Protein AF-A0AAZ3SKM7-F1 (afdb_monomer_lite)

Structure (mmCIF, N/CA/C/O backbone):
data_AF-A0AAZ3SKM7-F1
#
_entry.id   AF-A0AAZ3SKM7-F1
#
loop_
_atom_site.group_PDB
_atom_site.id
_atom_site.type_symbol
_atom_site.label_atom_id
_atom_site.label_alt_id
_atom_site.label_comp_id
_atom_site.label_asym_id
_atom_site.label_entity_id
_atom_site.label_seq_id
_atom_site.pdbx_PDB_ins_code
_atom_site.Cartn_x
_atom_site.Cartn_y
_atom_site.Cartn_z
_atom_site.occupancy
_atom_site.B_iso_or_equiv
_atom_site.auth_seq_id
_atom_site.auth_comp_id
_atom_site.auth_asym_id
_atom_site.auth_atom_id
_atom_site.pdbx_PDB_model_num
ATOM 1 N N . MET A 1 1 ? -47.265 -29.059 11.511 1.00 49.75 1 MET A N 1
ATOM 2 C CA . MET A 1 1 ? -48.166 -28.887 12.675 1.00 49.75 1 MET A CA 1
ATOM 3 C C . MET A 1 1 ? -47.665 -29.639 13.904 1.00 49.75 1 MET A C 1
ATOM 5 O O . MET A 1 1 ? -47.362 -28.972 14.876 1.00 49.75 1 MET A O 1
ATOM 9 N N . MET A 1 2 ? -47.403 -30.950 13.823 1.00 48.78 2 MET A N 1
ATOM 10 C CA . MET A 1 2 ? -46.987 -31.839 14.940 1.00 48.78 2 MET A CA 1
ATOM 11 C C . MET A 1 2 ? -45.669 -31.518 15.695 1.00 48.78 2 MET A C 1
ATOM 13 O O . MET A 1 2 ? -45.281 -32.274 16.586 1.00 48.78 2 MET A O 1
ATOM 17 N N . ARG A 1 3 ? -44.923 -30.474 15.304 1.00 56.81 3 ARG A N 1
ATOM 18 C CA . ARG A 1 3 ? -43.759 -29.954 16.058 1.00 56.81 3 ARG A CA 1
ATOM 19 C C . ARG A 1 3 ? -44.200 -28.835 17.002 1.00 56.81 3 ARG A C 1
ATOM 21 O O . ARG A 1 3 ? -43.965 -28.929 18.192 1.00 56.81 3 ARG A O 1
ATOM 28 N N . LYS A 1 4 ? -44.968 -27.873 16.479 1.00 65.38 4 LYS A N 1
ATOM 29 C CA . LYS A 1 4 ? -45.446 -26.707 17.233 1.00 65.38 4 LYS A CA 1
ATOM 30 C C . LYS A 1 4 ? -46.357 -27.071 18.411 1.00 65.38 4 LYS A C 1
ATOM 32 O O . LYS A 1 4 ? -46.210 -26.459 19.454 1.00 65.38 4 LYS A O 1
ATOM 37 N N . GLU A 1 5 ? -47.245 -28.061 18.272 1.00 62.91 5 GLU A N 1
ATOM 38 C CA . GLU A 1 5 ? -48.059 -28.553 19.406 1.00 62.91 5 GLU A CA 1
ATOM 39 C C . GLU A 1 5 ? -47.201 -29.253 20.467 1.00 62.91 5 GLU A C 1
ATOM 41 O O . GLU A 1 5 ? -47.343 -28.988 21.653 1.00 62.91 5 GLU A O 1
ATOM 46 N N . ARG A 1 6 ? -46.222 -30.058 20.040 1.00 63.97 6 ARG A N 1
ATOM 47 C CA . ARG A 1 6 ? -45.298 -30.759 20.944 1.00 63.97 6 ARG A CA 1
ATOM 48 C C . ARG A 1 6 ? -44.417 -29.799 21.744 1.00 63.97 6 ARG A C 1
ATOM 50 O O . ARG A 1 6 ? -44.066 -30.093 22.881 1.00 63.97 6 ARG A O 1
ATOM 57 N N . ASP A 1 7 ? -44.042 -28.679 21.137 1.00 61.62 7 ASP A N 1
ATOM 58 C CA . ASP A 1 7 ? -43.220 -27.648 21.770 1.00 61.62 7 ASP A CA 1
ATOM 59 C C . ASP A 1 7 ? -44.050 -26.782 22.738 1.00 61.62 7 ASP A C 1
ATOM 61 O O . ASP A 1 7 ? -43.530 -26.328 23.756 1.00 61.62 7 ASP A O 1
ATOM 65 N N . LEU A 1 8 ? -45.354 -26.624 22.474 1.00 68.50 8 LEU A N 1
ATOM 66 C CA . LEU A 1 8 ? -46.319 -25.971 23.366 1.00 68.50 8 LEU A CA 1
ATOM 67 C C . LEU A 1 8 ? -46.606 -26.812 24.616 1.00 68.50 8 LEU A C 1
ATOM 69 O O . LEU A 1 8 ? -46.532 -26.284 25.724 1.00 68.50 8 LEU A O 1
ATOM 73 N N . ASP A 1 9 ? -46.824 -28.119 24.454 1.00 58.22 9 ASP A N 1
ATOM 74 C CA . ASP A 1 9 ? -47.029 -29.038 25.581 1.00 58.22 9 ASP A CA 1
ATOM 75 C C . ASP A 1 9 ? -45.769 -29.141 26.454 1.00 58.22 9 ASP A C 1
ATOM 77 O O . ASP A 1 9 ? -45.844 -29.134 27.684 1.00 58.22 9 ASP A O 1
ATOM 81 N N . LYS A 1 10 ? -44.580 -29.143 25.835 1.00 59.81 10 LYS A N 1
ATOM 82 C CA . LYS A 1 10 ? -43.305 -29.064 26.563 1.00 59.81 10 LYS A CA 1
ATOM 83 C C . LYS A 1 10 ? -43.170 -27.752 27.333 1.00 59.81 10 LYS A C 1
ATOM 85 O O . LYS A 1 10 ? -42.779 -27.785 28.493 1.00 59.81 10 LYS A O 1
ATOM 90 N N . ALA A 1 11 ? -43.524 -26.615 26.734 1.00 56.69 11 ALA A N 1
ATOM 91 C CA . ALA A 1 11 ? -43.482 -25.320 27.413 1.00 56.69 11 ALA A CA 1
ATOM 92 C C . ALA A 1 11 ? -44.474 -25.233 28.591 1.00 56.69 11 ALA A C 1
ATOM 94 O O . ALA A 1 11 ? -44.191 -24.567 29.586 1.00 56.69 11 ALA A O 1
ATOM 95 N N . GLN A 1 12 ? -45.606 -25.939 28.516 1.00 56.47 12 GLN A N 1
ATOM 96 C CA . GLN A 1 12 ? -46.607 -25.984 29.585 1.00 56.47 12 GLN A CA 1
ATOM 97 C C . GLN A 1 12 ? -46.178 -26.885 30.763 1.00 56.47 12 GLN A C 1
ATOM 99 O O . GLN A 1 12 ? -46.456 -26.567 31.921 1.00 56.47 12 GLN A O 1
ATOM 104 N N . VAL A 1 13 ? -45.423 -27.956 30.491 1.00 56.50 13 VAL A N 1
ATOM 105 C CA . VAL A 1 13 ? -44.773 -28.792 31.521 1.00 56.50 13 VAL A CA 1
ATOM 106 C C . VAL A 1 13 ? -43.603 -28.054 32.196 1.00 56.50 13 VAL A C 1
ATOM 108 O O . VAL A 1 13 ? -43.442 -28.158 33.410 1.00 56.50 13 VAL A O 1
ATOM 111 N N . VAL A 1 14 ? -42.846 -27.234 31.451 1.00 53.91 14 VAL A N 1
ATOM 112 C CA . VAL A 1 14 ? -41.771 -26.370 31.997 1.00 53.91 14 VAL A CA 1
ATOM 113 C C . VAL A 1 14 ? -42.314 -25.374 33.028 1.00 53.91 14 VAL A C 1
ATOM 115 O O . VAL A 1 14 ? -41.677 -25.138 34.043 1.00 53.91 14 VAL A O 1
ATOM 118 N N . TYR A 1 15 ? -43.502 -24.806 32.802 1.00 54.56 15 TYR A N 1
ATOM 119 C CA . TYR A 1 15 ? -44.053 -23.759 33.674 1.00 54.56 15 TYR A CA 1
ATOM 120 C C . TYR A 1 15 ? -44.691 -24.274 34.976 1.00 54.56 15 TYR A C 1
ATOM 122 O O . TYR A 1 15 ? -45.006 -23.477 35.858 1.00 54.56 15 TYR A O 1
ATOM 130 N N . THR A 1 16 ? -44.927 -25.583 35.095 1.00 53.50 16 THR A N 1
ATOM 131 C CA . THR A 1 16 ? -45.652 -26.187 36.232 1.00 53.50 16 THR A CA 1
ATOM 132 C C . THR A 1 16 ? -44.768 -27.039 37.139 1.00 53.50 16 THR A C 1
ATOM 134 O O . THR A 1 16 ? -45.088 -27.218 38.314 1.00 53.50 16 THR A O 1
ATOM 137 N N . SER A 1 17 ? -43.632 -27.512 36.633 1.00 52.72 17 SER A N 1
ATOM 138 C CA . SER A 1 17 ? -42.624 -28.214 37.418 1.00 52.72 17 SER A CA 1
ATOM 139 C C . SER A 1 17 ? -41.553 -27.218 37.854 1.00 52.72 17 SER A C 1
ATOM 141 O O . SER A 1 17 ? -40.677 -26.878 37.069 1.00 52.72 17 SER A O 1
ATOM 143 N N . GLY A 1 18 ? -41.597 -26.743 39.104 1.00 57.47 18 GLY A N 1
ATOM 144 C CA . GLY A 1 18 ? -40.546 -25.908 39.717 1.00 57.47 18 GLY A CA 1
ATOM 145 C C . GLY A 1 18 ? -39.219 -26.652 39.948 1.00 57.47 18 GLY A C 1
ATOM 146 O O . GLY A 1 18 ? -38.543 -26.435 40.954 1.00 57.47 18 GLY A O 1
ATOM 147 N N . ASP A 1 19 ? -38.883 -27.579 39.055 1.00 66.62 19 ASP A N 1
ATOM 148 C CA . ASP A 1 19 ? -37.712 -28.430 39.106 1.00 66.62 19 ASP A CA 1
ATOM 149 C C . ASP A 1 19 ? -36.562 -27.732 38.375 1.00 66.62 19 ASP A C 1
ATOM 151 O O . ASP A 1 19 ? -36.401 -27.821 37.156 1.00 66.62 19 ASP A O 1
ATOM 155 N N . LYS A 1 20 ? -35.761 -26.996 39.154 1.00 74.81 20 LYS A N 1
ATOM 156 C CA . LYS A 1 20 ? -34.588 -26.238 38.689 1.00 74.81 20 LYS A CA 1
ATOM 157 C C . LYS A 1 20 ? -33.620 -27.085 37.851 1.00 74.81 20 LYS A C 1
ATOM 159 O O . LYS A 1 20 ? -32.886 -26.533 37.037 1.00 74.81 20 LYS A O 1
ATOM 164 N N . SER A 1 21 ? -33.617 -28.409 38.034 1.00 71.44 21 SER A N 1
ATOM 165 C CA . SER A 1 21 ? -32.792 -29.333 37.249 1.00 71.44 21 SER A CA 1
ATOM 166 C C . SER A 1 21 ? -33.209 -29.382 35.774 1.00 71.44 21 SER A C 1
ATOM 168 O O . SER A 1 21 ? -32.354 -29.394 34.890 1.00 71.44 21 SER A O 1
ATOM 170 N N . PHE A 1 22 ? -34.512 -29.312 35.492 1.00 75.88 22 PHE A N 1
ATOM 171 C CA . PHE A 1 22 ? -35.045 -29.325 34.134 1.00 75.88 22 PHE A CA 1
ATOM 172 C C . PHE A 1 22 ? -34.854 -27.976 33.431 1.00 75.88 22 PHE A C 1
ATOM 174 O O . PHE A 1 22 ? -34.509 -27.939 32.253 1.00 75.88 22 PHE A O 1
ATOM 181 N N . GLU A 1 23 ? -34.999 -26.859 34.151 1.00 79.56 23 GLU A N 1
ATOM 182 C CA . GLU A 1 23 ? -34.693 -25.526 33.611 1.00 79.56 23 GLU A CA 1
ATOM 183 C C . GLU A 1 23 ? -33.207 -25.376 33.254 1.00 79.56 23 GLU A C 1
ATOM 185 O O . GLU A 1 23 ? -32.883 -24.844 32.189 1.00 79.56 23 GLU A O 1
ATOM 190 N N . LEU A 1 24 ? -32.308 -25.890 34.104 1.00 83.00 24 LEU A N 1
ATOM 191 C CA . LEU A 1 24 ? -30.869 -25.911 33.835 1.00 83.00 24 LEU A CA 1
ATOM 192 C C . LEU A 1 24 ? -30.553 -26.754 32.590 1.00 83.00 24 LEU A C 1
ATOM 194 O O . LEU A 1 24 ? -29.798 -26.312 31.728 1.00 83.00 24 LEU A O 1
ATOM 198 N N . GLN A 1 25 ? -31.185 -27.924 32.459 1.00 88.00 25 GLN A N 1
ATOM 199 C CA . GLN A 1 25 ? -31.027 -28.802 31.300 1.00 88.00 25 GLN A CA 1
ATOM 200 C C . GLN A 1 25 ? -31.507 -28.132 30.003 1.00 88.00 25 GLN A C 1
ATOM 202 O O . GLN A 1 25 ? -30.807 -28.159 28.995 1.00 88.00 25 GLN A O 1
ATOM 207 N N . VAL A 1 26 ? -32.661 -27.458 30.027 1.00 85.38 26 VAL A N 1
ATOM 208 C CA . VAL A 1 26 ? -33.174 -26.713 28.865 1.00 85.38 26 VAL A CA 1
ATOM 209 C C . VAL A 1 26 ? -32.252 -25.545 28.496 1.00 85.38 26 VAL A C 1
ATOM 211 O O . VAL A 1 26 ? -32.075 -25.254 27.313 1.00 85.38 26 VAL A O 1
ATOM 214 N N . ALA A 1 27 ? -31.650 -24.867 29.476 1.00 85.31 27 ALA A N 1
ATOM 215 C CA . ALA A 1 27 ? -30.677 -23.808 29.216 1.00 85.31 27 ALA A CA 1
ATOM 216 C C . ALA A 1 27 ? -29.367 -24.357 28.621 1.00 85.31 27 ALA A C 1
ATOM 218 O O . ALA A 1 27 ? -28.824 -23.762 27.690 1.00 85.31 27 ALA A O 1
ATOM 219 N N . GLU A 1 28 ? -28.888 -25.501 29.113 1.00 89.56 28 GLU A N 1
ATOM 220 C CA . GLU A 1 28 ? -27.702 -26.179 28.587 1.00 89.56 28 GLU A CA 1
ATOM 221 C C . GLU A 1 28 ? -27.927 -26.674 27.153 1.00 89.56 28 GLU A C 1
ATOM 223 O O . GLU A 1 28 ? -27.072 -26.475 26.289 1.00 89.56 28 GLU A O 1
ATOM 228 N N . ASP A 1 29 ? -29.096 -27.247 26.870 1.00 91.38 29 ASP A N 1
ATOM 229 C CA . ASP A 1 29 ? -29.467 -27.692 25.529 1.00 91.38 29 ASP A CA 1
ATOM 230 C C . ASP A 1 29 ? -29.578 -26.506 24.559 1.00 91.38 29 ASP A C 1
ATOM 232 O O . ASP A 1 29 ? -29.041 -26.576 23.457 1.00 91.38 29 ASP A O 1
ATOM 236 N N . ARG A 1 30 ? -30.136 -25.364 24.987 1.00 91.38 30 ARG A N 1
ATOM 237 C CA . ARG A 1 30 ? -30.133 -24.122 24.185 1.00 91.38 30 ARG A CA 1
ATOM 238 C C . ARG A 1 30 ? -28.726 -23.593 23.920 1.00 91.38 30 ARG A C 1
ATOM 240 O O . ARG A 1 30 ? -28.456 -23.078 22.840 1.00 91.38 30 ARG A O 1
ATOM 247 N N . HIS A 1 31 ? -27.828 -23.700 24.895 1.00 91.12 31 HIS A N 1
ATOM 248 C CA . HIS A 1 31 ? -26.438 -23.283 24.729 1.00 91.12 31 HIS A CA 1
ATOM 249 C C . HIS A 1 31 ? -25.693 -24.197 23.744 1.00 91.12 31 HIS A C 1
ATOM 251 O O . HIS A 1 31 ? -24.962 -23.716 22.879 1.00 91.12 31 HIS A O 1
ATOM 257 N N . LYS A 1 32 ? -25.934 -25.512 23.815 1.00 93.69 32 LYS A N 1
ATOM 258 C CA . LYS A 1 32 ? -25.420 -26.493 22.846 1.00 93.69 32 LYS A CA 1
ATOM 259 C C . LYS A 1 32 ? -25.977 -26.254 21.445 1.00 93.69 32 LYS A C 1
ATOM 261 O O . LYS A 1 32 ? -25.214 -26.293 20.484 1.00 93.69 32 LYS A O 1
ATOM 266 N N . GLU A 1 33 ? -27.273 -25.976 21.327 1.00 92.19 33 GLU A N 1
ATOM 267 C CA . GLU A 1 33 ? -27.919 -25.619 20.060 1.00 92.19 33 GLU A CA 1
ATOM 268 C C . GLU A 1 33 ? -27.315 -24.343 19.466 1.00 92.19 33 GLU A C 1
ATOM 270 O O . GLU A 1 33 ? -26.977 -24.327 18.286 1.00 92.19 33 GLU A O 1
ATOM 275 N N . TRP A 1 34 ? -27.083 -23.312 20.284 1.00 95.75 34 TRP A N 1
ATOM 276 C CA . TRP A 1 34 ? -26.443 -22.075 19.835 1.00 95.75 34 TRP A CA 1
ATOM 277 C C . TRP A 1 34 ? -25.016 -22.304 19.324 1.00 95.75 34 TRP A C 1
ATOM 279 O O . TRP A 1 34 ? -24.632 -21.756 18.292 1.00 95.75 34 TRP A O 1
ATOM 289 N N . TYR A 1 35 ? -24.226 -23.147 20.000 1.00 96.56 35 TYR A N 1
ATOM 290 C CA . TYR A 1 35 ? -22.903 -23.521 19.497 1.00 96.56 35 TYR A CA 1
ATOM 291 C C . TYR A 1 35 ? -22.970 -24.316 18.198 1.00 96.56 35 TYR A C 1
ATOM 293 O O . TYR A 1 35 ? -22.157 -24.075 17.310 1.00 96.56 35 TYR A O 1
ATOM 301 N N . ALA A 1 36 ? -23.921 -25.242 18.073 1.00 94.38 36 ALA A N 1
ATOM 302 C CA . ALA A 1 36 ? -24.105 -26.011 16.848 1.00 94.38 36 ALA A CA 1
ATOM 303 C C . ALA A 1 36 ? -24.502 -25.103 15.673 1.00 94.38 36 ALA A C 1
ATOM 305 O O . ALA A 1 36 ? -23.934 -25.226 14.591 1.00 94.38 36 ALA A O 1
ATOM 306 N N . GLU A 1 37 ? -25.412 -24.153 15.897 1.00 94.75 37 GLU A N 1
ATOM 307 C CA . GLU A 1 37 ? -25.836 -23.178 14.889 1.00 94.75 37 GLU A CA 1
ATOM 308 C C . GLU A 1 37 ? -24.685 -22.245 14.486 1.00 94.75 37 GLU A C 1
ATOM 310 O O . GLU A 1 37 ? -24.444 -22.032 13.298 1.00 94.75 37 GLU A O 1
ATOM 315 N N . ASN A 1 38 ? -23.904 -21.752 15.451 1.00 96.19 38 ASN A N 1
ATOM 316 C CA . ASN A 1 38 ? -22.717 -20.951 15.151 1.00 96.19 38 ASN A CA 1
ATOM 317 C C . ASN A 1 38 ? -21.637 -21.739 14.410 1.00 96.19 38 ASN A C 1
ATOM 319 O O . ASN A 1 38 ? -21.006 -21.198 13.502 1.00 96.19 38 ASN A O 1
ATOM 323 N N . GLN A 1 39 ? -21.426 -23.007 14.762 1.00 95.25 39 GLN A N 1
ATOM 324 C CA . GLN A 1 39 ? -20.486 -23.861 14.045 1.00 95.25 39 GLN A CA 1
ATOM 325 C C . GLN A 1 39 ? -20.957 -24.093 12.606 1.00 95.25 39 GLN A C 1
ATOM 327 O O . GLN A 1 39 ? -20.159 -23.975 11.680 1.00 95.25 39 GLN A O 1
ATOM 332 N N . GLU A 1 40 ? -22.255 -24.328 12.394 1.00 95.25 40 GLU A N 1
ATOM 333 C CA . GLU A 1 40 ? -22.817 -24.466 11.051 1.00 95.25 40 GLU A CA 1
ATOM 334 C C . GLU A 1 40 ? -22.657 -23.171 10.237 1.00 95.25 40 GLU A C 1
ATOM 336 O O . GLU A 1 40 ? -22.325 -23.222 9.052 1.00 95.25 40 GLU A O 1
ATOM 341 N N . LEU A 1 41 ? -22.842 -21.998 10.851 1.00 96.94 41 LEU A N 1
ATOM 342 C CA . LEU A 1 41 ? -22.613 -20.711 10.188 1.00 96.94 41 LEU A CA 1
ATOM 343 C C . LEU A 1 41 ? -21.152 -20.544 9.752 1.00 96.94 41 LEU A C 1
ATOM 345 O O . LEU A 1 41 ? -20.903 -20.200 8.593 1.00 96.94 41 LEU A O 1
ATOM 349 N N . LEU A 1 42 ? -20.198 -20.852 10.634 1.00 96.12 42 LEU A N 1
ATOM 350 C CA . LEU A 1 42 ? -18.769 -20.829 10.311 1.00 96.12 42 LEU A CA 1
ATOM 351 C C . LEU A 1 42 ? -18.423 -21.827 9.202 1.00 96.12 42 LEU A C 1
ATOM 353 O O . LEU A 1 42 ? -17.687 -21.496 8.270 1.00 96.12 42 LEU A O 1
ATOM 357 N N . ASP A 1 43 ? -18.995 -23.028 9.248 1.00 96.81 43 ASP A N 1
ATOM 358 C CA . ASP A 1 43 ? -18.778 -24.052 8.233 1.00 96.81 43 ASP A CA 1
ATOM 359 C C . ASP A 1 43 ? -19.345 -23.610 6.875 1.00 96.81 43 ASP A C 1
ATOM 361 O O . ASP A 1 43 ? -18.684 -23.776 5.843 1.00 96.81 43 ASP A O 1
ATOM 365 N N . ARG A 1 44 ? -20.520 -22.965 6.854 1.00 97.56 44 ARG A N 1
ATOM 366 C CA . ARG A 1 44 ? -21.116 -22.375 5.643 1.00 97.56 44 ARG A CA 1
ATOM 367 C C . ARG A 1 44 ? -20.261 -21.243 5.084 1.00 97.56 44 ARG A C 1
ATOM 369 O O . ARG A 1 44 ? -20.062 -21.192 3.870 1.00 97.56 44 ARG A O 1
ATOM 376 N N . ASP A 1 45 ? -19.730 -20.370 5.933 1.00 96.94 45 ASP A N 1
ATOM 377 C CA . ASP A 1 45 ? -18.817 -19.305 5.511 1.00 96.94 45 ASP A CA 1
ATOM 378 C C . ASP A 1 45 ? -17.505 -19.858 4.966 1.00 96.94 45 ASP A C 1
ATOM 380 O O . ASP A 1 45 ? -17.071 -19.456 3.884 1.00 96.94 45 ASP A O 1
ATOM 384 N N . SER A 1 46 ? -16.928 -20.862 5.626 1.00 96.31 46 SER A N 1
ATOM 385 C CA . SER A 1 46 ? -15.729 -21.546 5.141 1.00 96.31 46 SER A CA 1
ATOM 386 C C . SER A 1 46 ? -15.965 -22.215 3.780 1.00 96.31 46 SER A C 1
ATOM 388 O O . SER A 1 46 ? -15.098 -22.182 2.905 1.00 96.31 46 SER A O 1
ATOM 390 N N . ALA A 1 47 ? -17.147 -22.804 3.562 1.00 97.25 47 ALA A N 1
ATOM 391 C CA . ALA A 1 47 ? -17.518 -23.432 2.300 1.00 97.25 47 ALA A CA 1
ATOM 392 C C . ALA A 1 47 ? -17.720 -22.394 1.188 1.00 97.25 47 ALA A C 1
ATOM 394 O O . ALA A 1 47 ? -17.229 -22.595 0.076 1.00 97.25 47 ALA A O 1
ATOM 395 N N . ARG A 1 48 ? -18.379 -21.264 1.488 1.00 97.75 48 ARG A N 1
ATOM 396 C CA . ARG A 1 48 ? -18.528 -20.134 0.556 1.00 97.75 48 ARG A CA 1
ATOM 397 C C . ARG A 1 48 ? -17.179 -19.551 0.159 1.00 97.75 48 ARG A C 1
ATOM 399 O O . ARG A 1 48 ? -16.942 -19.337 -1.028 1.00 97.75 48 ARG A O 1
ATOM 406 N N . LEU A 1 49 ? -16.288 -19.350 1.129 1.00 97.50 49 LEU A N 1
ATOM 407 C CA . LEU A 1 49 ? -14.942 -18.846 0.882 1.00 97.50 49 LEU A CA 1
ATOM 408 C C . LEU A 1 49 ? -14.165 -19.803 -0.030 1.00 97.50 49 LEU A C 1
ATOM 410 O O . LEU A 1 49 ? -13.610 -19.366 -1.031 1.00 97.50 49 LEU A O 1
ATOM 414 N N . ARG A 1 50 ? -14.190 -21.114 0.255 1.00 96.81 50 ARG A N 1
ATOM 415 C CA . ARG A 1 50 ? -13.533 -22.134 -0.583 1.00 96.81 50 ARG A CA 1
ATOM 416 C C . ARG A 1 50 ? -14.098 -22.208 -2.003 1.00 96.81 50 ARG A C 1
ATOM 418 O O . ARG A 1 50 ? -13.344 -22.422 -2.947 1.00 96.81 50 ARG A O 1
ATOM 425 N N . ALA A 1 51 ? -15.407 -22.037 -2.170 1.00 97.38 51 ALA A N 1
ATOM 426 C CA . ALA A 1 51 ? -16.017 -21.977 -3.496 1.00 97.38 51 ALA A CA 1
ATOM 427 C C . ALA A 1 51 ? -15.549 -20.730 -4.268 1.00 97.38 51 ALA A C 1
ATOM 429 O O . ALA A 1 51 ? -15.112 -20.841 -5.411 1.00 97.38 51 ALA A O 1
ATOM 430 N N . ALA A 1 52 ? -15.548 -19.561 -3.620 1.00 96.94 52 ALA A N 1
ATOM 431 C CA . ALA A 1 52 ? -15.088 -18.314 -4.225 1.00 96.94 52 ALA A CA 1
ATOM 432 C C . ALA A 1 52 ? -13.587 -18.336 -4.570 1.00 96.94 52 ALA A C 1
ATOM 434 O O . ALA A 1 52 ? -13.187 -17.818 -5.615 1.00 96.94 52 ALA A O 1
ATOM 435 N N . THR A 1 53 ? -12.744 -18.959 -3.738 1.00 95.81 53 THR A N 1
ATOM 436 C CA . THR A 1 53 ? -11.316 -19.122 -4.052 1.00 95.81 53 THR A CA 1
ATOM 437 C C . THR A 1 53 ? -11.109 -20.070 -5.231 1.00 95.81 53 THR A C 1
ATOM 439 O O . THR A 1 53 ? -10.310 -19.760 -6.114 1.00 95.81 53 THR A O 1
ATOM 442 N N . ALA A 1 54 ? -11.865 -21.169 -5.319 1.00 97.50 54 ALA A N 1
ATOM 443 C CA . ALA A 1 54 ? -11.825 -22.069 -6.473 1.00 97.50 54 ALA A CA 1
ATOM 444 C C . ALA A 1 54 ? -12.259 -21.370 -7.776 1.00 97.50 54 ALA A C 1
ATOM 446 O O . ALA A 1 54 ? -11.602 -21.526 -8.808 1.00 97.50 54 ALA A O 1
ATOM 447 N N . ASP A 1 55 ? -13.312 -20.551 -7.731 1.00 97.62 55 ASP A N 1
ATOM 448 C CA . ASP A 1 55 ? -13.756 -19.758 -8.882 1.00 97.62 55 ASP A CA 1
ATOM 449 C C . ASP A 1 55 ? -12.720 -18.704 -9.284 1.00 97.62 55 ASP A C 1
ATOM 451 O O . ASP A 1 55 ? -12.444 -18.531 -10.473 1.00 97.62 55 ASP A O 1
ATOM 455 N N . THR A 1 56 ? -12.087 -18.051 -8.306 1.00 95.56 56 THR A N 1
ATOM 456 C CA . THR A 1 56 ? -10.985 -17.111 -8.553 1.00 95.56 56 THR A CA 1
ATOM 457 C C . THR A 1 56 ? -9.833 -17.816 -9.264 1.00 95.56 56 THR A C 1
ATOM 459 O O . THR A 1 56 ? -9.383 -17.342 -10.305 1.00 95.56 56 THR A O 1
ATOM 462 N N . HIS A 1 57 ? -9.413 -18.992 -8.788 1.00 97.19 57 HIS A N 1
ATOM 463 C CA . HIS A 1 57 ? -8.384 -19.789 -9.458 1.00 97.19 57 HIS A CA 1
ATOM 464 C C . HIS A 1 57 ? -8.785 -20.161 -10.891 1.00 97.19 57 HIS A C 1
ATOM 466 O O . HIS A 1 57 ? -8.032 -19.910 -11.833 1.00 97.19 57 HIS A O 1
ATOM 472 N N . LYS A 1 58 ? -10.010 -20.646 -11.102 1.00 98.00 58 LYS A N 1
ATOM 473 C CA . LYS A 1 58 ? -10.513 -20.982 -12.441 1.00 98.00 58 LYS A CA 1
ATOM 474 C C . LYS A 1 58 ? -10.531 -19.775 -13.383 1.00 98.00 58 LYS A C 1
ATOM 476 O O . LYS A 1 58 ? -10.191 -19.906 -14.560 1.00 98.00 58 LYS A O 1
ATOM 481 N N . LEU A 1 59 ? -10.920 -18.599 -12.894 1.00 97.38 59 LEU A N 1
ATOM 482 C CA . LEU A 1 59 ? -10.888 -17.362 -13.676 1.00 97.38 59 LEU A CA 1
ATOM 483 C C . LEU A 1 59 ? -9.451 -16.941 -13.994 1.00 97.38 59 LEU A C 1
ATOM 485 O O . LEU A 1 59 ? -9.178 -16.571 -15.135 1.00 97.38 59 LEU A O 1
ATOM 489 N N . THR A 1 60 ? -8.519 -17.062 -13.046 1.00 96.19 60 THR A N 1
ATOM 490 C CA . THR A 1 60 ? -7.100 -16.766 -13.306 1.00 96.19 60 THR A CA 1
ATOM 491 C C . THR A 1 60 ? -6.511 -17.680 -14.382 1.00 96.19 60 THR A C 1
ATOM 493 O O . THR A 1 60 ? -5.859 -17.195 -15.306 1.00 96.19 60 THR A O 1
ATOM 496 N N . GLU A 1 61 ? -6.829 -18.978 -14.356 1.00 97.12 61 GLU A N 1
ATOM 497 C CA . GLU A 1 61 ? -6.419 -19.924 -15.398 1.00 97.12 61 GLU A CA 1
ATOM 498 C C . GLU A 1 61 ? -7.012 -19.568 -16.769 1.00 97.12 61 GLU A C 1
ATOM 500 O O . GLU A 1 61 ? -6.328 -19.651 -17.793 1.00 97.12 61 GLU A O 1
ATOM 505 N N . GLN A 1 62 ? -8.278 -19.140 -16.816 1.00 97.12 62 GLN A N 1
ATOM 506 C CA . GLN A 1 62 ? -8.911 -18.695 -18.061 1.00 97.12 62 GLN A CA 1
ATOM 507 C C . GLN A 1 62 ? -8.261 -17.427 -18.616 1.00 97.12 62 GLN A C 1
ATOM 509 O O . GLN A 1 62 ? -8.028 -17.348 -19.825 1.00 97.12 62 GLN A O 1
ATOM 514 N N . VAL A 1 63 ? -7.939 -16.459 -17.756 1.00 96.31 63 VAL A N 1
ATOM 515 C CA . VAL A 1 63 ? -7.248 -15.224 -18.147 1.00 96.31 63 VAL A CA 1
ATOM 516 C C . VAL A 1 63 ? -5.868 -15.540 -18.716 1.00 96.31 63 VAL A C 1
ATOM 518 O O . VAL A 1 63 ? -5.545 -15.071 -19.808 1.00 96.31 63 VAL A O 1
ATOM 521 N N . GLU A 1 64 ? -5.083 -16.391 -18.054 1.00 96.25 64 GLU A N 1
ATOM 522 C CA . GLU A 1 64 ? -3.771 -16.810 -18.560 1.00 96.25 64 GLU A CA 1
ATOM 523 C C . GLU A 1 64 ? -3.892 -17.585 -19.882 1.00 96.25 64 GLU A C 1
ATOM 525 O O . GLU A 1 64 ? -3.182 -17.298 -20.851 1.00 96.25 64 GLU A O 1
ATOM 530 N N . LYS A 1 65 ? -4.873 -18.485 -20.015 1.00 96.38 65 LYS A N 1
ATOM 531 C CA . LYS A 1 65 ? -5.132 -19.192 -21.280 1.00 96.38 65 LYS A CA 1
ATOM 532 C C . LYS A 1 65 ? -5.497 -18.235 -22.418 1.00 96.38 65 LYS A C 1
ATOM 534 O O . LYS A 1 65 ? -5.019 -18.410 -23.544 1.00 96.38 65 LYS A O 1
ATOM 539 N N . LEU A 1 66 ? -6.325 -17.224 -22.150 1.00 95.50 66 LEU A N 1
ATOM 540 C CA . LEU A 1 66 ? -6.690 -16.202 -23.132 1.00 95.50 66 LEU A CA 1
ATOM 541 C C . LEU A 1 66 ? -5.493 -15.329 -23.505 1.00 95.50 66 LEU A C 1
ATOM 543 O O . LEU A 1 66 ? -5.256 -15.120 -24.692 1.00 95.50 66 LEU A O 1
ATOM 547 N N . LYS A 1 67 ? -4.696 -14.891 -22.530 1.00 94.81 67 LYS A N 1
ATOM 548 C CA . LYS A 1 67 ? -3.468 -14.113 -22.739 1.00 94.81 67 LYS A CA 1
ATOM 549 C C . LYS A 1 67 ? -2.471 -14.864 -23.621 1.00 94.81 67 LYS A C 1
ATOM 551 O O . LYS A 1 67 ? -2.005 -14.325 -24.627 1.00 94.81 67 LYS A O 1
ATOM 556 N N . MET A 1 68 ? -2.245 -16.147 -23.340 1.00 90.88 68 MET A N 1
ATOM 557 C CA . MET A 1 68 ? -1.422 -17.023 -24.179 1.00 90.88 68 MET A CA 1
ATOM 558 C C . MET A 1 68 ? -2.023 -17.215 -25.582 1.00 90.88 68 MET A C 1
ATOM 560 O O . MET A 1 68 ? -1.294 -17.255 -26.576 1.00 90.88 68 MET A O 1
ATOM 564 N N . GLY A 1 69 ? -3.352 -17.300 -25.698 1.00 91.69 69 GLY A N 1
ATOM 565 C CA . GLY A 1 69 ? -4.061 -17.381 -26.979 1.00 91.69 69 GLY A CA 1
ATOM 566 C C . GLY A 1 69 ? -3.958 -16.107 -27.828 1.00 91.69 69 GLY A C 1
ATOM 567 O O . GLY A 1 69 ? -3.773 -16.197 -29.045 1.00 91.69 69 GLY A O 1
ATOM 568 N N . VAL A 1 70 ? -4.038 -14.930 -27.202 1.00 89.62 70 VAL A N 1
ATOM 569 C CA . VAL A 1 70 ? -3.864 -13.619 -27.848 1.00 89.62 70 VAL A CA 1
ATOM 570 C C . VAL A 1 70 ? -2.420 -13.444 -28.309 1.00 89.62 70 VAL A C 1
ATOM 572 O O . VAL A 1 70 ? -2.200 -13.087 -29.466 1.00 89.62 70 VAL A O 1
ATOM 575 N N . GLY A 1 71 ? -1.439 -13.792 -27.470 1.00 87.31 71 GLY A N 1
ATOM 576 C CA . GLY A 1 71 ? -0.023 -13.771 -27.846 1.00 87.31 71 GLY A CA 1
ATOM 577 C C . GLY A 1 71 ? 0.275 -14.659 -29.061 1.00 87.31 71 GLY A C 1
ATOM 578 O O . GLY A 1 71 ? 0.922 -14.221 -30.014 1.00 87.31 71 GLY A O 1
ATOM 579 N N . LYS A 1 72 ? -0.274 -15.882 -29.093 1.00 88.19 72 LYS A N 1
ATOM 580 C CA . LYS A 1 72 ? -0.139 -16.794 -30.244 1.00 88.19 72 LYS A CA 1
ATOM 581 C C . LYS A 1 72 ? -0.780 -16.234 -31.517 1.00 88.19 72 LYS A C 1
ATOM 583 O O . LYS A 1 72 ? -0.137 -16.255 -32.565 1.00 88.19 72 LYS A O 1
ATOM 588 N N . ARG A 1 73 ? -2.008 -15.701 -31.443 1.00 86.69 73 ARG A N 1
ATOM 589 C CA . ARG A 1 73 ? -2.688 -15.097 -32.608 1.00 86.69 73 ARG A CA 1
ATOM 590 C C . ARG A 1 73 ? -1.953 -13.869 -33.140 1.00 86.69 73 ARG A C 1
ATOM 592 O O . ARG A 1 73 ? -1.795 -13.752 -34.352 1.00 86.69 73 ARG A O 1
ATOM 599 N N . ALA A 1 74 ? -1.462 -13.000 -32.259 1.00 86.44 74 ALA A N 1
ATOM 600 C CA . ALA A 1 74 ? -0.690 -11.823 -32.649 1.00 86.44 74 ALA A CA 1
ATOM 601 C C . ALA A 1 74 ? 0.630 -12.206 -33.342 1.00 86.44 74 ALA A C 1
ATOM 603 O O . ALA A 1 74 ? 1.001 -11.614 -34.354 1.00 86.44 74 ALA A O 1
ATOM 604 N N . ASN A 1 75 ? 1.325 -13.235 -32.852 1.00 83.12 75 ASN A N 1
ATOM 605 C CA . ASN A 1 75 ? 2.549 -13.725 -33.490 1.00 83.12 75 ASN A CA 1
ATOM 606 C C . ASN A 1 75 ? 2.270 -14.416 -34.835 1.00 83.12 75 ASN A C 1
ATOM 608 O O . ASN A 1 75 ? 3.026 -14.248 -35.795 1.00 83.12 75 ASN A O 1
ATOM 612 N N . GLN A 1 76 ? 1.160 -15.149 -34.943 1.00 84.00 76 GLN A N 1
ATOM 613 C CA . GLN A 1 76 ? 0.741 -15.777 -36.195 1.00 84.00 76 GLN A CA 1
ATOM 614 C C . GLN A 1 76 ? 0.330 -14.744 -37.260 1.00 84.00 76 GLN A C 1
ATOM 616 O O . GLN A 1 76 ? 0.668 -14.913 -38.431 1.00 84.00 76 GLN A O 1
ATOM 621 N N . SER A 1 77 ? -0.357 -13.656 -36.884 1.00 82.56 77 SER A N 1
ATOM 622 C CA . SER A 1 77 ? -0.708 -12.596 -37.839 1.00 82.56 77 SER A CA 1
ATOM 623 C C . SER A 1 77 ? 0.539 -11.863 -38.333 1.00 82.56 77 SER A C 1
ATOM 625 O O . SER A 1 77 ? 0.714 -11.732 -39.541 1.00 82.56 77 SER A O 1
ATOM 627 N N . LYS A 1 78 ? 1.458 -11.497 -37.426 1.00 84.62 78 LYS A N 1
ATOM 628 C CA . LYS A 1 78 ? 2.723 -10.823 -37.763 1.00 84.62 78 LYS A CA 1
ATOM 629 C C . LYS A 1 78 ? 3.608 -11.663 -38.684 1.00 84.62 78 LYS A C 1
ATOM 631 O O . LYS A 1 78 ? 4.212 -11.136 -39.611 1.00 84.62 78 LYS A O 1
ATOM 636 N N . THR A 1 79 ? 3.700 -12.972 -38.457 1.00 82.06 79 THR A N 1
ATOM 637 C CA . THR A 1 79 ? 4.494 -13.867 -39.322 1.00 82.06 79 THR A CA 1
ATOM 638 C C . THR A 1 79 ? 3.860 -14.047 -40.700 1.00 82.06 79 THR A C 1
ATOM 640 O O . THR A 1 79 ? 4.573 -14.018 -41.703 1.00 82.06 79 THR A O 1
ATOM 643 N N . LYS A 1 80 ? 2.528 -14.162 -40.778 1.00 86.56 80 LYS A N 1
ATOM 644 C CA . LYS A 1 80 ? 1.799 -14.230 -42.054 1.00 86.56 80 LYS A CA 1
ATOM 645 C C . LYS A 1 80 ? 1.898 -12.923 -42.846 1.00 86.56 80 LYS A C 1
ATOM 647 O O . LYS A 1 80 ? 2.068 -12.973 -44.061 1.00 86.56 80 LYS A O 1
ATOM 652 N N . GLU A 1 81 ? 1.832 -11.782 -42.166 1.00 87.06 81 GLU A N 1
ATOM 653 C CA . GLU A 1 81 ? 2.010 -10.453 -42.756 1.00 87.06 81 GLU A CA 1
ATOM 654 C C . GLU A 1 81 ? 3.431 -10.278 -43.296 1.00 87.06 81 GLU A C 1
ATOM 656 O O . GLU A 1 81 ? 3.589 -10.031 -44.487 1.00 87.06 81 GLU A O 1
ATOM 661 N N . ARG A 1 82 ? 4.463 -10.586 -42.495 1.00 89.44 82 ARG A N 1
ATOM 662 C CA . ARG A 1 82 ? 5.868 -10.582 -42.945 1.00 89.44 82 ARG A CA 1
ATOM 663 C C . ARG A 1 82 ? 6.111 -11.501 -44.142 1.00 89.44 82 ARG A C 1
ATOM 665 O O . ARG A 1 82 ? 6.850 -11.141 -45.052 1.00 89.44 82 ARG A O 1
ATOM 672 N N . ALA A 1 83 ? 5.493 -12.682 -44.173 1.00 89.62 83 ALA A N 1
ATOM 673 C CA . ALA A 1 83 ? 5.598 -13.592 -45.313 1.00 89.62 83 ALA A CA 1
ATOM 674 C C . ALA A 1 83 ? 4.883 -13.052 -46.566 1.00 89.62 83 ALA A C 1
ATOM 676 O O . ALA A 1 83 ? 5.367 -13.246 -47.682 1.00 89.62 83 ALA A O 1
ATOM 677 N N . GLY A 1 84 ? 3.741 -12.377 -46.398 1.00 90.56 84 GLY A N 1
ATOM 678 C CA . GLY A 1 84 ? 3.033 -11.684 -47.475 1.00 90.56 84 GLY A CA 1
ATOM 679 C C . GLY A 1 84 ? 3.832 -10.500 -48.020 1.00 90.56 84 GLY A C 1
ATOM 680 O O . GLY A 1 84 ? 3.972 -10.365 -49.233 1.00 90.56 84 GLY A O 1
ATOM 681 N N . ASP A 1 85 ? 4.428 -9.704 -47.138 1.00 91.12 85 ASP A N 1
ATOM 682 C CA . ASP A 1 85 ? 5.291 -8.579 -47.495 1.00 91.12 85 ASP A CA 1
ATOM 683 C C . ASP A 1 85 ? 6.559 -9.036 -48.196 1.00 91.12 85 ASP A C 1
ATOM 685 O O . ASP A 1 85 ? 6.896 -8.496 -49.242 1.00 91.12 85 ASP A O 1
ATOM 689 N N . ALA A 1 86 ? 7.205 -10.101 -47.718 1.00 93.50 86 ALA A N 1
ATOM 690 C CA . ALA A 1 86 ? 8.359 -10.679 -48.398 1.00 93.50 86 ALA A CA 1
ATOM 691 C C . ALA A 1 86 ? 8.023 -11.127 -49.832 1.00 93.50 86 ALA A C 1
ATOM 693 O O . ALA A 1 86 ? 8.841 -10.970 -50.737 1.00 93.50 86 ALA A O 1
ATOM 694 N N . LYS A 1 87 ? 6.815 -11.661 -50.068 1.00 94.88 87 LYS A N 1
ATOM 695 C CA . LYS A 1 87 ? 6.349 -11.998 -51.423 1.00 94.88 87 LYS A CA 1
ATOM 696 C C . LYS A 1 87 ? 6.081 -10.748 -52.258 1.00 94.88 87 LYS A C 1
ATOM 698 O O . LYS A 1 87 ? 6.555 -10.682 -53.386 1.00 94.88 87 LYS A O 1
ATOM 703 N N . ARG A 1 88 ? 5.392 -9.748 -51.694 1.00 96.19 88 ARG A N 1
ATOM 704 C CA . ARG A 1 88 ? 5.141 -8.458 -52.359 1.00 96.19 88 ARG A CA 1
ATOM 705 C C . ARG A 1 88 ? 6.442 -7.767 -52.762 1.00 96.19 88 ARG A C 1
ATOM 707 O O . ARG A 1 88 ? 6.556 -7.329 -53.898 1.00 96.19 88 ARG A O 1
ATOM 714 N N . ILE A 1 89 ? 7.429 -7.732 -51.870 1.00 94.81 89 ILE A N 1
ATOM 715 C CA . ILE A 1 89 ? 8.755 -7.160 -52.128 1.00 94.81 89 ILE A CA 1
ATOM 716 C C . ILE A 1 89 ? 9.443 -7.913 -53.270 1.00 94.81 89 ILE A C 1
ATOM 718 O O . ILE A 1 89 ? 9.858 -7.282 -54.234 1.00 94.81 89 ILE A O 1
ATOM 722 N N . LYS A 1 90 ? 9.479 -9.252 -53.236 1.00 95.81 90 LYS A N 1
ATOM 723 C CA . LYS A 1 90 ? 10.067 -10.055 -54.325 1.00 95.81 90 LYS A CA 1
ATOM 724 C C . LYS A 1 90 ? 9.379 -9.829 -55.673 1.00 95.81 90 LYS A C 1
ATOM 726 O O . LYS A 1 90 ? 10.049 -9.768 -56.704 1.00 95.81 90 LYS A O 1
ATOM 731 N N . ASP A 1 91 ? 8.054 -9.704 -55.688 1.00 96.12 91 ASP A N 1
ATOM 732 C CA . ASP A 1 91 ? 7.311 -9.413 -56.915 1.00 96.12 91 ASP A CA 1
ATOM 733 C C . ASP A 1 91 ? 7.585 -8.001 -57.438 1.00 96.12 91 ASP A C 1
ATOM 735 O O . ASP A 1 91 ? 7.761 -7.832 -58.645 1.00 96.12 91 ASP A O 1
ATOM 739 N N . LEU A 1 92 ? 7.681 -7.005 -56.554 1.00 96.31 92 LEU A N 1
ATOM 740 C CA . LEU A 1 92 ? 8.070 -5.642 -56.918 1.00 96.31 92 LEU A CA 1
ATOM 741 C C . LEU A 1 92 ? 9.505 -5.596 -57.458 1.00 96.31 92 LEU A C 1
ATOM 743 O O . LEU A 1 92 ? 9.744 -4.998 -58.502 1.00 96.31 92 LEU A O 1
ATOM 747 N N . GLU A 1 93 ? 10.449 -6.289 -56.824 1.00 94.12 93 GLU A N 1
ATOM 748 C CA . GLU A 1 93 ? 11.828 -6.410 -57.308 1.00 94.12 93 GLU A CA 1
ATOM 749 C C . GLU A 1 93 ? 11.891 -7.066 -58.693 1.00 94.12 93 GLU A C 1
ATOM 751 O O . GLU A 1 93 ? 12.623 -6.603 -59.571 1.00 94.12 93 GLU A O 1
ATOM 756 N N . ARG A 1 94 ? 11.104 -8.125 -58.922 1.00 95.81 94 ARG A N 1
ATOM 757 C CA . ARG A 1 94 ? 10.986 -8.773 -60.236 1.00 95.81 94 ARG A CA 1
ATOM 758 C C . ARG A 1 94 ? 10.402 -7.818 -61.279 1.00 95.81 94 ARG A C 1
ATOM 760 O O . ARG A 1 94 ? 10.940 -7.743 -62.381 1.00 95.81 94 ARG A O 1
ATOM 767 N N . GLN A 1 95 ? 9.349 -7.072 -60.942 1.00 96.25 95 GLN A N 1
ATOM 768 C CA . GLN A 1 95 ? 8.756 -6.071 -61.837 1.00 96.25 95 GLN A CA 1
ATOM 769 C C . GLN A 1 95 ? 9.748 -4.962 -62.189 1.00 96.25 95 GLN A C 1
ATOM 771 O O . GLN A 1 95 ? 9.878 -4.617 -63.360 1.00 96.25 95 GLN A O 1
ATOM 776 N N . VAL A 1 96 ? 10.497 -4.447 -61.210 1.00 92.19 96 VAL A N 1
ATOM 777 C CA . VAL A 1 96 ? 11.540 -3.439 -61.445 1.00 92.19 96 VAL A CA 1
ATOM 778 C C . VAL A 1 96 ? 12.642 -4.003 -62.338 1.00 92.19 96 VAL A C 1
ATOM 780 O O . VAL A 1 96 ? 13.063 -3.324 -63.271 1.00 92.19 96 VAL A O 1
ATOM 783 N N . LYS A 1 97 ? 13.075 -5.252 -62.130 1.00 92.56 97 LYS A N 1
ATOM 784 C CA . LYS A 1 97 ? 14.076 -5.904 -62.991 1.00 92.56 97 LYS A CA 1
ATOM 785 C C . LYS A 1 97 ? 13.597 -6.054 -64.434 1.00 92.56 97 LYS A C 1
ATOM 787 O O . LYS A 1 97 ? 14.349 -5.725 -65.350 1.00 92.56 97 LYS A O 1
ATOM 792 N N . GLU A 1 98 ? 12.360 -6.495 -64.651 1.00 92.19 98 GLU A N 1
ATOM 793 C CA . GLU A 1 98 ? 11.785 -6.590 -65.999 1.00 92.19 98 GLU A CA 1
ATOM 794 C C . GLU A 1 98 ? 11.593 -5.207 -66.629 1.00 92.19 98 GLU A C 1
ATOM 796 O O . GLU A 1 98 ? 11.948 -4.997 -67.787 1.00 92.19 98 GLU A O 1
ATOM 801 N N . MET A 1 99 ? 11.133 -4.217 -65.864 1.00 88.06 99 MET A N 1
ATOM 802 C CA . MET A 1 99 ? 11.024 -2.838 -66.335 1.00 88.06 99 MET A CA 1
ATOM 803 C C . MET A 1 99 ? 12.394 -2.295 -66.760 1.00 88.06 99 MET A C 1
ATOM 805 O O . MET A 1 99 ? 12.540 -1.808 -67.878 1.00 88.06 99 MET A O 1
ATOM 809 N N . VAL A 1 100 ? 13.428 -2.472 -65.936 1.00 85.75 100 VAL A N 1
ATOM 810 C CA . VAL A 1 100 ? 14.813 -2.106 -66.268 1.00 85.75 100 VAL A CA 1
ATOM 811 C C . VAL A 1 100 ? 15.295 -2.847 -67.518 1.00 85.75 100 VAL A C 1
ATOM 813 O O . VAL A 1 100 ? 15.907 -2.234 -68.390 1.00 85.75 100 VAL A O 1
ATOM 816 N N . LYS A 1 101 ? 14.987 -4.139 -67.665 1.00 85.00 101 LYS A N 1
ATOM 817 C CA . LYS A 1 101 ? 15.335 -4.932 -68.852 1.00 85.00 101 LYS A CA 1
ATOM 818 C C . LYS A 1 101 ? 14.644 -4.417 -70.116 1.00 85.00 101 LYS A C 1
ATOM 820 O O . LYS A 1 101 ? 15.306 -4.276 -71.141 1.00 85.00 101 LYS A O 1
ATOM 825 N N . THR A 1 102 ? 13.357 -4.072 -70.052 1.00 85.69 102 THR A N 1
ATOM 826 C CA . THR A 1 102 ? 12.641 -3.482 -71.196 1.00 85.69 102 THR A CA 1
ATOM 827 C C . THR A 1 102 ? 13.168 -2.092 -71.551 1.00 85.69 102 THR A C 1
ATOM 829 O O . THR A 1 102 ? 13.285 -1.780 -72.733 1.00 85.69 102 THR A O 1
ATOM 832 N N . ILE A 1 103 ? 13.555 -1.276 -70.563 1.00 80.44 103 ILE A N 1
ATOM 833 C CA . ILE A 1 103 ? 14.199 0.028 -70.789 1.00 80.44 103 ILE A CA 1
ATOM 834 C C . ILE A 1 103 ? 15.562 -0.160 -71.470 1.00 80.44 103 ILE A C 1
ATOM 836 O O . ILE A 1 103 ? 15.854 0.540 -72.439 1.00 80.44 103 ILE A O 1
ATOM 840 N N . ARG A 1 104 ? 16.358 -1.146 -71.032 1.00 74.12 104 ARG A N 1
ATOM 841 C CA . ARG A 1 104 ? 17.644 -1.511 -71.654 1.00 74.12 104 ARG A CA 1
ATOM 842 C C . ARG A 1 104 ? 17.483 -1.998 -73.098 1.00 74.12 104 ARG A C 1
ATOM 844 O O . ARG A 1 104 ? 18.260 -1.602 -73.954 1.00 74.12 104 ARG A O 1
ATOM 851 N N . GLN A 1 105 ? 16.478 -2.833 -73.376 1.00 78.31 105 GLN A N 1
ATOM 852 C CA . GLN A 1 105 ? 16.219 -3.365 -74.722 1.00 78.31 105 GLN A CA 1
ATOM 853 C C . GLN A 1 105 ? 15.667 -2.308 -75.686 1.00 78.31 105 GLN A C 1
ATOM 855 O O . GLN A 1 105 ? 16.001 -2.325 -76.866 1.00 78.31 105 GLN A O 1
ATOM 860 N N . ARG A 1 106 ? 14.826 -1.387 -75.198 1.00 78.25 106 ARG A N 1
ATOM 861 C CA . ARG A 1 106 ? 14.254 -0.306 -76.016 1.00 78.25 106 ARG A CA 1
ATOM 862 C C . ARG A 1 106 ? 15.244 0.821 -76.290 1.00 78.25 106 ARG A C 1
ATOM 864 O O . ARG A 1 106 ? 15.154 1.450 -77.335 1.00 78.25 106 ARG A O 1
ATOM 871 N N . ASN A 1 107 ? 16.182 1.063 -75.375 1.00 69.88 107 ASN A N 1
ATOM 872 C CA . ASN A 1 107 ? 17.201 2.098 -75.507 1.00 69.88 107 ASN A CA 1
ATOM 873 C C . ASN A 1 107 ? 18.595 1.501 -75.243 1.00 69.88 107 ASN A C 1
ATOM 875 O O . ASN A 1 107 ? 19.121 1.663 -74.133 1.00 69.88 107 ASN A O 1
ATOM 879 N N . PRO A 1 108 ? 19.214 0.843 -76.244 1.00 65.62 108 PRO A N 1
ATOM 880 C CA . PRO A 1 108 ? 20.534 0.220 -76.095 1.00 65.62 108 PRO A CA 1
ATOM 881 C C . PRO A 1 108 ? 21.634 1.229 -75.727 1.00 65.62 108 PRO A C 1
ATOM 883 O O . PRO A 1 108 ? 22.618 0.863 -75.096 1.00 65.62 108 PRO A O 1
ATOM 886 N N . ASN A 1 109 ? 21.416 2.512 -76.032 1.00 68.50 109 ASN A N 1
ATOM 887 C CA . ASN A 1 109 ? 22.328 3.612 -75.716 1.00 68.50 109 ASN A CA 1
ATOM 888 C C . ASN A 1 109 ? 21.860 4.453 -74.509 1.00 68.50 109 ASN A C 1
ATOM 890 O O . ASN A 1 109 ? 22.324 5.575 -74.322 1.00 68.50 109 ASN A O 1
ATOM 894 N N . SER A 1 110 ? 20.909 3.963 -73.700 1.00 71.06 110 SER A N 1
ATOM 895 C CA . SER A 1 110 ? 20.498 4.672 -72.481 1.00 71.06 110 SER A CA 1
ATOM 896 C C . SER A 1 110 ? 21.577 4.582 -71.401 1.00 71.06 110 SER A C 1
ATOM 898 O O . SER A 1 110 ? 22.228 3.548 -71.237 1.00 71.06 110 SER A O 1
ATOM 900 N N . LEU A 1 111 ? 21.736 5.656 -70.622 1.00 62.78 111 LEU A N 1
ATOM 901 C CA . LEU A 1 111 ? 22.699 5.733 -69.517 1.00 62.78 111 LEU A CA 1
ATOM 902 C C . LEU A 1 111 ? 22.686 4.493 -68.591 1.00 62.78 111 LEU A C 1
ATOM 904 O O . LEU A 1 111 ? 23.775 4.038 -68.251 1.00 62.78 111 LEU A O 1
ATOM 908 N N . PRO A 1 112 ? 21.537 3.868 -68.236 1.00 66.00 112 PRO A N 1
ATOM 909 C CA . PRO A 1 112 ? 21.501 2.628 -67.442 1.00 66.00 112 PRO A CA 1
ATOM 910 C C . PRO A 1 112 ? 22.056 1.370 -68.135 1.00 66.00 112 PRO A C 1
ATOM 912 O O . PRO A 1 112 ? 22.469 0.433 -67.455 1.00 66.00 112 PRO A O 1
ATOM 915 N N . ALA A 1 113 ? 22.030 1.301 -69.469 1.00 64.12 113 ALA A N 1
ATOM 916 C CA . ALA A 1 113 ? 22.611 0.194 -70.233 1.00 64.12 113 ALA A CA 1
ATOM 917 C C . ALA A 1 113 ? 24.131 0.366 -70.371 1.00 64.12 113 ALA A C 1
ATOM 919 O O . ALA A 1 113 ? 24.879 -0.579 -70.134 1.00 64.12 113 ALA A O 1
ATOM 920 N N . LEU A 1 114 ? 24.582 1.595 -70.646 1.00 64.81 114 LEU A N 1
ATOM 921 C CA . LEU A 1 114 ? 26.003 1.944 -70.732 1.00 64.81 114 LEU A CA 1
ATOM 922 C C . LEU A 1 114 ? 26.710 1.854 -69.370 1.00 64.81 114 LEU A C 1
ATOM 924 O O . LEU A 1 114 ? 27.823 1.351 -69.288 1.00 64.81 114 LEU A O 1
ATOM 928 N N . SER A 1 115 ? 26.052 2.262 -68.281 1.00 65.81 115 SER A N 1
ATOM 929 C CA . SER A 1 115 ? 26.600 2.130 -66.920 1.00 65.81 115 SER A CA 1
ATOM 930 C C . SER A 1 115 ? 26.638 0.688 -66.414 1.00 65.81 115 SER A C 1
ATOM 932 O O . SER A 1 115 ? 27.516 0.369 -65.625 1.00 65.81 115 SER A O 1
ATOM 934 N N . ALA A 1 116 ? 25.751 -0.197 -66.881 1.00 63.97 116 ALA A N 1
ATOM 935 C CA . ALA A 1 116 ? 25.812 -1.626 -66.565 1.00 63.97 116 ALA A CA 1
ATOM 936 C C . ALA A 1 116 ? 26.829 -2.388 -67.433 1.00 63.97 116 ALA A C 1
ATOM 938 O O . ALA A 1 116 ? 27.431 -3.336 -66.947 1.00 63.97 116 ALA A O 1
ATOM 939 N N . ALA A 1 117 ? 27.044 -1.977 -68.688 1.00 63.44 117 ALA A N 1
ATOM 940 C CA . ALA A 1 117 ? 28.113 -2.510 -69.538 1.00 63.44 117 ALA A CA 1
ATOM 941 C C . ALA A 1 117 ? 29.510 -2.048 -69.079 1.00 63.44 117 ALA A C 1
ATOM 943 O O . ALA A 1 117 ? 30.480 -2.783 -69.231 1.00 63.44 117 ALA A O 1
ATOM 944 N N . ASN A 1 118 ? 29.593 -0.859 -68.472 1.00 56.19 118 ASN A N 1
ATOM 945 C CA . ASN A 1 118 ? 30.806 -0.332 -67.839 1.00 56.19 118 ASN A CA 1
ATOM 946 C C . ASN A 1 118 ? 30.910 -0.674 -66.344 1.00 56.19 118 ASN A C 1
ATOM 948 O O . ASN A 1 118 ? 31.906 -0.320 -65.710 1.00 56.19 118 ASN A O 1
ATOM 952 N N . ALA A 1 119 ? 29.901 -1.326 -65.759 1.00 53.56 119 ALA A N 1
ATOM 953 C CA . ALA A 1 119 ? 30.025 -1.856 -64.413 1.00 53.56 119 ALA A CA 1
ATOM 954 C C . ALA A 1 119 ? 30.986 -3.049 -64.489 1.00 53.56 119 ALA A C 1
ATOM 956 O O . ALA A 1 119 ? 30.756 -3.941 -65.310 1.00 53.56 119 ALA A O 1
ATOM 957 N N . PRO A 1 120 ? 32.060 -3.086 -63.679 1.00 46.09 120 PRO A N 1
ATOM 958 C CA . PRO A 1 120 ? 32.921 -4.253 -63.641 1.00 46.09 120 PRO A CA 1
ATOM 959 C C . PRO A 1 120 ? 32.043 -5.448 -63.280 1.00 46.09 120 PRO A C 1
ATOM 961 O O . PRO A 1 120 ? 31.292 -5.389 -62.301 1.00 46.09 120 PRO A O 1
ATOM 964 N N . ALA A 1 121 ? 32.092 -6.495 -64.107 1.00 45.88 121 ALA A N 1
ATOM 965 C CA . ALA A 1 121 ? 31.510 -7.775 -63.758 1.00 45.88 121 ALA A CA 1
ATOM 966 C C . ALA A 1 121 ? 32.018 -8.113 -62.355 1.00 45.88 121 ALA A C 1
ATOM 968 O O . ALA A 1 121 ? 33.225 -8.221 -62.138 1.00 45.88 121 ALA A O 1
ATOM 969 N N . VAL A 1 122 ? 31.100 -8.182 -61.393 1.00 46.50 122 VAL A N 1
ATOM 970 C CA . VAL A 1 122 ? 31.387 -8.743 -60.077 1.00 46.50 122 VAL A CA 1
ATOM 971 C C . VAL A 1 122 ? 31.496 -10.244 -60.307 1.00 46.50 122 VAL A C 1
ATOM 973 O O . VAL A 1 122 ? 30.558 -10.998 -60.074 1.00 46.50 122 VAL A O 1
ATOM 976 N N . GLU A 1 123 ? 32.622 -10.636 -60.892 1.00 41.09 123 GLU A N 1
ATOM 977 C CA . GLU A 1 123 ? 33.196 -11.950 -60.702 1.00 41.09 123 GLU A CA 1
ATOM 978 C C . GLU A 1 123 ? 33.641 -11.998 -59.242 1.00 41.09 123 GLU A C 1
ATOM 980 O O . GLU A 1 123 ? 34.371 -11.127 -58.756 1.00 41.09 123 GLU A O 1
ATOM 985 N N . GLU A 1 124 ? 33.122 -12.990 -58.528 1.00 50.34 124 GLU A N 1
ATOM 986 C CA . GLU A 1 124 ? 33.694 -13.430 -57.269 1.00 50.34 124 GLU A CA 1
ATOM 987 C C . GLU A 1 124 ? 35.108 -13.949 -57.541 1.00 50.34 124 GLU A C 1
ATOM 989 O O . GLU A 1 124 ? 35.280 -15.126 -57.824 1.00 50.34 124 GLU A O 1
ATOM 994 N N . ASP A 1 125 ? 36.129 -13.101 -57.453 1.00 38.72 125 ASP A N 1
ATOM 995 C CA . ASP A 1 125 ? 37.441 -13.568 -57.011 1.00 38.72 125 ASP A CA 1
ATOM 996 C C . ASP A 1 125 ? 38.310 -12.421 -56.486 1.00 38.72 125 ASP A C 1
ATOM 998 O O . ASP A 1 125 ? 38.195 -11.261 -56.888 1.00 38.72 125 ASP A O 1
ATOM 1002 N N . GLY A 1 126 ? 39.138 -12.751 -55.502 1.00 46.38 126 GLY A N 1
ATOM 1003 C CA . GLY A 1 126 ? 39.833 -11.817 -54.633 1.00 46.38 126 GLY A CA 1
ATOM 1004 C C . GLY A 1 126 ? 40.882 -10.929 -55.308 1.00 46.38 126 GLY A C 1
ATOM 1005 O O . GLY A 1 126 ? 41.494 -11.267 -56.314 1.00 46.38 126 GLY A O 1
ATOM 1006 N N . GLY A 1 127 ? 41.177 -9.804 -54.646 1.00 43.53 127 GLY A N 1
ATOM 1007 C CA . GLY A 1 127 ? 42.446 -9.099 -54.850 1.00 43.53 127 GLY A CA 1
ATOM 1008 C C . GLY A 1 127 ? 42.369 -7.579 -54.948 1.00 43.53 127 GLY A C 1
ATOM 1009 O O . GLY A 1 127 ? 42.591 -7.014 -56.005 1.00 43.53 127 GLY A O 1
ATOM 1010 N N . ALA A 1 128 ? 42.155 -6.930 -53.800 1.00 50.28 128 ALA A N 1
ATOM 1011 C CA . ALA A 1 128 ? 42.739 -5.642 -53.403 1.00 50.28 128 ALA A CA 1
ATOM 1012 C C . ALA A 1 128 ? 42.673 -4.427 -54.369 1.00 50.28 128 ALA A C 1
ATOM 1014 O O . ALA A 1 128 ? 43.491 -4.291 -55.274 1.00 50.28 128 ALA A O 1
ATOM 1015 N N . LYS A 1 129 ? 41.856 -3.420 -54.000 1.00 48.66 129 LYS A N 1
ATOM 1016 C CA . LYS A 1 129 ? 42.279 -2.058 -53.558 1.00 48.66 129 LYS A CA 1
ATOM 1017 C C . LYS A 1 129 ? 41.117 -1.044 -53.629 1.00 48.66 129 LYS A C 1
ATOM 1019 O O . LYS A 1 129 ? 41.034 -0.232 -54.542 1.00 48.66 129 LYS A O 1
ATOM 1024 N N . SER A 1 130 ? 40.270 -1.027 -52.597 1.00 44.56 130 SER A N 1
ATOM 1025 C CA . SER A 1 130 ? 39.479 0.155 -52.205 1.00 44.56 130 SER A CA 1
ATOM 1026 C C . SER A 1 130 ? 39.086 0.059 -50.722 1.00 44.56 130 SER A C 1
ATOM 1028 O O . SER A 1 130 ? 38.005 -0.415 -50.379 1.00 44.56 130 SER A O 1
ATOM 1030 N N . SER A 1 131 ? 39.975 0.464 -49.812 1.00 57.41 131 SER A N 1
ATOM 1031 C CA . SER A 1 131 ? 39.713 0.461 -48.364 1.00 57.41 131 SER A CA 1
ATOM 1032 C C . SER A 1 131 ? 39.362 1.862 -47.838 1.00 57.41 131 SER A C 1
ATOM 1034 O O . SER A 1 131 ? 40.245 2.589 -47.389 1.00 57.41 131 SER A O 1
ATOM 1036 N N . PRO A 1 132 ? 38.085 2.267 -47.928 1.00 56.66 132 PRO A N 1
ATOM 1037 C CA . PRO A 1 132 ? 37.466 3.076 -46.869 1.00 56.66 132 PRO A CA 1
ATOM 1038 C C . PRO A 1 132 ? 36.313 2.409 -46.069 1.00 56.66 132 PRO A C 1
ATOM 1040 O O . PRO A 1 132 ? 36.214 2.703 -44.878 1.00 56.66 132 PRO A O 1
ATOM 1043 N N . PRO A 1 133 ? 35.481 1.470 -46.584 1.00 60.19 133 PRO A N 1
ATOM 1044 C CA . PRO A 1 133 ? 34.376 0.915 -45.789 1.00 60.19 133 PRO A CA 1
ATOM 1045 C C . PRO A 1 133 ? 34.859 -0.032 -44.684 1.00 60.19 133 PRO A C 1
ATOM 1047 O O . PRO A 1 133 ? 34.223 -0.127 -43.639 1.00 60.19 133 PRO A O 1
ATOM 1050 N N . THR A 1 134 ? 36.011 -0.687 -44.861 1.00 70.75 134 THR A N 1
ATOM 1051 C CA . THR A 1 134 ? 36.591 -1.588 -43.854 1.00 70.75 134 THR A CA 1
ATOM 1052 C C . THR A 1 134 ? 37.039 -0.830 -42.605 1.00 70.75 134 THR A C 1
ATOM 1054 O O . THR A 1 134 ? 36.828 -1.308 -41.498 1.00 70.75 134 THR A O 1
ATOM 1057 N N . GLN A 1 135 ? 37.601 0.376 -42.742 1.00 82.88 135 GLN A N 1
ATOM 1058 C CA . GLN A 1 135 ? 38.060 1.151 -41.586 1.00 82.88 135 GLN A CA 1
ATOM 1059 C C . GLN A 1 135 ? 36.878 1.672 -40.759 1.00 82.88 135 GLN A C 1
ATOM 1061 O O . GLN A 1 135 ? 36.855 1.471 -39.544 1.00 82.88 135 GLN A O 1
ATOM 1066 N N . THR A 1 136 ? 35.860 2.248 -41.405 1.00 88.50 136 THR A N 1
ATOM 1067 C CA . THR A 1 136 ? 34.621 2.680 -40.736 1.00 88.50 136 THR A CA 1
ATOM 1068 C C . THR A 1 136 ? 33.896 1.505 -40.086 1.00 88.50 136 THR A C 1
ATOM 1070 O O . THR A 1 136 ? 33.504 1.591 -38.925 1.00 88.50 136 THR A O 1
ATOM 1073 N N . ARG A 1 137 ? 33.800 0.368 -40.783 1.00 92.12 137 ARG A N 1
ATOM 1074 C CA . ARG A 1 137 ? 33.241 -0.868 -40.230 1.00 92.12 137 ARG A CA 1
ATOM 1075 C C . ARG A 1 137 ? 33.998 -1.330 -38.985 1.00 92.12 137 ARG A C 1
ATOM 1077 O O . ARG A 1 137 ? 33.363 -1.570 -37.969 1.00 92.12 137 ARG A O 1
ATOM 1084 N N . THR A 1 138 ? 35.332 -1.347 -39.007 1.00 92.75 138 THR A N 1
ATOM 1085 C CA . THR A 1 138 ? 36.122 -1.736 -37.823 1.00 92.75 138 THR A CA 1
ATOM 1086 C C . THR A 1 138 ? 35.969 -0.763 -36.649 1.00 92.75 138 THR A C 1
ATOM 1088 O O . THR A 1 138 ? 36.080 -1.172 -35.498 1.00 92.75 138 THR A O 1
ATOM 1091 N N . LEU A 1 139 ? 35.724 0.529 -36.903 1.00 95.19 139 LEU A N 1
ATOM 1092 C CA . LEU A 1 139 ? 35.459 1.511 -35.846 1.00 95.19 139 LEU A CA 1
ATOM 1093 C C . LEU A 1 139 ? 34.092 1.282 -35.197 1.00 95.19 139 LEU A C 1
ATOM 1095 O O . LEU A 1 139 ? 33.998 1.344 -33.972 1.00 95.19 139 LEU A O 1
ATOM 1099 N N . LEU A 1 140 ? 33.070 0.989 -36.006 1.00 96.19 140 LEU A N 1
ATOM 1100 C CA . LEU A 1 140 ? 31.732 0.642 -35.529 1.00 96.19 140 LEU A CA 1
ATOM 1101 C C . LEU A 1 140 ? 31.736 -0.692 -34.785 1.00 96.19 140 LEU A C 1
ATOM 1103 O O . LEU A 1 140 ? 31.196 -0.760 -33.692 1.00 96.19 140 LEU A O 1
ATOM 1107 N N . GLU A 1 141 ? 32.417 -1.714 -35.303 1.00 95.94 141 GLU A N 1
ATOM 1108 C CA . GLU A 1 141 ? 32.591 -3.003 -34.620 1.00 95.94 141 GLU A CA 1
ATOM 1109 C C . GLU A 1 141 ? 33.296 -2.819 -33.270 1.00 95.94 141 GLU A C 1
ATOM 1111 O O . GLU A 1 141 ? 32.810 -3.309 -32.257 1.00 95.94 141 GLU A O 1
ATOM 1116 N N . ARG A 1 142 ? 34.374 -2.019 -33.204 1.00 96.88 142 ARG A N 1
ATOM 1117 C CA . ARG A 1 142 ? 35.016 -1.678 -31.922 1.00 96.88 142 ARG A CA 1
ATOM 1118 C C . ARG A 1 142 ? 34.103 -0.880 -30.994 1.00 96.88 142 ARG A C 1
ATOM 1120 O O . ARG A 1 142 ? 34.261 -0.963 -29.782 1.00 96.88 142 ARG A O 1
ATOM 1127 N N . HIS A 1 143 ? 33.215 -0.043 -31.527 1.00 97.06 143 HIS A N 1
ATOM 1128 C CA . HIS A 1 143 ? 32.270 0.708 -30.706 1.00 97.06 143 HIS A CA 1
ATOM 1129 C C . HIS A 1 143 ? 31.171 -0.187 -30.142 1.00 97.06 143 HIS A C 1
ATOM 1131 O O . HIS A 1 143 ? 30.897 -0.089 -28.953 1.00 97.06 143 HIS A O 1
ATOM 1137 N N . ILE A 1 144 ? 30.617 -1.079 -30.964 1.00 97.25 144 ILE A N 1
ATOM 1138 C CA . ILE A 1 144 ? 29.651 -2.099 -30.554 1.00 97.25 144 ILE A CA 1
ATOM 1139 C C . ILE A 1 144 ? 30.273 -2.983 -29.474 1.00 97.25 144 ILE A C 1
ATOM 1141 O O . ILE A 1 144 ? 29.693 -3.094 -28.408 1.00 97.25 144 ILE A O 1
ATOM 1145 N N . GLN A 1 145 ? 31.498 -3.477 -29.674 1.00 97.88 145 GLN A N 1
ATOM 1146 C CA . GLN A 1 145 ? 32.207 -4.270 -28.662 1.00 97.88 145 GLN A CA 1
ATOM 1147 C C . GLN A 1 145 ? 32.405 -3.514 -27.343 1.00 97.88 145 GLN A C 1
ATOM 1149 O O . GLN A 1 145 ? 32.260 -4.096 -26.275 1.00 97.88 145 GLN A O 1
ATOM 1154 N N . ARG A 1 146 ? 32.724 -2.210 -27.388 1.00 97.81 146 ARG A N 1
ATOM 1155 C CA . ARG A 1 146 ? 32.805 -1.394 -26.164 1.00 97.81 146 ARG A CA 1
ATOM 1156 C C . ARG A 1 146 ? 31.453 -1.291 -25.465 1.00 97.81 146 ARG A C 1
ATOM 1158 O O . ARG A 1 146 ? 31.405 -1.471 -24.259 1.00 97.81 146 ARG A O 1
ATOM 1165 N N . LEU A 1 147 ? 30.381 -1.043 -26.217 1.00 97.94 147 LEU A N 1
ATOM 1166 C CA . LEU A 1 147 ? 29.028 -0.962 -25.664 1.00 97.94 147 LEU A CA 1
ATOM 1167 C C . LEU A 1 147 ? 28.557 -2.305 -25.097 1.00 97.94 147 LEU A C 1
ATOM 1169 O O . LEU A 1 147 ? 27.914 -2.323 -24.059 1.00 97.94 147 LEU A O 1
ATOM 1173 N N . GLU A 1 148 ? 28.891 -3.419 -25.744 1.00 97.31 148 GLU A N 1
ATOM 1174 C CA . GLU A 1 148 ? 28.594 -4.768 -25.251 1.00 97.31 148 GLU A CA 1
ATOM 1175 C C . GLU A 1 148 ? 29.309 -5.041 -23.922 1.00 97.31 148 GLU A C 1
ATOM 1177 O O . GLU A 1 148 ? 28.689 -5.541 -22.989 1.00 97.31 148 GLU A O 1
ATOM 1182 N N . VAL A 1 149 ? 30.583 -4.653 -23.798 1.00 97.88 149 VAL A N 1
ATOM 1183 C CA . VAL A 1 149 ? 31.341 -4.792 -22.543 1.00 97.88 149 VAL A CA 1
ATOM 1184 C C . VAL A 1 149 ? 30.823 -3.848 -21.454 1.00 97.88 149 VAL A C 1
ATOM 1186 O O . VAL A 1 149 ? 30.731 -4.254 -20.301 1.00 97.88 149 VAL A O 1
ATOM 1189 N N . GLU A 1 150 ? 30.470 -2.605 -21.792 1.00 97.44 150 GLU A N 1
ATOM 1190 C CA . GLU A 1 150 ? 29.867 -1.653 -20.845 1.00 97.44 150 GLU A CA 1
ATOM 1191 C C . GLU A 1 150 ? 28.496 -2.143 -20.351 1.00 97.44 150 GLU A C 1
ATOM 1193 O O . GLU A 1 150 ? 28.206 -2.042 -19.161 1.00 97.44 150 GLU A O 1
ATOM 1198 N N . LEU A 1 151 ? 27.675 -2.724 -21.233 1.00 97.44 151 LEU A N 1
ATOM 1199 C CA . LEU A 1 151 ? 26.396 -3.335 -20.862 1.00 97.44 151 LEU A CA 1
ATOM 1200 C C . LEU A 1 151 ? 26.588 -4.554 -19.959 1.00 97.44 151 LEU A C 1
ATOM 1202 O O . LEU A 1 151 ? 25.933 -4.628 -18.926 1.00 97.44 151 LEU A O 1
ATOM 1206 N N . GLU A 1 152 ? 27.508 -5.463 -20.290 1.00 97.88 152 GLU A N 1
ATOM 1207 C CA . GLU A 1 152 ? 27.797 -6.620 -19.431 1.00 97.88 152 GLU A CA 1
ATOM 1208 C C . GLU A 1 152 ? 28.353 -6.175 -18.066 1.00 97.88 152 GLU A C 1
ATOM 1210 O O . GLU A 1 152 ? 27.951 -6.705 -17.034 1.00 97.88 152 GLU A O 1
ATOM 1215 N N . SER A 1 153 ? 29.210 -5.145 -18.032 1.00 97.62 153 SER A N 1
ATOM 1216 C CA . SER A 1 153 ? 29.710 -4.553 -16.782 1.00 97.62 153 SER A CA 1
ATOM 1217 C C . SER A 1 153 ? 28.575 -3.983 -15.932 1.00 97.62 153 SER A C 1
ATOM 1219 O O . SER A 1 153 ? 28.541 -4.215 -14.726 1.00 97.62 153 SER A O 1
ATOM 1221 N N . HIS A 1 154 ? 27.629 -3.259 -16.537 1.00 97.81 154 HIS A N 1
ATOM 1222 C CA . HIS A 1 154 ? 26.461 -2.750 -15.821 1.00 97.81 154 HIS A CA 1
ATOM 1223 C C . HIS A 1 154 ? 25.535 -3.871 -15.344 1.00 97.81 154 HIS A C 1
ATOM 1225 O O . HIS A 1 154 ? 25.043 -3.814 -14.217 1.00 97.81 154 HIS A O 1
ATOM 1231 N N . ASP A 1 155 ? 25.324 -4.910 -16.149 1.00 97.69 155 ASP A N 1
ATOM 1232 C CA . ASP A 1 155 ? 24.561 -6.083 -15.730 1.00 97.69 155 ASP A CA 1
ATOM 1233 C C . ASP A 1 155 ? 25.237 -6.775 -14.540 1.00 97.69 155 ASP A C 1
ATOM 1235 O O . ASP A 1 155 ? 24.565 -7.163 -13.582 1.00 97.69 155 ASP A O 1
ATOM 1239 N N . ASP A 1 156 ? 26.565 -6.886 -14.540 1.00 97.50 156 ASP A N 1
ATOM 1240 C CA . ASP A 1 156 ? 27.329 -7.432 -13.421 1.00 97.50 156 ASP A CA 1
ATOM 1241 C C . ASP A 1 156 ? 27.282 -6.534 -12.177 1.00 97.50 156 ASP A C 1
ATOM 1243 O O . ASP A 1 156 ? 27.130 -7.051 -11.065 1.00 97.50 156 ASP A O 1
ATOM 1247 N N . GLU A 1 157 ? 27.326 -5.209 -12.331 1.00 97.50 157 GLU A N 1
ATOM 1248 C CA . GLU A 1 157 ? 27.121 -4.243 -11.243 1.00 97.50 157 GLU A CA 1
ATOM 1249 C C . GLU A 1 157 ? 25.726 -4.382 -10.622 1.00 97.50 157 GLU A C 1
ATOM 1251 O O . GLU A 1 157 ? 25.605 -4.461 -9.397 1.00 97.50 157 GLU A O 1
ATOM 1256 N N . VAL A 1 158 ? 24.673 -4.488 -11.439 1.00 98.06 158 VAL A N 1
ATOM 1257 C CA . VAL A 1 158 ? 23.293 -4.690 -10.969 1.00 98.06 158 VAL A CA 1
ATOM 1258 C C . VAL A 1 158 ? 23.149 -6.048 -10.282 1.00 98.06 158 VAL A C 1
ATOM 1260 O O . VAL A 1 158 ? 22.577 -6.116 -9.195 1.00 98.06 158 VAL A O 1
ATOM 1263 N N . LYS A 1 159 ? 23.725 -7.125 -10.835 1.00 98.12 159 LYS A N 1
ATOM 1264 C CA . LYS A 1 159 ? 23.757 -8.452 -10.187 1.00 98.12 159 LYS A CA 1
ATOM 1265 C C . LYS A 1 159 ? 24.508 -8.418 -8.853 1.00 98.12 159 LYS A C 1
ATOM 1267 O O . LYS A 1 159 ? 24.140 -9.139 -7.926 1.00 98.12 159 LYS A O 1
ATOM 1272 N N . CYS A 1 160 ? 25.594 -7.651 -8.743 1.00 97.75 160 CYS A N 1
ATOM 1273 C CA . CYS A 1 160 ? 26.335 -7.487 -7.489 1.00 97.75 160 CYS A CA 1
ATOM 1274 C C . CYS A 1 160 ? 25.540 -6.659 -6.472 1.00 97.75 160 CYS A C 1
ATOM 1276 O O . CYS A 1 160 ? 25.461 -7.047 -5.308 1.00 97.75 160 CYS A O 1
ATOM 1278 N N . SER A 1 161 ? 24.915 -5.563 -6.908 1.00 97.50 161 SER A N 1
ATOM 1279 C CA . SER A 1 161 ? 24.064 -4.714 -6.070 1.00 97.50 161 SER A CA 1
ATOM 1280 C C . SER A 1 161 ? 22.839 -5.469 -5.548 1.00 97.50 161 SER A C 1
ATOM 1282 O O . SER A 1 161 ? 22.537 -5.380 -4.359 1.00 97.50 161 SER A O 1
ATOM 1284 N N . LEU A 1 162 ? 22.191 -6.274 -6.396 1.00 98.06 162 LEU A N 1
ATOM 1285 C CA . LEU A 1 162 ? 21.075 -7.136 -6.008 1.00 98.06 162 LEU A CA 1
ATOM 1286 C C . LEU A 1 162 ? 21.501 -8.134 -4.928 1.00 98.06 162 LEU A C 1
ATOM 1288 O O . LEU A 1 162 ? 20.873 -8.185 -3.878 1.00 98.06 162 LEU A O 1
ATOM 1292 N N . ARG A 1 163 ? 22.619 -8.845 -5.130 1.00 97.88 163 ARG A N 1
ATOM 1293 C CA . ARG A 1 163 ? 23.156 -9.780 -4.127 1.00 97.88 163 ARG A CA 1
ATOM 1294 C C . ARG A 1 163 ? 23.500 -9.091 -2.808 1.00 97.88 163 ARG A C 1
ATOM 1296 O O . ARG A 1 163 ? 23.238 -9.642 -1.745 1.00 97.88 163 ARG A O 1
ATOM 1303 N N . ALA A 1 164 ? 24.069 -7.887 -2.855 1.00 98.00 164 ALA A N 1
ATOM 1304 C CA . ALA A 1 164 ? 24.345 -7.114 -1.647 1.00 98.00 164 ALA A CA 1
ATOM 1305 C C . ALA A 1 164 ? 23.047 -6.728 -0.915 1.00 98.00 164 ALA A C 1
ATOM 1307 O O . ALA A 1 164 ? 22.973 -6.843 0.305 1.00 98.00 164 ALA A O 1
ATOM 1308 N N . MET A 1 165 ? 22.009 -6.315 -1.649 1.00 97.56 165 MET A N 1
ATOM 1309 C CA . MET A 1 165 ? 20.695 -6.006 -1.079 1.00 97.56 165 MET A CA 1
ATOM 1310 C C . MET A 1 165 ? 20.026 -7.247 -0.473 1.00 97.56 165 MET A C 1
ATOM 1312 O O . MET A 1 165 ? 19.483 -7.163 0.625 1.00 97.56 165 MET A O 1
ATOM 1316 N N . GLU A 1 166 ? 20.101 -8.397 -1.143 1.00 97.94 166 GLU A N 1
ATOM 1317 C CA . GLU A 1 166 ? 19.600 -9.682 -0.637 1.00 97.94 166 GLU A CA 1
ATOM 1318 C C . GLU A 1 166 ? 20.302 -10.077 0.667 1.00 97.94 166 GLU A C 1
ATOM 1320 O O . GLU A 1 166 ? 19.637 -10.414 1.641 1.00 97.94 166 GLU A O 1
ATOM 1325 N N . GLN A 1 167 ? 21.628 -9.933 0.736 1.00 98.25 167 GLN A N 1
ATOM 1326 C CA . GLN A 1 167 ? 22.388 -10.176 1.966 1.00 98.25 167 GLN A CA 1
ATOM 1327 C C . GLN A 1 167 ? 21.970 -9.238 3.107 1.00 98.25 167 GLN A C 1
ATOM 1329 O O . GLN A 1 167 ? 21.865 -9.671 4.253 1.00 98.25 167 GLN A O 1
ATOM 1334 N N . GLN A 1 168 ? 21.707 -7.959 2.814 1.00 97.81 168 GLN A N 1
ATOM 1335 C CA . GLN A 1 168 ? 21.185 -7.020 3.814 1.00 97.81 168 GLN A CA 1
ATOM 1336 C C . GLN A 1 168 ? 19.776 -7.411 4.278 1.00 97.81 168 GLN A C 1
ATOM 1338 O O . GLN A 1 168 ? 19.485 -7.348 5.471 1.00 97.81 168 GLN A O 1
ATOM 1343 N N . TYR A 1 169 ? 18.913 -7.854 3.362 1.00 98.00 169 TYR A N 1
ATOM 1344 C CA . TYR A 1 169 ? 17.580 -8.345 3.701 1.00 98.00 169 TYR A CA 1
ATOM 1345 C C . TYR A 1 169 ? 17.644 -9.587 4.597 1.00 98.00 169 TYR A C 1
ATOM 1347 O O . TYR A 1 169 ? 16.963 -9.639 5.618 1.00 98.00 169 TYR A O 1
ATOM 1355 N N . GLU A 1 170 ? 18.491 -10.562 4.263 1.00 98.50 170 GLU A N 1
ATOM 1356 C CA . GLU A 1 170 ? 18.708 -11.755 5.086 1.00 98.50 170 GLU A CA 1
ATOM 1357 C C . GLU A 1 170 ? 19.257 -11.397 6.473 1.00 98.50 170 GLU A C 1
ATOM 1359 O O . GLU A 1 170 ? 18.811 -11.956 7.473 1.00 98.50 170 GLU A O 1
ATOM 1364 N N . GLN A 1 171 ? 20.169 -10.423 6.556 1.00 98.44 171 GLN A N 1
ATOM 1365 C CA . GLN A 1 171 ? 20.692 -9.927 7.827 1.00 98.44 171 GLN A CA 1
ATOM 1366 C C . GLN A 1 171 ? 19.591 -9.312 8.703 1.00 98.44 171 GLN A C 1
ATOM 1368 O O . GLN A 1 171 ? 19.512 -9.639 9.886 1.00 98.44 171 GLN A O 1
ATOM 1373 N N . ILE A 1 172 ? 18.745 -8.444 8.139 1.00 98.00 172 ILE A N 1
ATOM 1374 C CA . ILE A 1 172 ? 17.623 -7.827 8.866 1.00 98.00 172 ILE A CA 1
ATOM 1375 C C . ILE A 1 172 ? 16.619 -8.899 9.289 1.00 98.00 172 ILE A C 1
ATOM 1377 O O . ILE A 1 172 ? 16.208 -8.938 10.443 1.00 98.00 172 ILE A O 1
ATOM 1381 N N . LYS A 1 173 ? 16.288 -9.829 8.390 1.00 98.50 173 LYS A N 1
ATOM 1382 C CA . LYS A 1 173 ? 15.385 -10.941 8.685 1.00 98.50 173 LYS A CA 1
ATOM 1383 C C . LYS A 1 173 ? 15.873 -11.767 9.878 1.00 98.50 173 LYS A C 1
ATOM 1385 O O . LYS A 1 173 ? 15.088 -12.053 10.773 1.00 98.50 173 LYS A O 1
ATOM 1390 N N . LEU A 1 174 ? 17.161 -12.114 9.918 1.00 98.19 174 LEU A N 1
ATOM 1391 C CA . LEU A 1 174 ? 17.747 -12.841 11.048 1.00 98.19 174 LEU A CA 1
ATOM 1392 C C . LEU A 1 174 ? 17.717 -12.021 12.346 1.00 98.19 174 LEU A C 1
ATOM 1394 O O . LEU A 1 174 ? 17.508 -12.584 13.417 1.00 98.19 174 LEU A O 1
ATOM 1398 N N . GLN A 1 175 ? 17.916 -10.701 12.269 1.00 98.19 175 GLN A N 1
ATOM 1399 C CA . GLN A 1 175 ? 17.792 -9.818 13.433 1.00 98.19 175 GLN A CA 1
ATOM 1400 C C . GLN A 1 175 ? 16.360 -9.806 13.976 1.00 98.19 175 GLN A C 1
ATOM 1402 O O . GLN A 1 175 ? 16.179 -9.946 15.184 1.00 98.19 175 GLN A O 1
ATOM 1407 N N . ASP A 1 176 ? 15.361 -9.699 13.103 1.00 97.62 176 ASP A N 1
ATOM 1408 C CA . ASP A 1 176 ? 13.950 -9.718 13.491 1.00 97.62 176 ASP A CA 1
ATOM 1409 C C . ASP A 1 176 ? 13.547 -11.088 14.058 1.00 97.62 176 ASP A C 1
ATOM 1411 O O . ASP A 1 176 ? 12.900 -11.159 15.101 1.00 97.62 176 ASP A O 1
ATOM 1415 N N . GLU A 1 177 ? 13.980 -12.190 13.438 1.00 98.00 177 GLU A N 1
ATOM 1416 C CA . GLU A 1 177 ? 13.752 -13.552 13.946 1.00 98.00 177 GLU A CA 1
ATOM 1417 C C . GLU A 1 177 ? 14.378 -13.760 15.334 1.00 98.00 177 GLU A C 1
ATOM 1419 O O . GLU A 1 177 ? 13.753 -14.360 16.216 1.00 98.00 177 GLU A O 1
ATOM 1424 N N . GLN A 1 178 ? 15.581 -13.224 15.568 1.00 98.12 178 GLN A N 1
ATOM 1425 C CA . GLN A 1 178 ? 16.218 -13.258 16.884 1.00 98.12 178 GLN A CA 1
ATOM 1426 C C . GLN A 1 178 ? 15.445 -12.414 17.903 1.00 98.12 178 GLN A C 1
ATOM 1428 O O . GLN A 1 178 ? 15.204 -12.880 19.013 1.00 98.12 178 GLN A O 1
ATOM 1433 N N . GLN A 1 179 ? 15.012 -11.204 17.537 1.00 98.31 179 GLN A N 1
ATOM 1434 C CA . GLN A 1 179 ? 14.203 -10.355 18.417 1.00 98.31 179 GLN A CA 1
ATOM 1435 C C . GLN A 1 179 ? 12.872 -11.017 18.782 1.00 98.31 179 GLN A C 1
ATOM 1437 O O . GLN A 1 179 ? 12.470 -10.974 19.943 1.00 98.31 179 GLN A O 1
ATOM 1442 N N . ILE A 1 180 ? 12.202 -11.652 17.817 1.00 97.00 180 ILE A N 1
ATOM 1443 C CA . ILE A 1 180 ? 10.980 -12.427 18.058 1.00 97.00 180 ILE A CA 1
ATOM 1444 C C . ILE A 1 180 ? 11.280 -13.570 19.026 1.00 97.00 180 ILE A C 1
ATOM 1446 O O . ILE A 1 180 ? 10.578 -13.704 20.023 1.00 97.00 180 ILE A O 1
ATOM 1450 N N . SER A 1 181 ? 12.356 -14.326 18.800 1.00 97.06 181 SER A N 1
ATOM 1451 C CA . SER A 1 181 ? 12.760 -15.434 19.677 1.00 97.06 181 SER A CA 1
ATOM 1452 C C . SER A 1 181 ? 13.058 -14.964 21.106 1.00 97.06 181 SER A C 1
ATOM 1454 O O . SER A 1 181 ? 12.616 -15.586 22.072 1.00 97.06 181 SER A O 1
ATOM 1456 N N . ASP A 1 182 ? 13.755 -13.838 21.263 1.00 97.00 182 ASP A N 1
ATOM 1457 C CA . ASP A 1 182 ? 14.059 -13.244 22.566 1.00 97.00 182 ASP A CA 1
ATOM 1458 C C . ASP A 1 182 ? 12.781 -12.768 23.268 1.00 97.00 182 ASP A C 1
ATOM 1460 O O . ASP A 1 182 ? 12.621 -12.966 24.475 1.00 97.00 182 ASP A O 1
ATOM 1464 N N . LEU A 1 183 ? 11.848 -12.156 22.531 1.00 94.81 183 LEU A N 1
ATOM 1465 C CA . LEU A 1 183 ? 10.550 -11.741 23.060 1.00 94.81 183 LEU A CA 1
ATOM 1466 C C . LEU A 1 183 ? 9.703 -12.948 23.463 1.00 94.81 183 LEU A C 1
ATOM 1468 O O . LEU A 1 183 ? 9.154 -12.955 24.561 1.00 94.81 183 LEU A O 1
ATOM 1472 N N . GLU A 1 184 ? 9.628 -13.986 22.634 1.00 91.88 184 GLU A N 1
ATOM 1473 C CA . GLU A 1 184 ? 8.939 -15.241 22.941 1.00 91.88 184 GLU A CA 1
ATOM 1474 C C . GLU A 1 184 ? 9.547 -15.927 24.166 1.00 91.88 184 GLU A C 1
ATOM 1476 O O . GLU A 1 184 ? 8.816 -16.405 25.039 1.00 91.88 184 GLU A O 1
ATOM 1481 N N . GLN A 1 185 ? 10.876 -15.918 24.300 1.00 93.62 185 GLN A N 1
ATOM 1482 C CA . GLN A 1 185 ? 11.554 -16.431 25.483 1.00 93.62 185 GLN A CA 1
ATOM 1483 C C . GLN A 1 185 ? 11.265 -15.567 26.712 1.00 93.62 185 GLN A C 1
ATOM 1485 O O . GLN A 1 185 ? 11.024 -16.115 27.785 1.00 93.62 185 GLN A O 1
ATOM 1490 N N . GLN A 1 186 ? 11.245 -14.237 26.586 1.00 92.31 186 GLN A N 1
ATOM 1491 C CA . GLN A 1 186 ? 10.858 -13.335 27.672 1.00 92.31 186 GLN A CA 1
ATOM 1492 C C . GLN A 1 186 ? 9.401 -13.543 28.086 1.00 92.31 186 GLN A C 1
ATOM 1494 O O . GLN A 1 186 ? 9.114 -13.546 29.281 1.00 92.31 186 GLN A O 1
ATOM 1499 N N . PHE A 1 187 ? 8.487 -13.749 27.137 1.00 80.62 187 PHE A N 1
ATOM 1500 C CA . PHE A 1 187 ? 7.107 -14.135 27.422 1.00 80.62 187 PHE A CA 1
ATOM 1501 C C . PHE A 1 187 ? 7.080 -15.478 28.145 1.00 80.62 187 PHE A C 1
ATOM 1503 O O . PHE A 1 187 ? 6.476 -15.585 29.204 1.00 80.62 187 PHE A O 1
ATOM 1510 N N . THR A 1 188 ? 7.815 -16.473 27.664 1.00 82.50 188 THR A N 1
ATOM 1511 C CA . THR A 1 188 ? 7.875 -17.802 28.284 1.00 82.50 188 THR A CA 1
ATOM 1512 C C . THR A 1 188 ? 8.546 -17.782 29.664 1.00 82.50 188 THR A C 1
ATOM 1514 O O . THR A 1 188 ? 8.147 -18.538 30.536 1.00 82.50 188 THR A O 1
ATOM 1517 N N . GLN A 1 189 ? 9.525 -16.908 29.920 1.00 81.19 189 GLN A N 1
ATOM 1518 C CA . GLN A 1 189 ? 10.174 -16.744 31.231 1.00 81.19 189 GLN A CA 1
ATOM 1519 C C . GLN A 1 189 ? 9.358 -15.898 32.209 1.00 81.19 189 GLN A C 1
ATOM 1521 O O . GLN A 1 189 ? 9.402 -16.161 33.406 1.00 81.19 189 GLN A O 1
ATOM 1526 N N . LYS A 1 190 ? 8.627 -14.880 31.734 1.00 75.81 190 LYS A N 1
ATOM 1527 C CA . LYS A 1 190 ? 7.641 -14.138 32.543 1.00 75.81 190 LYS A CA 1
ATOM 1528 C C . LYS A 1 190 ? 6.399 -14.990 32.826 1.00 75.81 190 LYS A C 1
ATOM 1530 O O . LYS A 1 190 ? 5.731 -14.791 33.839 1.00 75.81 190 LYS A O 1
ATOM 1535 N N . HIS A 1 191 ? 6.139 -15.974 31.968 1.00 54.75 191 HIS A N 1
ATOM 1536 C CA . HIS A 1 191 ? 5.075 -16.964 32.081 1.00 54.75 191 HIS A CA 1
ATOM 1537 C C . HIS A 1 191 ? 5.629 -18.401 32.085 1.00 54.75 191 HIS A C 1
ATOM 1539 O O . HIS A 1 191 ? 5.169 -19.219 31.282 1.00 54.75 191 HIS A O 1
ATOM 1545 N N . PRO A 1 192 ? 6.586 -18.770 32.964 1.00 48.00 192 PRO A N 1
ATOM 1546 C CA . PRO A 1 192 ? 7.113 -20.122 32.965 1.00 48.00 192 PRO A CA 1
ATOM 1547 C C . PRO A 1 192 ? 6.027 -20.968 33.616 1.00 48.00 192 PRO A C 1
ATOM 1549 O O . PRO A 1 192 ? 5.858 -20.946 34.829 1.00 48.00 192 PRO A O 1
ATOM 1552 N N . VAL A 1 193 ? 5.197 -21.627 32.809 1.00 47.56 193 VAL A N 1
ATOM 1553 C CA . VAL A 1 193 ? 4.018 -22.338 33.322 1.00 47.56 193 VAL A CA 1
ATOM 1554 C C . VAL A 1 193 ? 3.027 -21.375 34.007 1.00 47.56 193 VAL A C 1
ATOM 1556 O O . VAL A 1 193 ? 2.480 -21.655 35.065 1.00 47.56 193 VAL A O 1
ATOM 1559 N N . GLN A 1 194 ? 2.713 -20.243 33.366 1.00 47.03 194 GLN A N 1
ATOM 1560 C CA . GLN A 1 194 ? 1.356 -19.691 33.478 1.00 47.03 194 GLN A CA 1
ATOM 1561 C C . GLN A 1 194 ? 0.485 -20.324 32.392 1.00 47.03 194 GLN A C 1
ATOM 1563 O O . GLN A 1 194 ? -0.122 -19.659 31.560 1.00 47.03 194 GLN A O 1
ATOM 1568 N N . THR A 1 195 ? 0.319 -21.644 32.471 1.00 42.72 195 THR A N 1
ATOM 1569 C CA . THR A 1 195 ? -1.061 -22.102 32.435 1.00 42.72 195 THR A CA 1
ATOM 1570 C C . THR A 1 195 ? -1.682 -21.382 33.628 1.00 42.72 195 THR A C 1
ATOM 1572 O O . THR A 1 195 ? -1.398 -21.736 34.770 1.00 42.72 195 THR A O 1
ATOM 1575 N N . TRP A 1 196 ? -2.460 -20.317 33.413 1.00 45.06 196 TRP A N 1
ATOM 1576 C CA . TRP A 1 196 ? -3.570 -20.084 34.331 1.00 45.06 196 TRP A CA 1
ATOM 1577 C C . TRP A 1 196 ? -4.251 -21.432 34.356 1.00 45.06 196 TRP A C 1
ATOM 1579 O O . TRP A 1 196 ? -4.828 -21.807 33.334 1.00 45.06 196 TRP A O 1
ATOM 1589 N N . SER A 1 197 ? -3.980 -22.250 35.384 1.00 48.72 197 SER A N 1
ATOM 1590 C CA . SER A 1 197 ? -4.453 -23.625 35.354 1.00 48.72 197 SER A CA 1
ATOM 1591 C C . SER A 1 197 ? -5.940 -23.472 35.074 1.00 48.72 197 SER A C 1
ATOM 1593 O O . SER A 1 197 ? -6.563 -22.611 35.713 1.00 48.72 197 SER A O 1
ATOM 1595 N N . PRO A 1 198 ? -6.494 -24.146 34.050 1.00 58.81 198 PRO A N 1
ATOM 1596 C CA . PRO A 1 198 ? -7.878 -23.910 33.689 1.00 58.81 198 PRO A CA 1
ATOM 1597 C C . PRO A 1 198 ? -8.732 -24.001 34.953 1.00 58.81 198 PRO A C 1
ATOM 1599 O O . PRO A 1 198 ? -9.540 -23.120 35.185 1.00 58.81 198 PRO A O 1
ATOM 1602 N N . GLY A 1 199 ? -8.371 -24.907 35.872 1.00 67.81 199 GLY A N 1
ATOM 1603 C CA . GLY A 1 199 ? -8.924 -25.016 37.218 1.00 67.81 199 GLY A CA 1
ATOM 1604 C C . GLY A 1 199 ? -8.836 -23.779 38.127 1.00 67.81 199 GLY A C 1
ATOM 1605 O O . GLY A 1 199 ? -9.808 -23.529 38.818 1.00 67.81 199 GLY A O 1
ATOM 1606 N N . VAL A 1 200 ? -7.756 -22.987 38.167 1.00 71.12 200 VAL A N 1
ATOM 1607 C CA . VAL A 1 200 ? -7.678 -21.780 39.025 1.00 71.12 200 VAL A CA 1
ATOM 1608 C C . VAL A 1 200 ? -8.518 -20.644 38.455 1.00 71.12 200 VAL A C 1
ATOM 1610 O O . VAL A 1 200 ? -9.244 -19.997 39.206 1.00 71.12 200 VAL A O 1
ATOM 1613 N N . TRP A 1 201 ? -8.483 -20.425 37.137 1.00 71.44 201 TRP A N 1
ATOM 1614 C CA . TRP A 1 201 ? -9.330 -19.394 36.536 1.00 71.44 201 TRP A CA 1
ATOM 1615 C C . TRP A 1 201 ? -10.798 -19.812 36.505 1.00 71.44 201 TRP A C 1
ATOM 1617 O O . TRP A 1 201 ? -11.674 -19.010 36.795 1.00 71.44 201 TRP A O 1
ATOM 1627 N N . GLN A 1 202 ? -11.077 -21.091 36.256 1.00 81.44 202 GLN A N 1
ATOM 1628 C CA . GLN A 1 202 ? -12.419 -21.661 36.375 1.00 81.44 202 GLN A CA 1
ATOM 1629 C C . GLN A 1 202 ? -12.905 -21.630 37.822 1.00 81.44 202 GLN A C 1
ATOM 1631 O O . GLN A 1 202 ? -14.059 -21.299 38.039 1.00 81.44 202 GLN A O 1
ATOM 1636 N N . ALA A 1 203 ? -12.056 -21.885 38.822 1.00 85.31 203 ALA A N 1
ATOM 1637 C CA . ALA A 1 203 ? -12.431 -21.740 40.229 1.00 85.31 203 ALA A CA 1
ATOM 1638 C C . ALA A 1 203 ? -12.714 -20.278 40.590 1.00 85.31 203 ALA A C 1
ATOM 1640 O O . ALA A 1 203 ? -13.677 -20.006 41.302 1.00 85.31 203 ALA A O 1
ATOM 1641 N N . GLN A 1 204 ? -11.927 -19.334 40.068 1.00 88.06 204 GLN A N 1
ATOM 1642 C CA . GLN A 1 204 ? -12.164 -17.907 40.269 1.00 88.06 204 GLN A CA 1
ATOM 1643 C C . GLN A 1 204 ? -13.466 -17.453 39.594 1.00 88.06 204 GLN A C 1
ATOM 1645 O O . GLN A 1 204 ? -14.258 -16.749 40.213 1.00 88.06 204 GLN A O 1
ATOM 1650 N N . VAL A 1 205 ? -13.737 -17.912 38.371 1.00 85.69 205 VAL A N 1
ATOM 1651 C CA . VAL A 1 205 ? -15.004 -17.666 37.667 1.00 85.69 205 VAL A CA 1
ATOM 1652 C C . VAL A 1 205 ? -16.176 -18.304 38.408 1.00 85.69 205 VAL A C 1
ATOM 1654 O O . VAL A 1 205 ? -17.173 -17.628 38.629 1.00 85.69 205 VAL A O 1
ATOM 1657 N N . CYS A 1 206 ? -16.057 -19.553 38.863 1.00 89.19 206 CYS A N 1
ATOM 1658 C CA . CYS A 1 206 ? -17.092 -20.230 39.645 1.00 89.19 206 CYS A CA 1
ATOM 1659 C C . CYS A 1 206 ? -17.361 -19.519 40.979 1.00 89.19 206 CYS A C 1
ATOM 1661 O O . CYS A 1 206 ? -18.520 -19.358 41.346 1.00 89.19 206 CYS A O 1
ATOM 1663 N N . SER A 1 207 ? -16.321 -19.051 41.677 1.00 92.69 207 SER A N 1
ATOM 1664 C CA . SER A 1 207 ? -16.452 -18.275 42.919 1.00 92.69 207 SER A CA 1
ATOM 1665 C C . SER A 1 207 ? -17.193 -16.964 42.676 1.00 92.69 207 SER A C 1
ATOM 1667 O O . SER A 1 207 ? -18.167 -16.667 43.362 1.00 92.69 207 SER A O 1
ATOM 1669 N N . LEU A 1 208 ? -16.781 -16.201 41.659 1.00 92.94 208 LEU A N 1
ATOM 1670 C CA . LEU A 1 208 ? -17.428 -14.939 41.298 1.00 92.94 208 LEU A CA 1
ATOM 1671 C C . LEU A 1 208 ? -18.874 -15.152 40.842 1.00 92.94 208 LEU A C 1
ATOM 1673 O O . LEU A 1 208 ? -19.756 -14.360 41.166 1.00 92.94 208 LEU A O 1
ATOM 1677 N N . GLN A 1 209 ? -19.138 -16.236 40.117 1.00 94.94 209 GLN A N 1
ATOM 1678 C CA . GLN A 1 209 ? -20.479 -16.582 39.668 1.00 94.94 209 GLN A CA 1
ATOM 1679 C C . GLN A 1 209 ? -21.383 -16.964 40.843 1.00 94.94 209 GLN A C 1
ATOM 1681 O O . GLN A 1 209 ? -22.530 -16.520 40.894 1.00 94.94 209 GLN A O 1
ATOM 1686 N N . GLN A 1 210 ? -20.852 -17.701 41.821 1.00 94.94 210 GLN A N 1
ATOM 1687 C CA . GLN A 1 210 ? -21.566 -18.049 43.044 1.00 94.94 210 GLN A CA 1
ATOM 1688 C C . GLN A 1 210 ? -21.853 -16.814 43.911 1.00 94.94 210 GLN A C 1
ATOM 1690 O O . GLN A 1 210 ? -22.972 -16.668 44.397 1.00 94.94 210 GLN A O 1
ATOM 1695 N N . GLU A 1 211 ? -20.897 -15.892 44.062 1.00 93.88 211 GLU A N 1
ATOM 1696 C CA . GLU A 1 211 ? -21.105 -14.616 44.766 1.00 93.88 211 GLU A CA 1
ATOM 1697 C C . GLU A 1 211 ? -22.188 -13.762 44.099 1.00 93.88 211 GLU A C 1
ATOM 1699 O O . GLU A 1 211 ? -23.050 -13.205 44.780 1.00 93.88 211 GLU A O 1
ATOM 1704 N N . LEU A 1 212 ? -22.186 -13.693 42.767 1.00 95.88 212 LEU A N 1
ATOM 1705 C CA . LEU A 1 212 ? -23.165 -12.927 41.999 1.00 95.88 212 LEU A CA 1
ATOM 1706 C C . LEU A 1 212 ? -24.574 -13.525 42.123 1.00 95.88 212 LEU A C 1
ATOM 1708 O O . LEU A 1 212 ? -25.560 -12.790 42.221 1.00 95.88 212 LEU A O 1
ATOM 1712 N N . GLU A 1 213 ? -24.674 -14.851 42.174 1.00 96.19 213 GLU A N 1
ATOM 1713 C CA . GLU A 1 213 ? -25.931 -15.562 42.392 1.00 96.19 213 GLU A CA 1
ATOM 1714 C C . GLU A 1 213 ? -26.465 -15.360 43.819 1.00 96.19 213 GLU A C 1
ATOM 1716 O O . GLU A 1 213 ? -27.645 -15.044 43.995 1.00 96.19 213 GLU A O 1
ATOM 1721 N N . LEU A 1 214 ? -25.586 -15.399 44.826 1.00 97.06 214 LEU A N 1
ATOM 1722 C CA . LEU A 1 214 ? -25.916 -15.081 46.220 1.00 97.06 214 LEU A CA 1
ATOM 1723 C C . LEU A 1 214 ? -26.385 -13.627 46.374 1.00 97.06 214 LEU A C 1
ATOM 1725 O O . LEU A 1 214 ? -27.379 -13.354 47.052 1.00 97.06 214 LEU A O 1
ATOM 1729 N N . LEU A 1 215 ? -25.712 -12.687 45.705 1.00 96.38 215 LEU A N 1
ATOM 1730 C CA . LEU A 1 215 ? -26.092 -11.275 45.691 1.00 96.38 215 LEU A CA 1
ATOM 1731 C C . LEU A 1 215 ? -27.472 -11.089 45.046 1.00 96.38 215 LEU A C 1
ATOM 1733 O O . LEU A 1 215 ? -28.323 -10.368 45.570 1.00 96.38 215 LEU A O 1
ATOM 1737 N N . LYS A 1 216 ? -27.728 -11.779 43.929 1.00 96.25 216 LYS A N 1
ATOM 1738 C CA . LYS A 1 216 ? -29.021 -11.762 43.236 1.00 96.25 216 LYS A CA 1
ATOM 1739 C C . LYS A 1 216 ? -30.137 -12.315 44.121 1.00 96.25 216 LYS A C 1
ATOM 1741 O O . LYS A 1 216 ? -31.196 -11.693 44.204 1.00 96.25 216 LYS A O 1
ATOM 1746 N N . GLU A 1 217 ? -29.908 -13.429 44.812 1.00 96.81 217 GLU A N 1
ATOM 1747 C CA . GLU A 1 217 ? -30.882 -14.008 45.742 1.00 96.81 217 GLU A CA 1
ATOM 1748 C C . GLU A 1 217 ? -31.134 -13.092 46.950 1.00 96.81 217 GLU A C 1
ATOM 1750 O O . GLU A 1 217 ? -32.287 -12.903 47.346 1.00 96.81 217 GLU A O 1
ATOM 1755 N N . ASN A 1 218 ? -30.093 -12.437 47.478 1.00 96.56 218 ASN A N 1
ATOM 1756 C CA . ASN A 1 218 ? -30.222 -11.440 48.543 1.00 96.56 218 ASN A CA 1
ATOM 1757 C C . ASN A 1 218 ? -31.059 -10.232 48.095 1.00 96.56 218 ASN A C 1
ATOM 1759 O O . ASN A 1 218 ? -31.985 -9.811 48.787 1.00 96.56 218 ASN A O 1
ATOM 1763 N N . HIS A 1 219 ? -30.797 -9.700 46.901 1.00 96.38 219 HIS A N 1
ATOM 1764 C CA . HIS A 1 219 ? -31.595 -8.609 46.350 1.00 96.38 219 HIS A CA 1
ATOM 1765 C C . HIS A 1 219 ? -33.048 -9.025 46.103 1.00 96.38 219 HIS A C 1
ATOM 1767 O O . HIS A 1 219 ? -33.961 -8.255 46.407 1.00 96.38 219 HIS A O 1
ATOM 1773 N N . GLN A 1 220 ? -33.285 -10.243 45.610 1.00 97.25 220 GLN A N 1
ATOM 1774 C CA . GLN A 1 220 ? -34.634 -10.774 45.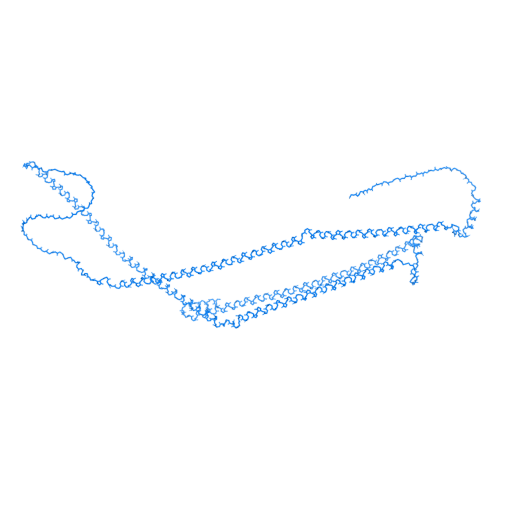411 1.00 97.25 220 GLN A CA 1
ATOM 1775 C C . GLN A 1 220 ? -35.379 -11.006 46.730 1.00 97.25 220 GLN A C 1
ATOM 1777 O O . GLN A 1 220 ? -36.570 -10.712 46.814 1.00 97.25 220 GLN A O 1
ATOM 1782 N N . SER A 1 221 ? -34.723 -11.534 47.767 1.00 96.62 221 SER A N 1
ATOM 1783 C CA . SER A 1 221 ? -35.345 -11.720 49.083 1.00 96.62 221 SER A CA 1
ATOM 1784 C C . SER A 1 221 ? -35.659 -10.375 49.736 1.00 96.62 221 SER A C 1
ATOM 1786 O O . SER A 1 221 ? -36.773 -10.179 50.217 1.00 96.62 221 SER A O 1
ATOM 1788 N N . ARG A 1 222 ? -34.748 -9.401 49.640 1.00 96.75 222 ARG A N 1
ATOM 1789 C CA . ARG A 1 222 ? -34.980 -8.031 50.113 1.00 96.75 222 ARG A CA 1
ATOM 1790 C C . ARG A 1 222 ? -36.117 -7.350 49.351 1.00 96.75 222 ARG A C 1
ATOM 1792 O O . ARG A 1 222 ? -36.939 -6.681 49.965 1.00 96.75 222 ARG A O 1
ATOM 1799 N N . GLY A 1 223 ? -36.213 -7.576 48.040 1.00 96.75 223 GLY A N 1
ATOM 1800 C CA . GLY A 1 223 ? -37.342 -7.135 47.219 1.00 96.75 223 GLY A CA 1
ATOM 1801 C C . GLY A 1 223 ? -38.675 -7.734 47.680 1.00 96.75 223 GLY A C 1
ATOM 1802 O O . GLY A 1 223 ? -39.645 -6.998 47.831 1.00 96.75 223 GLY A O 1
ATOM 1803 N N . ARG A 1 224 ? -38.713 -9.039 47.981 1.00 97.31 224 ARG A N 1
ATOM 1804 C CA . ARG A 1 224 ? -39.906 -9.720 48.518 1.00 97.31 224 ARG A CA 1
ATOM 1805 C C . ARG A 1 224 ? -40.316 -9.192 49.896 1.00 97.31 224 ARG A C 1
ATOM 1807 O O . ARG A 1 224 ? -41.499 -8.965 50.118 1.00 97.31 224 ARG A O 1
ATOM 1814 N N . ILE A 1 225 ? -39.356 -8.958 50.795 1.00 96.81 225 ILE A N 1
ATOM 1815 C CA . ILE A 1 225 ? -39.620 -8.389 52.129 1.00 96.81 225 ILE A CA 1
ATOM 1816 C C . ILE A 1 225 ? -40.214 -6.985 52.000 1.00 96.81 225 ILE A C 1
ATOM 1818 O O . ILE A 1 225 ? -41.253 -6.708 52.590 1.00 96.81 225 ILE A O 1
ATOM 1822 N N . LEU A 1 226 ? -39.602 -6.124 51.182 1.00 96.06 226 LEU A N 1
ATOM 1823 C CA . LEU A 1 226 ? -40.104 -4.768 50.954 1.00 96.06 226 LEU A CA 1
ATOM 1824 C C . LEU A 1 226 ? -41.493 -4.774 50.304 1.00 96.06 226 LEU A C 1
ATOM 1826 O O . LEU A 1 226 ? -42.339 -3.965 50.667 1.00 96.06 226 LEU A O 1
ATOM 1830 N N . GLN A 1 227 ? -41.764 -5.694 49.375 1.00 96.00 227 GLN A N 1
ATOM 1831 C CA . GLN A 1 227 ? -43.106 -5.857 48.808 1.00 96.00 227 GLN A CA 1
ATOM 1832 C C . GLN A 1 227 ? -44.132 -6.278 49.865 1.00 96.00 227 GLN A C 1
ATOM 1834 O O . GLN A 1 227 ? -45.228 -5.724 49.890 1.00 96.00 227 GLN A O 1
ATOM 1839 N N . ALA A 1 228 ? -43.787 -7.213 50.753 1.00 94.62 228 ALA A N 1
ATOM 1840 C CA . ALA A 1 228 ? -44.665 -7.623 51.846 1.00 94.62 228 ALA A CA 1
ATOM 1841 C C . ALA A 1 228 ? -44.934 -6.469 52.829 1.00 94.62 228 ALA A C 1
ATOM 1843 O O . ALA A 1 228 ? -46.069 -6.283 53.258 1.00 94.62 228 ALA A O 1
ATOM 1844 N N . GLU A 1 229 ? -43.922 -5.654 53.135 1.00 96.00 229 GLU A N 1
ATOM 1845 C CA . GLU A 1 229 ? -44.071 -4.457 53.968 1.00 96.00 229 GLU A CA 1
ATOM 1846 C C . GLU A 1 229 ? -44.980 -3.417 53.298 1.00 96.00 229 GLU A C 1
ATOM 1848 O O . GLU A 1 229 ? -45.892 -2.894 53.934 1.00 96.00 229 GLU A O 1
ATOM 1853 N N . VAL A 1 230 ? -44.809 -3.176 51.993 1.00 95.00 230 VAL A N 1
ATOM 1854 C CA . VAL A 1 230 ? -45.705 -2.303 51.217 1.00 95.00 230 VAL A CA 1
ATOM 1855 C C . VAL A 1 230 ? -47.142 -2.822 51.253 1.00 95.00 230 VAL A C 1
ATOM 1857 O O . VAL A 1 230 ? -48.054 -2.027 51.469 1.00 95.00 230 VAL A O 1
ATOM 1860 N N . HIS A 1 231 ? -47.359 -4.129 51.093 1.00 95.50 231 HIS A N 1
ATOM 1861 C CA . HIS A 1 231 ? -48.692 -4.722 51.204 1.00 95.50 231 HIS A CA 1
ATOM 1862 C C . HIS A 1 231 ? -49.280 -4.563 52.611 1.00 95.50 231 HIS A C 1
ATOM 1864 O O . HIS A 1 231 ? -50.409 -4.098 52.741 1.00 95.50 231 HIS A O 1
ATOM 1870 N N . SER A 1 232 ? -48.509 -4.837 53.666 1.00 95.56 232 SER A N 1
ATOM 1871 C CA . SER A 1 232 ? -48.956 -4.655 55.053 1.00 95.56 232 SER A CA 1
ATOM 1872 C C . SER A 1 232 ? -49.300 -3.196 55.372 1.00 95.56 232 SER A C 1
ATOM 1874 O O . SER A 1 232 ? -50.268 -2.933 56.088 1.00 95.56 232 SER A O 1
ATOM 1876 N N . LEU A 1 233 ? -48.524 -2.241 54.850 1.00 94.31 233 LEU A N 1
ATOM 1877 C CA . LEU A 1 233 ? -48.795 -0.812 54.998 1.00 94.31 233 LEU A CA 1
ATOM 1878 C C . LEU A 1 233 ? -50.033 -0.393 54.200 1.00 94.31 233 LEU A C 1
ATOM 1880 O O . LEU A 1 233 ? -50.839 0.389 54.697 1.00 94.31 233 LEU A O 1
ATOM 1884 N N . GLN A 1 234 ? -50.222 -0.924 52.990 1.00 92.88 234 GLN A N 1
ATOM 1885 C CA . GLN A 1 234 ? -51.437 -0.701 52.204 1.00 92.88 234 GLN A CA 1
ATOM 1886 C C . GLN A 1 234 ? -52.680 -1.227 52.926 1.00 92.88 234 GLN A C 1
ATOM 1888 O O . GLN A 1 234 ? -53.683 -0.518 52.982 1.00 92.88 234 GLN A O 1
ATOM 1893 N N . GLU A 1 235 ? -52.610 -2.419 53.520 1.00 91.88 235 GLU A N 1
ATOM 1894 C CA . GLU A 1 235 ? -53.684 -2.987 54.339 1.00 91.88 235 GLU A CA 1
ATOM 1895 C C . GLU A 1 235 ? -53.968 -2.121 55.571 1.00 91.88 235 GLU A C 1
ATOM 1897 O O . GLU A 1 235 ? -55.123 -1.791 55.822 1.00 91.88 235 GLU A O 1
ATOM 1902 N N . HIS A 1 236 ? -52.936 -1.651 56.283 1.00 89.38 236 HIS A N 1
ATOM 1903 C CA . HIS A 1 236 ? -53.106 -0.722 57.408 1.00 89.38 236 HIS A CA 1
ATOM 1904 C C . HIS A 1 236 ? -53.765 0.596 56.987 1.00 89.38 236 HIS A C 1
ATOM 1906 O O . HIS A 1 236 ? -54.639 1.106 57.687 1.00 89.38 236 HIS A O 1
ATOM 1912 N N . VAL A 1 237 ? -53.378 1.157 55.839 1.00 88.00 237 VAL A N 1
ATOM 1913 C CA . VAL A 1 237 ? -54.001 2.374 55.299 1.00 88.00 237 VAL A CA 1
ATOM 1914 C C . VAL A 1 237 ? -55.458 2.113 54.914 1.00 88.00 237 VAL A C 1
ATOM 1916 O O . VAL A 1 237 ? -56.319 2.941 55.216 1.00 88.00 237 VAL A O 1
ATOM 1919 N N . GLN A 1 238 ? -55.767 0.965 54.306 1.00 86.12 238 GLN A N 1
ATOM 1920 C CA . GLN A 1 238 ? -57.145 0.574 54.000 1.00 86.12 238 GLN A CA 1
ATOM 1921 C C . GLN A 1 238 ? -57.973 0.374 55.274 1.00 86.12 238 GLN A C 1
ATOM 1923 O O . GLN A 1 238 ? -59.085 0.894 55.359 1.00 86.12 238 GLN A O 1
ATOM 1928 N N . GLU A 1 239 ? -57.434 -0.285 56.297 1.00 84.75 239 GLU A N 1
ATOM 1929 C CA . GLU A 1 239 ? -58.116 -0.502 57.573 1.00 84.75 239 GLU A CA 1
ATOM 1930 C C . GLU A 1 239 ? -58.358 0.817 58.324 1.00 84.75 239 GLU A C 1
ATOM 1932 O O . GLU A 1 239 ? -59.447 1.048 58.854 1.00 84.75 239 GLU A O 1
ATOM 1937 N N . LEU A 1 240 ? -57.382 1.731 58.313 1.00 79.62 240 LEU A N 1
ATOM 1938 C CA . LEU A 1 240 ? -57.549 3.085 58.841 1.00 79.62 240 LEU A CA 1
ATOM 1939 C C . LEU A 1 240 ? -58.588 3.874 58.038 1.00 79.62 240 LEU A C 1
ATOM 1941 O O . LEU A 1 240 ? -59.412 4.566 58.635 1.00 79.62 240 LEU A O 1
ATOM 1945 N N . SER A 1 241 ? -58.625 3.740 56.711 1.00 71.50 241 SER A N 1
ATOM 1946 C CA . SER A 1 241 ? -59.652 4.382 55.879 1.00 71.50 241 SER A CA 1
ATOM 1947 C C . SER A 1 241 ? -61.060 3.830 56.159 1.00 71.50 241 SER A C 1
ATOM 1949 O O . SER A 1 241 ? -62.007 4.605 56.285 1.00 71.50 241 SER A O 1
ATOM 1951 N N . ALA A 1 242 ? -61.193 2.521 56.398 1.00 71.88 242 ALA A N 1
ATOM 1952 C CA . ALA A 1 242 ? -62.450 1.882 56.783 1.00 71.88 242 ALA A CA 1
ATOM 1953 C C . ALA A 1 242 ? -62.896 2.299 58.195 1.00 71.88 242 ALA A C 1
ATOM 1955 O O . ALA A 1 242 ? -64.066 2.610 58.412 1.00 71.88 242 ALA A O 1
ATOM 1956 N N . LYS A 1 243 ? -61.962 2.417 59.148 1.00 68.75 243 LYS A N 1
ATOM 1957 C CA . LYS A 1 243 ? -62.221 3.020 60.468 1.00 68.75 243 LYS A CA 1
ATOM 1958 C C . LYS A 1 243 ? -62.577 4.507 60.358 1.00 68.75 243 LYS A C 1
ATOM 1960 O O . LYS A 1 243 ? -63.375 5.000 61.149 1.00 68.75 243 LYS A O 1
ATOM 1965 N N . THR A 1 244 ? -62.088 5.2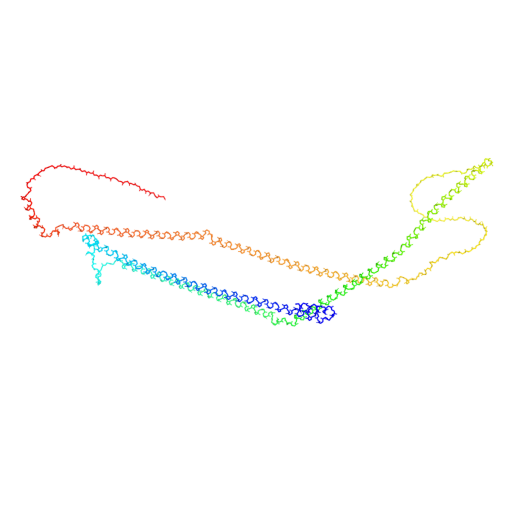14 59.338 1.00 55.81 244 THR A N 1
ATOM 1966 C CA . THR A 1 244 ? -62.479 6.606 59.054 1.00 55.81 244 THR A CA 1
ATOM 1967 C C . THR A 1 244 ? -63.924 6.704 58.539 1.00 55.81 244 THR A C 1
ATOM 1969 O O . THR A 1 244 ? -64.575 7.721 58.756 1.00 55.81 244 THR A O 1
ATOM 1972 N N . HIS A 1 245 ? -64.519 5.641 57.983 1.00 52.69 245 HIS A N 1
ATOM 1973 C CA . HIS A 1 245 ? -65.969 5.607 57.735 1.00 52.69 245 HIS A CA 1
ATOM 1974 C C . HIS A 1 245 ? -66.811 5.579 59.026 1.00 52.69 245 HIS A C 1
ATOM 1976 O O . HIS A 1 245 ? -67.953 6.025 59.004 1.00 52.69 245 HIS A O 1
ATOM 1982 N N . SER A 1 246 ? -66.238 5.223 60.184 1.00 52.78 246 SER A N 1
ATOM 1983 C CA . SER A 1 246 ? -66.873 5.453 61.496 1.00 52.78 246 SER A CA 1
ATOM 1984 C C . SER A 1 246 ? -66.938 6.942 61.882 1.00 52.78 246 SER A C 1
ATOM 1986 O O . SER A 1 246 ? -67.686 7.306 62.787 1.00 52.78 246 SER A O 1
ATOM 1988 N N . VAL A 1 247 ? -66.198 7.830 61.203 1.00 54.88 247 VAL A N 1
ATOM 1989 C CA . VAL A 1 247 ? -66.255 9.292 61.415 1.00 54.88 247 VAL A CA 1
ATOM 1990 C C . VAL A 1 247 ? -67.529 9.901 60.806 1.00 54.88 247 VAL A C 1
ATOM 1992 O O . VAL A 1 247 ? -67.934 10.993 61.205 1.00 54.88 247 VAL A O 1
ATOM 1995 N N . GLN A 1 248 ? -68.251 9.187 59.929 1.00 55.66 248 GLN A N 1
ATOM 1996 C CA . GLN A 1 248 ? -69.605 9.600 59.522 1.00 55.66 248 GLN A CA 1
ATOM 1997 C C . GLN A 1 248 ? -70.587 9.621 60.709 1.00 55.66 248 GLN A C 1
ATOM 1999 O O . GLN A 1 248 ? -71.474 10.472 60.756 1.00 55.66 248 GLN A O 1
ATOM 2004 N N . ASP A 1 249 ? -70.358 8.800 61.735 1.00 54.44 249 ASP 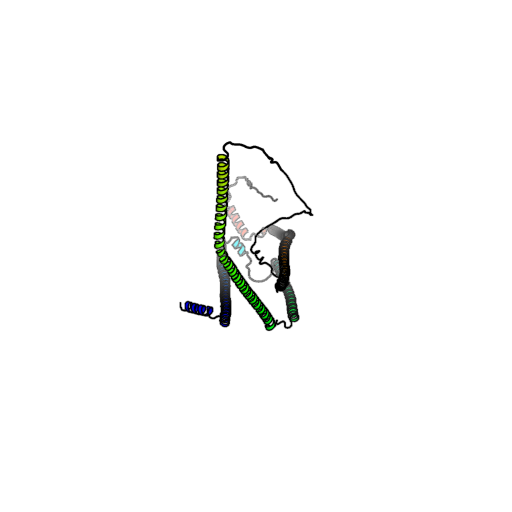A N 1
ATOM 2005 C CA . ASP A 1 249 ? -71.148 8.801 62.974 1.00 54.44 249 ASP A CA 1
ATOM 2006 C C . ASP A 1 249 ? -70.865 10.044 63.853 1.00 54.44 249 ASP A C 1
ATOM 2008 O O . ASP A 1 249 ? -71.709 10.508 64.625 1.00 54.44 249 ASP A O 1
ATOM 2012 N N . LEU A 1 250 ? -69.687 10.664 63.690 1.00 58.03 250 LEU A N 1
ATOM 2013 C CA . LEU A 1 250 ? -69.346 11.953 64.305 1.00 58.03 250 LEU A CA 1
ATOM 2014 C C . LEU A 1 250 ? -69.960 13.138 63.540 1.00 58.03 250 LEU A C 1
ATOM 2016 O O . LEU A 1 250 ? -70.320 14.141 64.160 1.00 58.03 250 LEU A O 1
ATOM 2020 N N . SER A 1 251 ? -70.166 13.021 62.223 1.00 60.00 251 SER A N 1
ATOM 2021 C CA . SER A 1 251 ? -70.911 14.017 61.435 1.00 60.00 251 SER A CA 1
ATOM 2022 C C . SER A 1 251 ? -72.374 14.115 61.891 1.00 60.00 251 SER A C 1
ATOM 2024 O O . SER A 1 251 ? -72.870 15.225 62.103 1.00 60.00 251 SER A O 1
ATOM 2026 N N . ALA A 1 252 ? -73.028 12.984 62.183 1.00 61.41 252 ALA A N 1
ATOM 2027 C CA . ALA A 1 252 ? -74.380 12.964 62.750 1.00 61.41 252 ALA A CA 1
ATOM 2028 C C . ALA A 1 252 ? -74.457 13.644 64.135 1.00 61.41 252 ALA A C 1
ATOM 2030 O O . ALA A 1 252 ? -75.368 14.433 64.402 1.00 61.41 252 ALA A O 1
ATOM 2031 N N . LYS A 1 253 ? -73.455 13.427 65.001 1.00 63.91 253 LYS A N 1
ATOM 2032 C CA . LYS A 1 253 ? -73.346 14.127 66.297 1.00 63.91 253 LYS A CA 1
ATOM 2033 C C . LYS A 1 253 ? -73.089 15.629 66.136 1.00 63.91 253 LYS A C 1
ATOM 2035 O O . LYS A 1 253 ? -73.604 16.420 66.923 1.00 63.91 253 LYS A O 1
ATOM 2040 N N . THR A 1 254 ? -72.365 16.041 65.097 1.00 67.12 254 THR A N 1
ATOM 2041 C CA . THR A 1 254 ? -72.097 17.461 64.806 1.00 67.12 254 THR A CA 1
ATOM 2042 C C . THR A 1 254 ? -73.375 18.205 64.390 1.00 67.12 254 THR A C 1
ATOM 2044 O O . THR A 1 254 ? -73.611 19.320 64.856 1.00 67.12 254 THR A O 1
ATOM 2047 N N . HIS A 1 255 ? -74.258 17.570 63.610 1.00 67.00 255 HIS A N 1
ATOM 2048 C CA . HIS A 1 255 ? -75.578 18.128 63.282 1.00 67.00 255 HIS A CA 1
ATOM 2049 C C . HIS A 1 255 ? -76.479 18.283 64.516 1.00 67.00 255 HIS A C 1
ATOM 2051 O O . HIS A 1 255 ? -77.133 19.314 64.670 1.00 67.00 255 HIS A O 1
ATOM 2057 N N . SER A 1 256 ? -76.450 17.316 65.438 1.00 68.81 256 SER A N 1
ATOM 2058 C CA . SER A 1 256 ? -77.182 17.403 66.709 1.00 68.81 256 SER A CA 1
ATOM 2059 C C . SER A 1 256 ? -76.707 18.580 67.578 1.00 68.81 256 SER A C 1
ATOM 2061 O O . SER A 1 256 ? -77.523 19.326 68.119 1.00 68.81 256 SER A O 1
ATOM 2063 N N . VAL A 1 257 ? -75.393 18.824 67.651 1.00 77.00 257 VAL A N 1
ATOM 2064 C CA . VAL A 1 257 ? -74.821 19.978 68.374 1.00 77.00 257 VAL A CA 1
ATOM 2065 C C . VAL A 1 257 ? -75.231 21.308 67.732 1.00 77.00 257 VAL A C 1
ATOM 2067 O O . VAL A 1 257 ? -75.561 22.267 68.436 1.00 77.00 257 VAL A O 1
ATOM 2070 N N . GLN A 1 258 ? -75.277 21.372 66.401 1.00 79.38 258 GLN A N 1
ATOM 2071 C CA . GLN A 1 258 ? -75.714 22.571 65.689 1.00 79.38 258 GLN A CA 1
ATOM 2072 C C . GLN A 1 258 ? -77.208 22.857 65.938 1.00 79.38 258 GLN A C 1
ATOM 2074 O O . GLN A 1 258 ? -77.579 23.998 66.219 1.00 79.38 258 GLN A O 1
ATOM 2079 N N . GLU A 1 259 ? -78.058 21.828 65.962 1.00 82.00 259 GLU A N 1
ATOM 2080 C CA . GLU A 1 259 ? -79.482 21.956 66.300 1.00 82.00 259 GLU A CA 1
ATOM 2081 C C . GLU A 1 259 ? -79.702 22.408 67.756 1.00 82.00 259 GLU A C 1
ATOM 2083 O O . GLU A 1 259 ? -80.553 23.258 68.029 1.00 82.00 259 GLU A O 1
ATOM 2088 N N . LEU A 1 260 ? -78.895 21.906 68.697 1.00 80.38 260 LEU A N 1
ATOM 2089 C CA . LEU A 1 260 ? -78.927 22.340 70.098 1.00 80.38 260 LEU A CA 1
ATOM 2090 C C . LEU A 1 260 ? -78.554 23.819 70.256 1.00 80.38 260 LEU A C 1
ATOM 2092 O O . LEU A 1 260 ? -79.192 24.534 71.032 1.00 80.38 260 LEU A O 1
ATOM 2096 N N . SER A 1 261 ? -77.568 24.310 69.502 1.00 82.88 261 SER A N 1
ATOM 2097 C CA . SER A 1 261 ? -77.208 25.734 69.531 1.00 82.88 261 SER A CA 1
ATOM 2098 C C . SER A 1 261 ? -78.312 26.630 68.949 1.00 82.88 261 SER A C 1
ATOM 2100 O O . SER A 1 261 ? -78.638 27.657 69.547 1.00 82.88 261 SER A O 1
ATOM 2102 N N . ALA A 1 262 ? -78.977 26.205 67.867 1.00 85.56 262 ALA A N 1
ATOM 2103 C CA . ALA A 1 262 ? -80.136 26.905 67.311 1.00 85.56 262 ALA A CA 1
ATOM 2104 C C . ALA A 1 262 ? -81.320 26.946 68.297 1.00 85.56 262 ALA A C 1
ATOM 2106 O O . ALA A 1 262 ? -81.907 28.007 68.526 1.00 85.56 262 ALA A O 1
ATOM 2107 N N . LYS A 1 263 ? -81.633 25.818 68.952 1.00 90.94 263 LYS A N 1
ATOM 2108 C CA . LYS A 1 263 ? -82.671 25.758 69.997 1.00 90.94 263 LYS A CA 1
ATOM 2109 C C . LYS A 1 263 ? -82.322 26.636 71.197 1.00 90.94 263 LYS A C 1
ATOM 2111 O O . LYS A 1 263 ? -83.194 27.328 71.712 1.00 90.94 263 LYS A O 1
ATOM 2116 N N . THR A 1 264 ? -81.053 26.683 71.598 1.00 89.88 264 THR A N 1
ATOM 2117 C CA . THR A 1 264 ? -80.583 27.568 72.677 1.00 89.88 264 THR A CA 1
ATOM 2118 C C . THR A 1 264 ? -80.787 29.042 72.322 1.00 89.88 264 THR A C 1
ATOM 2120 O O . THR A 1 264 ? -81.261 29.809 73.158 1.00 89.88 264 THR A O 1
ATOM 2123 N N . HIS A 1 265 ? -80.504 29.442 71.077 1.00 90.44 265 HIS A N 1
ATOM 2124 C CA . HIS A 1 265 ? -80.766 30.806 70.614 1.00 90.44 265 HIS A CA 1
ATOM 2125 C C . HIS A 1 265 ? -82.264 31.138 70.633 1.00 90.44 265 HIS A C 1
ATOM 2127 O O . HIS A 1 265 ? -82.655 32.182 71.151 1.00 90.44 265 HIS A O 1
ATOM 2133 N N . SER A 1 266 ? -83.115 30.224 70.156 1.00 90.31 266 SER A N 1
ATOM 2134 C CA . SER A 1 266 ? -84.573 30.393 70.203 1.00 90.31 266 SER A CA 1
ATOM 2135 C C . SER A 1 266 ? -85.093 30.523 71.639 1.00 90.31 266 SER A C 1
ATOM 2137 O O . SER A 1 266 ? -85.906 31.398 71.928 1.00 90.31 266 SER A O 1
ATOM 2139 N N . VAL A 1 267 ? -84.573 29.723 72.575 1.00 91.75 267 VAL A N 1
ATOM 2140 C CA . VAL A 1 267 ? -84.909 29.840 74.002 1.00 91.75 267 VAL A CA 1
ATOM 2141 C C . VAL A 1 267 ? -84.460 31.186 74.571 1.00 91.75 267 VAL A C 1
ATOM 2143 O O . VAL A 1 267 ? -85.207 31.801 75.333 1.00 91.75 267 VAL A O 1
ATOM 2146 N N . GLN A 1 268 ? -83.280 31.690 74.201 1.00 90.81 268 GLN A N 1
ATOM 2147 C CA . GLN A 1 268 ? -82.836 33.027 74.610 1.00 90.81 268 GLN A CA 1
ATOM 2148 C C . GLN A 1 268 ? -83.716 34.140 74.030 1.00 90.81 268 GLN A C 1
ATOM 2150 O O . GLN A 1 268 ? -84.052 35.083 74.744 1.00 90.81 268 GLN A O 1
ATOM 2155 N N . GLU A 1 269 ? -84.120 34.050 72.765 1.00 90.44 269 GLU A N 1
ATOM 2156 C CA . GLU A 1 269 ? -85.049 35.004 72.150 1.00 90.44 269 GLU A CA 1
ATOM 2157 C C . GLU A 1 269 ? -86.408 34.979 72.836 1.00 90.44 269 GLU A C 1
ATOM 2159 O O . GLU A 1 269 ? -86.913 36.032 73.224 1.00 90.44 269 GLU A O 1
ATOM 2164 N N . LEU A 1 270 ? -86.960 33.786 73.063 1.00 92.69 270 LEU A N 1
ATOM 2165 C CA . LEU A 1 270 ? -88.193 33.613 73.816 1.00 92.69 270 LEU A CA 1
ATOM 2166 C C . LEU A 1 270 ? -88.052 34.207 75.214 1.00 92.69 270 LEU A C 1
ATOM 2168 O O . LEU A 1 270 ? -88.915 34.972 75.628 1.00 92.69 270 LEU A O 1
ATOM 2172 N N . SER A 1 271 ? -86.934 33.974 75.898 1.00 88.00 271 SER A N 1
ATOM 2173 C CA . SER A 1 271 ? -86.666 34.562 77.214 1.00 88.00 271 SER A CA 1
ATOM 2174 C C . SER A 1 271 ? -86.639 36.092 77.149 1.00 88.00 271 SER A C 1
ATOM 2176 O O . SER A 1 271 ? -87.309 36.745 77.942 1.00 88.00 271 SER A O 1
ATOM 2178 N N . ARG A 1 272 ? -85.988 36.688 76.141 1.00 92.62 272 ARG A N 1
ATOM 2179 C CA . ARG A 1 272 ? -86.016 38.145 75.906 1.00 92.62 272 ARG A CA 1
ATOM 2180 C C . ARG A 1 272 ? -87.423 38.659 75.598 1.00 92.62 272 ARG A C 1
ATOM 2182 O O . ARG A 1 272 ? -87.757 39.774 76.000 1.00 92.62 272 ARG A O 1
ATOM 2189 N N . THR A 1 273 ? -88.245 37.896 74.874 1.00 90.19 273 THR A N 1
ATOM 2190 C CA . THR A 1 273 ? -89.649 38.265 74.618 1.00 90.19 273 THR A CA 1
ATOM 2191 C C . THR A 1 273 ? -90.497 38.145 75.874 1.00 90.19 273 THR A C 1
ATOM 2193 O O . THR A 1 273 ? -91.271 39.051 76.144 1.00 90.19 273 THR A O 1
ATOM 2196 N N . VAL A 1 274 ? -90.300 37.111 76.691 1.00 89.12 274 VAL A N 1
ATOM 2197 C CA . VAL A 1 274 ? -90.972 36.943 77.981 1.00 89.12 274 VAL A CA 1
ATOM 2198 C C . VAL A 1 274 ? -90.560 38.058 78.929 1.00 89.12 274 VAL A C 1
ATOM 2200 O O . VAL A 1 274 ? -91.426 38.667 79.535 1.00 89.12 274 VAL A O 1
ATOM 2203 N N . GLU A 1 275 ? -89.278 38.406 79.018 1.00 90.69 275 GLU A N 1
ATOM 2204 C CA . GLU A 1 275 ? -88.810 39.553 79.799 1.00 90.69 275 GLU A CA 1
ATOM 2205 C C . GLU A 1 275 ? -89.391 40.871 79.294 1.00 90.69 275 GLU A C 1
ATOM 2207 O O . GLU A 1 275 ? -89.713 41.744 80.096 1.00 90.69 275 GLU A O 1
ATOM 2212 N N . ARG A 1 276 ? -89.528 41.040 77.973 1.00 88.94 276 ARG A N 1
ATOM 2213 C CA . ARG A 1 276 ? -90.164 42.221 77.380 1.00 88.94 276 ARG A CA 1
ATOM 2214 C C . ARG A 1 276 ? -91.644 42.272 77.719 1.00 88.94 276 ARG A C 1
ATOM 2216 O O . ARG A 1 276 ? -92.082 43.303 78.195 1.00 88.94 276 ARG A O 1
ATOM 2223 N N . LEU A 1 277 ? -92.370 41.169 77.570 1.00 89.50 277 LEU A N 1
ATOM 2224 C CA . LEU A 1 277 ? -93.777 41.048 77.945 1.00 89.50 277 LEU A CA 1
ATOM 2225 C C . LEU A 1 277 ? -93.973 41.196 79.455 1.00 89.50 277 LEU A C 1
ATOM 2227 O O . LEU A 1 277 ? -94.957 41.772 79.892 1.00 89.50 277 LEU A O 1
ATOM 2231 N N . GLN A 1 278 ? -93.039 40.723 80.278 1.00 84.94 278 GLN A N 1
ATOM 2232 C CA . GLN A 1 278 ? -93.048 40.939 81.723 1.00 84.94 278 GLN A CA 1
ATOM 2233 C C . GLN A 1 278 ? -92.742 42.393 82.068 1.00 84.94 278 GLN A C 1
ATOM 2235 O O . GLN A 1 278 ? -93.360 42.922 82.987 1.00 84.94 278 GLN A O 1
ATOM 2240 N N . ARG A 1 279 ? -91.816 43.047 81.355 1.00 84.81 279 ARG A N 1
ATOM 2241 C CA . ARG A 1 279 ? -91.564 44.486 81.476 1.00 84.81 279 ARG A CA 1
ATOM 2242 C C . ARG A 1 279 ? -92.792 45.269 81.054 1.00 84.81 279 ARG A C 1
ATOM 2244 O O . ARG A 1 279 ? -93.260 46.040 81.863 1.00 84.81 279 ARG A O 1
ATOM 2251 N N . GLU A 1 280 ? -93.377 45.000 79.895 1.00 83.88 280 GLU A N 1
ATOM 2252 C CA . GLU A 1 280 ? -94.630 45.601 79.433 1.00 83.88 280 GLU A CA 1
ATOM 2253 C C . GLU A 1 280 ? -95.770 45.334 80.411 1.00 83.88 280 GLU A C 1
ATOM 2255 O O . GLU A 1 280 ? -96.474 46.264 80.763 1.00 83.88 280 GLU A O 1
ATOM 2260 N N . ARG A 1 281 ? -95.917 44.117 80.946 1.00 82.44 281 ARG A N 1
ATOM 2261 C CA . ARG A 1 281 ? -96.889 43.812 82.004 1.00 82.44 281 ARG A CA 1
ATOM 2262 C C . ARG A 1 281 ? -96.612 44.637 83.255 1.00 82.44 281 ARG A C 1
ATOM 2264 O O . ARG A 1 281 ? -97.548 45.184 83.814 1.00 82.44 281 ARG A O 1
ATOM 2271 N N . LYS A 1 282 ? -95.358 44.756 83.700 1.00 79.25 282 LYS A N 1
ATOM 2272 C CA . LYS A 1 282 ? -94.978 45.631 84.821 1.00 79.25 282 LYS A CA 1
ATOM 2273 C C . LYS A 1 282 ? -95.261 47.098 84.494 1.00 79.25 282 LYS A C 1
ATOM 2275 O O . LYS A 1 282 ? -95.770 47.792 85.351 1.00 79.25 282 LYS A O 1
ATOM 2280 N N . THR A 1 283 ? -95.012 47.559 83.274 1.00 72.38 283 THR A N 1
ATOM 2281 C CA . THR A 1 283 ? -95.280 48.930 82.819 1.00 72.38 283 THR A CA 1
ATOM 2282 C C . THR A 1 283 ? -96.782 49.205 82.689 1.00 72.38 283 THR A C 1
ATOM 2284 O O . THR A 1 283 ? -97.228 50.286 83.040 1.00 72.38 283 THR A O 1
ATOM 2287 N N . MET A 1 284 ? -97.577 48.220 82.270 1.00 68.75 284 MET A N 1
ATOM 2288 C CA . MET A 1 284 ? -99.042 48.274 82.161 1.00 68.75 284 MET A CA 1
ATOM 2289 C C . MET A 1 284 ? -99.731 48.113 83.525 1.00 68.75 284 MET A C 1
ATOM 2291 O O . MET A 1 284 ? -100.830 48.620 83.721 1.00 68.75 284 MET A O 1
ATOM 2295 N N . LEU A 1 285 ? -99.088 47.426 84.477 1.00 62.50 285 LEU A N 1
ATOM 2296 C CA . LEU A 1 285 ? -99.475 47.403 85.892 1.00 62.50 285 LEU A CA 1
ATOM 2297 C C . LEU A 1 285 ? -98.994 48.662 86.635 1.00 62.50 285 LEU A C 1
ATOM 2299 O O . LEU A 1 285 ? -99.608 49.047 87.623 1.00 62.50 285 LEU A O 1
ATOM 2303 N N . CYS A 1 286 ? -97.956 49.337 86.136 1.00 49.47 286 CYS A N 1
ATOM 2304 C CA . CYS A 1 286 ? -97.521 50.664 86.569 1.00 49.47 286 CYS A CA 1
ATOM 2305 C C . CYS A 1 286 ? -98.262 51.768 85.789 1.00 49.47 286 CYS A C 1
ATOM 2307 O O . CYS A 1 286 ? -97.652 52.637 85.167 1.00 49.47 286 CYS A O 1
ATOM 2309 N N . GLY A 1 287 ? -99.596 51.735 85.846 1.00 40.53 287 GLY A N 1
ATOM 2310 C CA . GLY A 1 287 ? -100.436 52.929 85.708 1.00 40.53 287 GLY A CA 1
ATOM 2311 C C . GLY A 1 287 ? -100.339 53.803 86.972 1.00 40.53 287 GLY A C 1
ATOM 2312 O O . GLY A 1 287 ? -99.923 53.315 88.023 1.00 40.53 287 GLY A O 1
ATOM 2313 N N . PRO A 1 288 ? -100.655 55.107 86.889 1.00 42.22 288 PRO A N 1
ATOM 2314 C CA . PRO A 1 288 ? -100.101 56.124 87.776 1.00 42.22 288 PRO A CA 1
ATOM 2315 C C . PRO A 1 288 ? -100.708 56.076 89.182 1.00 42.22 288 PRO A C 1
ATOM 2317 O O . PRO A 1 288 ? -101.909 56.258 89.363 1.00 42.22 288 PRO A O 1
ATOM 2320 N N . GLY A 1 289 ? -99.858 55.917 90.193 1.00 27.69 289 GLY A N 1
ATOM 2321 C CA . GLY A 1 289 ? -100.224 56.119 91.594 1.00 27.69 289 GLY A CA 1
ATOM 2322 C C . GLY A 1 289 ? -99.126 55.641 92.544 1.00 27.69 289 GLY A C 1
ATOM 2323 O O . GLY A 1 289 ? -98.433 54.683 92.233 1.00 27.69 289 GLY A O 1
ATOM 2324 N N . PRO A 1 290 ? -98.896 56.342 93.660 1.00 44.19 290 PRO A N 1
ATOM 2325 C CA . PRO A 1 290 ? -97.694 57.156 93.827 1.00 44.19 290 PRO A CA 1
ATOM 2326 C C . PRO A 1 290 ? -96.702 56.571 94.844 1.00 44.19 290 PRO A C 1
ATOM 2328 O O . PRO A 1 290 ? -97.023 55.619 95.548 1.00 44.19 290 PRO A O 1
ATOM 2331 N N . ARG A 1 291 ? -95.565 57.274 94.983 1.00 32.38 291 ARG A N 1
ATOM 2332 C CA . ARG A 1 291 ? -94.495 57.209 96.011 1.00 32.38 291 ARG A CA 1
ATOM 2333 C C . ARG A 1 291 ? -93.182 56.711 95.410 1.00 32.38 291 ARG A C 1
ATOM 2335 O O . ARG A 1 291 ? -92.992 55.523 95.209 1.00 32.38 291 ARG A O 1
ATOM 2342 N N . SER A 1 292 ? -92.429 57.628 94.812 1.00 32.38 292 SER A N 1
ATOM 2343 C CA . SER A 1 292 ? -91.488 58.589 95.431 1.00 32.38 292 SER A CA 1
ATOM 2344 C C . SER A 1 292 ? -90.116 57.955 95.602 1.00 32.38 292 SER A C 1
ATOM 2346 O O . SER A 1 292 ? -90.004 56.86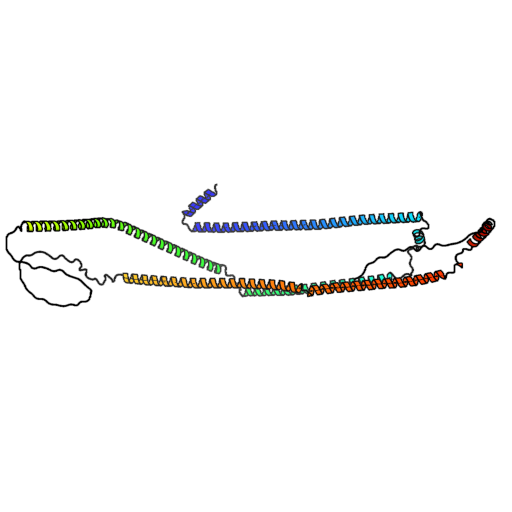0 96.138 1.00 32.38 292 SER A O 1
ATOM 2348 N N . GLU A 1 293 ? -89.124 58.715 95.136 1.00 35.22 293 GLU A N 1
ATOM 2349 C CA . GLU A 1 293 ? -87.675 58.524 95.257 1.00 35.22 293 GLU A CA 1
ATOM 2350 C C . GLU A 1 293 ? -87.112 57.365 94.413 1.00 35.22 293 GLU A C 1
ATOM 2352 O O . GLU A 1 293 ? -87.123 56.203 94.792 1.00 35.22 293 GLU A O 1
ATOM 2357 N N . GLY A 1 294 ? -86.658 57.602 93.179 1.00 29.11 294 GLY A N 1
ATOM 2358 C CA . GLY A 1 294 ? -85.668 58.626 92.822 1.00 29.11 294 GLY A CA 1
ATOM 2359 C C . GLY A 1 294 ? -84.281 58.077 93.161 1.00 29.11 294 GLY A C 1
ATOM 2360 O O . GLY A 1 294 ? -83.768 58.296 94.246 1.00 29.11 294 GLY A O 1
ATOM 2361 N N . CYS A 1 295 ? -83.777 57.174 92.324 1.00 26.52 295 CYS A N 1
ATOM 2362 C CA . CYS A 1 295 ? -82.810 57.476 91.259 1.00 26.52 295 CYS A CA 1
ATOM 2363 C C . CYS A 1 295 ? -81.353 57.393 91.731 1.00 26.52 295 CYS A C 1
ATOM 2365 O O . CYS A 1 295 ? -80.744 58.386 92.111 1.00 26.52 295 CYS A O 1
ATOM 2367 N N . VAL A 1 296 ? -80.774 56.203 91.554 1.00 28.03 296 VAL A N 1
ATOM 2368 C CA . VAL A 1 296 ? -79.386 56.070 91.102 1.00 28.03 296 VAL A CA 1
ATOM 2369 C C . VAL A 1 296 ? -79.446 55.764 89.605 1.00 28.03 296 VAL A C 1
ATOM 2371 O O . VAL A 1 296 ? -7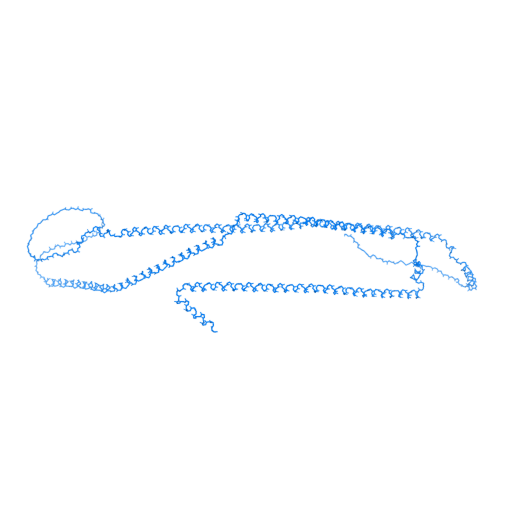9.894 54.698 89.192 1.00 28.03 296 VAL A O 1
ATOM 2374 N N . GLY A 1 297 ? -79.022 56.721 88.792 1.00 28.56 297 GLY A N 1
ATOM 2375 C CA . GLY A 1 297 ? -78.305 56.434 87.550 1.00 28.56 297 GLY A CA 1
ATOM 2376 C C . GLY A 1 297 ? -76.905 57.043 87.682 1.00 28.56 297 GLY A C 1
ATOM 2377 O O . GLY A 1 297 ? -76.574 57.562 88.748 1.00 28.56 297 GLY A O 1
ATOM 2378 N N . PRO A 1 298 ? -76.144 57.188 86.596 1.00 42.25 298 PRO A N 1
ATOM 2379 C CA . PRO A 1 298 ? -75.975 56.320 85.431 1.00 42.25 298 PRO A CA 1
ATOM 2380 C C . PRO A 1 298 ? -74.459 56.191 85.114 1.00 42.25 298 PRO A C 1
ATOM 2382 O O . PRO A 1 298 ? -73.616 56.582 85.915 1.00 42.25 298 PRO A O 1
ATOM 2385 N N . GLY A 1 299 ? -74.111 55.741 83.907 1.00 30.64 299 GLY A N 1
ATOM 2386 C CA . GLY A 1 299 ? -72.821 56.072 83.282 1.00 30.64 299 GLY A CA 1
ATOM 2387 C C . GLY A 1 299 ? -71.897 54.866 83.184 1.00 30.64 299 GLY A C 1
ATOM 2388 O O . GLY A 1 299 ? -71.315 54.440 84.170 1.00 30.64 299 GLY A O 1
ATOM 2389 N N . GLU A 1 300 ? -71.839 54.150 82.064 1.00 30.59 300 GLU A N 1
ATOM 2390 C CA . GLU A 1 300 ? -71.299 54.579 80.765 1.00 30.59 300 GLU A CA 1
ATOM 2391 C C . GLU A 1 300 ? -69.903 55.197 80.818 1.00 30.59 300 GLU A C 1
ATOM 2393 O O . GLU A 1 300 ? -69.589 56.053 81.636 1.00 30.59 300 GLU A O 1
ATOM 2398 N N . ALA A 1 301 ? -69.166 54.824 79.772 1.00 32.16 301 ALA A N 1
ATOM 2399 C CA . ALA A 1 301 ? -67.956 55.435 79.265 1.00 32.16 301 ALA A CA 1
ATOM 2400 C C . ALA A 1 301 ? -66.665 55.063 80.015 1.00 32.16 301 ALA A C 1
ATOM 2402 O O . ALA A 1 301 ? -66.579 55.082 81.227 1.00 32.16 301 ALA A O 1
ATOM 2403 N N . ARG A 1 302 ? -65.552 54.764 79.356 1.00 32.66 302 ARG A N 1
ATOM 2404 C CA . ARG A 1 302 ? -65.224 54.660 77.935 1.00 32.66 302 ARG A CA 1
ATOM 2405 C C . ARG A 1 302 ? -63.732 54.340 77.932 1.00 32.66 302 ARG A C 1
ATOM 2407 O O . ARG A 1 302 ? -62.965 55.083 78.518 1.00 32.66 302 ARG A O 1
ATOM 2414 N N . ARG A 1 303 ? -63.371 53.327 77.144 1.00 33.34 303 ARG A N 1
ATOM 2415 C CA . ARG A 1 303 ? -62.103 53.201 76.407 1.00 33.34 303 ARG A CA 1
ATOM 2416 C C . ARG A 1 303 ? -60.801 52.941 77.173 1.00 33.34 303 ARG A C 1
ATOM 2418 O O . ARG A 1 303 ? -60.382 53.732 77.995 1.00 33.34 303 ARG A O 1
ATOM 2425 N N . GLN A 1 304 ? -60.110 51.950 76.591 1.00 32.25 304 GLN A N 1
ATOM 2426 C CA . GLN A 1 304 ? -58.683 51.949 76.232 1.00 32.25 304 GLN A CA 1
ATOM 2427 C C . GLN A 1 304 ? -57.698 51.920 77.407 1.00 32.25 304 GLN A C 1
ATOM 2429 O O . GLN A 1 304 ? -57.886 52.559 78.419 1.00 32.25 304 GLN A O 1
ATOM 2434 N N . ALA A 1 305 ? -56.564 51.248 77.345 1.00 32.25 305 ALA A N 1
ATOM 2435 C CA . ALA A 1 305 ? -55.988 50.294 76.418 1.00 32.25 305 ALA A CA 1
ATOM 2436 C C . ALA A 1 305 ? -54.765 49.706 77.143 1.00 32.25 305 ALA A C 1
ATOM 2438 O O . ALA A 1 305 ? -54.248 50.310 78.075 1.00 32.25 305 ALA A O 1
ATOM 2439 N N . ALA A 1 306 ? -54.297 48.568 76.637 1.00 32.94 306 ALA A N 1
ATOM 2440 C CA . ALA A 1 306 ? -52.936 48.045 76.750 1.00 32.94 306 ALA A CA 1
ATOM 2441 C C . ALA A 1 306 ? -52.361 47.829 78.172 1.00 32.94 306 ALA A C 1
ATOM 2443 O O . ALA A 1 306 ? -51.940 48.738 78.866 1.00 32.94 306 ALA A O 1
ATOM 2444 N N . ARG A 1 307 ? -52.379 46.589 78.662 1.00 31.44 307 ARG A N 1
ATOM 2445 C CA . ARG A 1 307 ? -51.339 45.549 78.486 1.00 31.44 307 ARG A CA 1
ATOM 2446 C C . ARG A 1 307 ? -50.211 45.634 79.534 1.00 31.44 307 ARG A C 1
ATOM 2448 O O . ARG A 1 307 ? -49.235 46.355 79.383 1.00 31.44 307 ARG A O 1
ATOM 2455 N N . SER A 1 308 ? -50.294 44.666 80.445 1.00 31.56 308 SER A N 1
ATOM 2456 C CA . SER A 1 308 ? -49.214 43.780 80.905 1.00 31.56 308 SER A CA 1
ATOM 2457 C C . SER A 1 308 ? -48.600 43.984 82.299 1.00 31.56 308 SER A C 1
ATOM 2459 O O . SER A 1 308 ? -48.070 45.036 82.626 1.00 31.56 308 SER A O 1
ATOM 2461 N N . LYS A 1 309 ? -48.563 42.824 82.980 1.00 35.28 309 LYS A N 1
ATOM 2462 C CA . LYS A 1 309 ? -47.718 42.351 84.093 1.00 35.28 309 LYS A CA 1
ATOM 2463 C C . LYS A 1 309 ? -48.208 42.667 85.518 1.00 35.28 309 LYS A C 1
ATOM 2465 O O . LYS A 1 309 ? -48.355 43.816 85.900 1.00 35.28 309 LYS A O 1
ATOM 2470 N N . GLY A 1 310 ? -48.476 41.582 86.266 1.00 27.53 310 GLY A N 1
ATOM 2471 C CA . GLY A 1 310 ? -48.851 41.556 87.695 1.00 27.53 310 GLY A CA 1
ATOM 2472 C C . GLY A 1 310 ? -47.717 42.013 88.630 1.00 27.53 310 GLY A C 1
ATOM 2473 O O . GLY A 1 310 ? -46.694 42.456 88.105 1.00 27.53 310 GLY A O 1
ATOM 2474 N N . PRO A 1 311 ? -47.836 41.903 89.977 1.00 41.69 311 PRO A N 1
ATOM 2475 C CA . PRO A 1 311 ? -48.175 40.653 90.688 1.00 41.69 311 PRO A CA 1
ATOM 2476 C C . PRO A 1 311 ? -49.020 40.772 91.998 1.00 41.69 311 PRO A C 1
ATOM 2478 O O . PRO A 1 311 ? -49.094 41.815 92.627 1.00 41.69 311 PRO A O 1
ATOM 2481 N N . MET A 1 312 ? -49.637 39.640 92.374 1.00 28.88 312 MET A N 1
ATOM 2482 C CA . MET A 1 312 ? -49.775 38.981 93.699 1.00 28.88 312 MET A CA 1
ATOM 2483 C C . MET A 1 312 ? -49.964 39.771 95.036 1.00 28.88 312 MET A C 1
ATOM 2485 O O . MET A 1 312 ? -49.146 40.610 95.386 1.00 28.88 312 MET A O 1
ATOM 2489 N N . VAL A 1 313 ? -50.925 39.263 95.848 1.00 30.19 313 VAL A N 1
ATOM 2490 C CA . VAL A 1 313 ? -50.967 39.118 97.342 1.00 30.19 313 VAL A CA 1
ATOM 2491 C C . VAL A 1 313 ? -51.932 40.009 98.178 1.00 30.19 313 VAL A C 1
ATOM 2493 O O . VAL A 1 313 ? -51.617 41.156 98.448 1.00 30.19 313 VAL A O 1
ATOM 2496 N N . VAL A 1 314 ? -53.028 39.366 98.667 1.00 30.41 314 VAL A N 1
ATOM 2497 C CA . VAL A 1 314 ? -53.585 39.284 100.070 1.00 30.41 314 VAL A CA 1
ATOM 2498 C C . VAL A 1 314 ? -54.105 40.601 100.723 1.00 30.41 314 VAL A C 1
ATOM 2500 O O . VAL A 1 314 ? -53.496 41.639 100.555 1.00 30.41 314 VAL A O 1
ATOM 2503 N N . ALA A 1 315 ? -55.217 40.718 101.477 1.00 29.55 315 ALA A N 1
ATOM 2504 C CA . ALA A 1 315 ? -55.962 39.828 102.384 1.00 29.55 315 ALA A CA 1
ATOM 2505 C C . ALA A 1 315 ? -57.438 40.278 102.622 1.00 29.55 315 ALA A C 1
ATOM 2507 O O . ALA A 1 315 ? -57.837 41.383 102.276 1.00 29.55 315 ALA A O 1
ATOM 2508 N N . THR A 1 316 ? -58.171 39.380 103.294 1.00 34.03 316 THR A N 1
ATOM 2509 C CA . THR A 1 316 ? -59.522 39.334 103.927 1.00 34.03 316 THR A CA 1
ATOM 2510 C C . THR A 1 316 ? -59.933 40.512 104.852 1.00 34.03 316 THR A C 1
ATOM 2512 O O . THR A 1 316 ? -59.040 41.283 105.200 1.00 34.03 316 THR A O 1
ATOM 2515 N N . PRO A 1 317 ? -61.213 40.672 105.310 1.00 41.91 317 PRO A N 1
ATOM 2516 C CA . PRO A 1 317 ? -61.929 39.852 106.350 1.00 41.91 317 PRO A CA 1
ATOM 2517 C C . PRO A 1 317 ? -63.413 39.509 105.990 1.00 41.91 317 PRO A C 1
ATOM 2519 O O . PRO A 1 317 ? -63.991 40.171 105.140 1.00 41.91 317 PRO A O 1
ATOM 2522 N N . GLY A 1 318 ? -64.036 38.391 106.425 1.00 31.53 318 GLY A N 1
ATOM 2523 C CA . GLY A 1 318 ? -64.741 38.162 107.721 1.00 31.53 318 GLY A CA 1
ATOM 2524 C C . GLY A 1 318 ? -66.130 38.856 107.745 1.00 31.53 318 GLY A C 1
ATOM 2525 O O . GLY A 1 318 ? -66.170 40.036 107.453 1.00 31.53 318 GLY A O 1
ATOM 2526 N N . GLU A 1 319 ? -67.315 38.291 108.037 1.00 33.59 319 GLU A N 1
ATOM 2527 C CA . GLU A 1 319 ? -67.742 37.175 108.894 1.00 33.59 319 GLU A CA 1
ATOM 2528 C C . GLU A 1 319 ? -69.227 36.745 108.647 1.00 33.59 319 GLU A C 1
ATOM 2530 O O . GLU A 1 319 ? -70.085 37.576 108.374 1.00 33.59 319 GLU A O 1
ATOM 2535 N N . ARG A 1 320 ? -69.484 35.432 108.815 1.00 34.50 320 ARG A N 1
ATOM 2536 C CA . ARG A 1 320 ? -70.607 34.689 109.464 1.00 34.50 320 ARG A CA 1
ATOM 2537 C C . ARG A 1 320 ? -72.118 35.004 109.280 1.00 34.50 320 ARG A C 1
ATOM 2539 O O . ARG A 1 320 ? -72.627 36.013 109.747 1.00 34.50 320 ARG A O 1
ATOM 2546 N N . GLY A 1 321 ? -72.833 33.919 108.919 1.00 28.92 321 GLY A N 1
ATOM 2547 C CA . GLY A 1 321 ? -74.125 33.457 109.486 1.00 28.92 321 GLY A CA 1
ATOM 2548 C C . GLY A 1 321 ? -75.271 33.354 108.461 1.00 28.92 321 GLY A C 1
ATOM 2549 O O . GLY A 1 321 ? -75.596 34.349 107.841 1.00 28.92 321 GLY A O 1
ATOM 2550 N N . GLY A 1 322 ? -75.966 32.241 108.191 1.00 34.09 322 GLY A N 1
ATOM 2551 C CA . GLY A 1 322 ? -75.989 30.864 108.695 1.00 34.09 322 GLY A CA 1
ATOM 2552 C C . GLY A 1 322 ? -77.397 30.257 108.477 1.00 34.09 322 GLY A C 1
ATOM 2553 O O . GLY A 1 322 ? -78.377 30.976 108.649 1.00 34.09 322 GLY A O 1
ATOM 2554 N N . THR A 1 323 ? -77.467 28.932 108.225 1.00 34.88 323 THR A N 1
ATOM 2555 C CA . THR A 1 323 ? -78.618 27.991 108.415 1.00 34.88 323 THR A CA 1
ATOM 2556 C C . THR A 1 323 ? -79.620 27.857 107.220 1.00 34.88 323 THR A C 1
ATOM 2558 O O . THR A 1 323 ? -80.048 28.878 106.704 1.00 34.88 323 THR A O 1
ATOM 2561 N N . VAL A 1 324 ? -80.048 26.697 106.658 1.00 39.12 324 VAL A N 1
ATOM 2562 C CA . VAL A 1 324 ? -79.953 25.226 106.925 1.00 39.12 324 VAL A CA 1
ATOM 2563 C C . VAL A 1 324 ? -80.258 24.398 105.637 1.00 39.12 324 VAL A C 1
ATOM 2565 O O . VAL A 1 324 ? -81.150 24.793 104.889 1.00 39.12 324 VAL A O 1
ATOM 2568 N N . GLY A 1 325 ? -79.619 23.216 105.470 1.00 37.75 325 GLY A N 1
ATOM 2569 C CA . GLY A 1 325 ? -80.217 21.963 104.917 1.00 37.75 325 GLY A CA 1
ATOM 2570 C C . GLY A 1 325 ? -79.702 21.450 103.551 1.00 37.75 325 GLY A C 1
ATOM 2571 O O . GLY A 1 325 ? -80.231 21.859 102.526 1.00 37.75 325 GLY A O 1
ATOM 2572 N N . GLU A 1 326 ? -78.573 20.721 103.456 1.00 39.09 326 GLU A N 1
ATOM 2573 C CA . GLU A 1 326 ? -78.415 19.231 103.412 1.00 39.09 326 GLU A CA 1
ATOM 2574 C C . GLU A 1 326 ? -79.257 18.522 102.322 1.00 39.09 326 GLU A C 1
ATOM 2576 O O . GLU A 1 326 ? -80.476 18.538 102.378 1.00 39.09 326 GLU A O 1
ATOM 2581 N N . THR A 1 327 ? -78.719 17.831 101.304 1.00 38.91 327 THR A N 1
ATOM 2582 C CA . THR A 1 327 ? -77.775 16.690 101.341 1.00 38.91 327 THR A CA 1
ATOM 2583 C C . THR A 1 327 ? -77.203 16.376 99.936 1.00 38.91 327 THR A C 1
ATOM 2585 O O . THR A 1 327 ? -77.829 16.695 98.930 1.00 38.91 327 THR A O 1
ATOM 2588 N N . ALA A 1 328 ? -76.088 15.627 99.915 1.00 36.81 328 ALA A N 1
ATOM 2589 C CA . ALA A 1 328 ? -75.582 14.743 98.846 1.00 36.81 328 ALA A CA 1
ATOM 2590 C C . ALA A 1 328 ? -74.484 15.256 97.875 1.00 36.81 328 ALA A C 1
ATOM 2592 O O . ALA A 1 328 ? -74.741 15.812 96.815 1.00 36.81 328 ALA A O 1
ATOM 2593 N N . THR A 1 329 ? -73.249 14.888 98.243 1.00 37.56 329 THR A N 1
ATOM 2594 C CA . THR A 1 329 ? -72.281 14.136 97.414 1.00 37.56 329 THR A CA 1
ATOM 2595 C C . THR A 1 329 ? -71.600 14.850 96.237 1.00 37.56 329 THR A C 1
ATOM 2597 O O . THR A 1 329 ? -72.165 15.052 95.168 1.00 37.56 329 THR A O 1
ATOM 2600 N N . PHE A 1 330 ? -70.306 15.129 96.427 1.00 36.38 330 PHE A N 1
ATOM 2601 C CA . PHE A 1 330 ? -69.348 15.510 95.385 1.00 36.38 330 PHE A CA 1
ATOM 2602 C C . PHE A 1 330 ? -69.264 14.456 94.260 1.00 36.38 330 PHE A C 1
ATOM 2604 O O . PHE A 1 330 ? -69.302 13.259 94.559 1.00 36.38 330 PHE A O 1
ATOM 2611 N N . PRO A 1 331 ? -69.079 14.847 92.984 1.00 48.16 331 PRO A N 1
ATOM 2612 C CA . PRO A 1 331 ? -68.745 13.896 91.931 1.00 48.16 331 PRO A CA 1
ATOM 2613 C C . PRO A 1 331 ? -67.279 13.438 92.079 1.00 48.16 331 PRO A C 1
ATOM 2615 O O . PRO A 1 331 ? -66.410 14.266 92.366 1.00 48.16 331 PRO A O 1
ATOM 2618 N N . PRO A 1 332 ? -66.975 12.143 91.885 1.00 47.19 332 PRO A N 1
ATOM 2619 C CA . PRO A 1 332 ? -65.618 11.624 91.988 1.00 47.19 332 PRO A CA 1
ATOM 2620 C C . PRO A 1 332 ? -64.796 12.077 90.776 1.00 47.19 332 PRO A C 1
ATOM 2622 O O . PRO A 1 332 ? -65.178 11.846 89.628 1.00 47.19 332 PRO A O 1
ATOM 2625 N N . THR A 1 333 ? -63.645 12.698 91.017 1.00 54.25 333 THR A N 1
ATOM 2626 C CA . THR A 1 333 ? -62.620 12.912 89.992 1.00 54.25 333 THR A CA 1
ATOM 2627 C C . THR A 1 333 ? -61.957 11.570 89.684 1.00 54.25 333 THR A C 1
ATOM 2629 O O . THR A 1 333 ? -61.077 11.126 90.413 1.00 54.25 333 THR A O 1
ATOM 2632 N N . GLN A 1 334 ? -62.396 10.897 88.618 1.00 48.12 334 GLN A N 1
ATOM 2633 C CA . GLN A 1 334 ? -61.776 9.670 88.098 1.00 48.12 334 GLN A CA 1
ATOM 2634 C C . GLN A 1 334 ? -60.464 9.951 87.339 1.00 48.12 334 GLN A C 1
ATOM 2636 O O . GLN A 1 334 ? -60.310 9.533 86.195 1.00 48.12 334 GLN A O 1
ATOM 2641 N N . ASP A 1 335 ? -59.516 10.663 87.944 1.00 53.97 335 ASP A N 1
ATOM 2642 C CA . ASP A 1 335 ? -58.154 10.730 87.395 1.00 53.97 335 ASP A CA 1
ATOM 2643 C C . ASP A 1 335 ? -57.105 10.815 88.512 1.00 53.97 335 ASP A C 1
ATOM 2645 O O . ASP A 1 335 ? -56.177 11.616 88.484 1.00 53.97 335 ASP A O 1
ATOM 2649 N N . GLU A 1 336 ? -57.250 9.959 89.524 1.00 53.00 336 GLU A N 1
ATOM 2650 C CA . GLU A 1 336 ? -56.104 9.493 90.306 1.00 53.00 336 GLU A CA 1
ATOM 2651 C C . GLU A 1 336 ? -55.513 8.280 89.583 1.00 53.00 336 GLU A C 1
ATOM 2653 O O . GLU A 1 336 ? -55.735 7.126 89.943 1.00 53.00 336 GLU A O 1
ATOM 2658 N N . LYS A 1 337 ? -54.791 8.532 88.487 1.00 58.50 337 LYS A N 1
ATOM 2659 C CA . LYS A 1 337 ? -53.820 7.554 88.002 1.00 58.50 337 LYS A CA 1
ATOM 2660 C C . LYS A 1 337 ? -52.571 7.713 88.849 1.00 58.50 337 LYS A C 1
ATOM 2662 O O . LYS A 1 337 ? -51.834 8.683 88.682 1.00 58.50 337 LYS A O 1
ATOM 2667 N N . ASP A 1 338 ? -52.338 6.755 89.739 1.00 57.00 338 ASP A N 1
ATOM 2668 C CA . ASP A 1 338 ? -51.055 6.590 90.412 1.00 57.00 338 ASP A CA 1
ATOM 2669 C C . ASP A 1 338 ? -49.934 6.656 89.366 1.00 57.00 338 ASP A C 1
ATOM 2671 O O . ASP A 1 338 ? -49.871 5.835 88.444 1.00 57.00 338 ASP A O 1
ATOM 2675 N N . TYR A 1 339 ? -49.062 7.662 89.470 1.00 57.31 339 TYR A N 1
ATOM 2676 C CA . TYR A 1 339 ? -47.896 7.778 88.602 1.00 57.31 339 TYR A CA 1
ATOM 2677 C C . TYR A 1 339 ? -47.006 6.556 88.834 1.00 57.31 339 TYR A C 1
ATOM 2679 O O . TYR A 1 339 ? -46.304 6.474 89.840 1.00 57.31 339 TYR A O 1
ATOM 2687 N N . GLN A 1 340 ? -47.041 5.593 87.913 1.00 58.12 340 GLN A N 1
ATOM 2688 C CA . GLN A 1 340 ? -46.103 4.479 87.902 1.00 58.12 340 GLN A CA 1
ATOM 2689 C C . GLN A 1 340 ? -44.834 4.906 87.152 1.00 58.12 340 GLN A C 1
ATOM 2691 O O . GLN A 1 340 ? -44.891 5.090 85.933 1.00 58.12 340 GLN A O 1
ATOM 2696 N N . PRO A 1 341 ? -43.665 5.017 87.818 1.00 62.44 341 PRO A N 1
ATOM 2697 C CA . PRO A 1 341 ? -42.403 5.392 87.163 1.00 62.44 341 PRO A CA 1
ATOM 2698 C C . PRO A 1 341 ? -41.970 4.416 86.052 1.00 62.44 341 PRO A C 1
ATOM 2700 O O . PRO A 1 341 ? -41.122 4.725 85.215 1.00 62.44 341 PRO A O 1
ATOM 2703 N N . THR A 1 342 ? -42.568 3.227 86.019 1.00 56.69 342 THR A N 1
ATOM 2704 C CA . THR A 1 342 ? -42.336 2.182 85.022 1.00 56.69 342 THR A CA 1
ATOM 2705 C C . THR A 1 342 ? -43.159 2.351 83.743 1.00 56.69 342 THR A C 1
ATOM 2707 O O . THR A 1 342 ? -42.804 1.745 82.737 1.00 56.69 342 THR A O 1
ATOM 2710 N N . ALA A 1 343 ? -44.186 3.213 83.721 1.00 57.91 343 ALA A N 1
ATOM 2711 C CA . ALA A 1 343 ? -45.047 3.430 82.550 1.00 57.91 343 ALA A CA 1
ATOM 2712 C C . ALA A 1 343 ? -44.313 4.056 81.344 1.00 57.91 343 ALA A C 1
ATOM 2714 O O . ALA A 1 343 ? -44.770 3.923 80.214 1.00 57.91 343 ALA A O 1
ATOM 2715 N N . PHE A 1 344 ? -43.159 4.692 81.583 1.00 55.84 344 PHE A N 1
ATOM 2716 C CA . PHE A 1 344 ? -42.229 5.179 80.552 1.00 55.84 344 PHE A CA 1
ATOM 2717 C C . PHE A 1 344 ? -40.905 4.398 80.498 1.00 55.84 344 PHE A C 1
ATOM 2719 O O . PHE A 1 344 ? -40.077 4.656 79.628 1.00 55.84 344 PHE A O 1
ATOM 2726 N N . SER A 1 345 ? -40.706 3.429 81.399 1.00 56.88 345 SER A N 1
ATOM 2727 C CA . SER A 1 345 ? -39.514 2.563 81.430 1.00 56.88 345 SER A CA 1
ATOM 2728 C C . SER A 1 345 ? -39.713 1.263 80.642 1.00 56.88 345 SER A C 1
ATOM 2730 O O . SER A 1 345 ? -38.980 0.296 80.845 1.00 56.88 345 SER A O 1
ATOM 2732 N N . GLY A 1 346 ? -40.720 1.197 79.769 1.00 57.62 346 GLY A N 1
ATOM 2733 C CA . GLY A 1 346 ? -40.872 0.073 78.856 1.00 57.62 346 GLY A CA 1
ATOM 2734 C C . GLY A 1 346 ? -39.823 0.114 77.745 1.00 57.62 346 GLY A C 1
ATOM 2735 O O . GLY A 1 346 ? -39.151 1.123 77.519 1.00 57.62 346 GLY A O 1
ATOM 2736 N N . SER A 1 347 ? -39.700 -1.001 77.027 1.00 57.69 347 SER A N 1
ATOM 2737 C CA . SER A 1 347 ? -38.718 -1.295 75.970 1.00 57.69 347 SER A CA 1
ATOM 2738 C C . SER A 1 347 ? -38.592 -0.267 74.828 1.00 57.69 347 SER A C 1
ATOM 2740 O O . SER A 1 347 ? -37.802 -0.473 73.913 1.00 57.69 347 SER A O 1
ATOM 2742 N N . HIS A 1 348 ? -39.330 0.842 74.864 1.00 63.00 348 HIS A N 1
ATOM 2743 C CA . HIS A 1 348 ? -39.322 1.951 73.910 1.00 63.00 348 HIS A CA 1
ATOM 2744 C C . HIS A 1 348 ? -37.939 2.604 73.793 1.00 63.00 348 HIS A C 1
ATOM 2746 O O . HIS A 1 348 ? -37.490 2.880 72.688 1.00 63.00 348 HIS A O 1
ATOM 2752 N N . ILE A 1 349 ? -37.231 2.809 74.910 1.00 73.62 349 ILE A N 1
ATOM 2753 C CA . ILE A 1 349 ? -35.894 3.431 74.885 1.00 73.62 349 ILE A CA 1
ATOM 2754 C C . ILE A 1 349 ? -34.876 2.476 74.246 1.00 73.62 349 ILE A C 1
ATOM 2756 O O . ILE A 1 349 ? -34.075 2.894 73.417 1.00 73.62 349 ILE A O 1
ATOM 2760 N N . SER A 1 350 ? -34.948 1.180 74.567 1.00 75.56 350 SER A N 1
ATOM 2761 C CA . SER A 1 350 ? -34.082 0.160 73.961 1.00 75.56 350 SER A CA 1
ATOM 2762 C C . SER A 1 350 ? -34.378 -0.040 72.471 1.00 75.56 350 SER A C 1
ATOM 2764 O O . SER A 1 350 ? -33.443 -0.195 71.693 1.00 75.56 350 SER A O 1
ATOM 2766 N N . GLY A 1 351 ? -35.651 -0.005 72.065 1.00 81.19 351 GLY A N 1
ATOM 2767 C CA . GLY A 1 351 ? -36.056 -0.083 70.660 1.00 81.19 351 GLY A CA 1
ATOM 2768 C C . GLY A 1 351 ? -35.588 1.129 69.856 1.00 81.19 351 GLY A C 1
ATOM 2769 O O . GLY A 1 351 ? -34.998 0.963 68.796 1.00 81.19 351 GLY A O 1
ATOM 2770 N N . VAL A 1 352 ? -35.736 2.341 70.403 1.00 83.38 352 VAL A N 1
ATOM 2771 C CA . VAL A 1 352 ? -35.238 3.575 69.771 1.00 83.38 352 VAL A CA 1
ATOM 2772 C C . VAL A 1 352 ? -33.712 3.577 69.669 1.00 83.38 352 VAL A C 1
ATOM 2774 O O . VAL A 1 352 ? -33.178 4.014 68.655 1.00 83.38 352 VAL A O 1
ATOM 2777 N N . LEU A 1 353 ? -32.990 3.065 70.672 1.00 83.88 353 LEU A N 1
ATOM 2778 C CA . LEU A 1 353 ? -31.531 2.917 70.603 1.00 83.88 353 LEU A CA 1
ATOM 2779 C C . LEU A 1 353 ? -31.107 1.895 69.540 1.00 83.88 353 LEU A C 1
ATOM 2781 O O . LEU A 1 353 ? -30.193 2.176 68.768 1.00 83.88 353 LEU A O 1
ATOM 2785 N N . GLN A 1 354 ? -31.802 0.760 69.447 1.00 89.44 354 GLN A N 1
ATOM 2786 C CA . GLN A 1 354 ? -31.550 -0.266 68.435 1.00 89.44 354 GLN A CA 1
ATOM 2787 C C . GLN A 1 354 ? -31.868 0.230 67.016 1.00 89.44 354 GLN A C 1
ATOM 2789 O O . GLN A 1 354 ? -31.111 -0.032 66.082 1.00 89.44 354 GLN A O 1
ATOM 2794 N N . GLU A 1 355 ? -32.948 0.993 66.842 1.00 88.31 355 GLU A N 1
ATOM 2795 C CA . GLU A 1 355 ? -33.258 1.676 65.583 1.00 88.31 355 GLU A CA 1
ATOM 2796 C C . GLU A 1 355 ? -32.220 2.752 65.256 1.00 88.31 355 GLU A C 1
ATOM 2798 O O . GLU A 1 355 ? -31.781 2.841 64.113 1.00 88.31 355 GLU A O 1
ATOM 2803 N N . SER A 1 356 ? -31.763 3.521 66.247 1.00 88.19 356 SER A N 1
ATOM 2804 C CA . SER A 1 356 ? -30.666 4.486 66.109 1.00 88.19 356 SER A CA 1
ATOM 2805 C C . SER A 1 356 ? -29.382 3.807 65.624 1.00 88.19 356 SER A C 1
ATOM 2807 O O . SER A 1 356 ? -28.764 4.271 64.665 1.00 88.19 356 SER A O 1
ATOM 2809 N N . GLU A 1 357 ? -28.996 2.681 66.227 1.00 92.81 357 GLU A N 1
ATOM 2810 C CA . GLU A 1 357 ? -27.840 1.895 65.788 1.00 92.81 357 GLU A CA 1
ATOM 2811 C C . GLU A 1 357 ? -28.053 1.313 64.385 1.00 92.81 357 GLU A C 1
ATOM 2813 O O . GLU A 1 357 ? -27.163 1.401 63.538 1.00 92.81 357 GLU A O 1
ATOM 2818 N N . GLY A 1 358 ? -29.252 0.805 64.089 1.00 93.56 358 GLY A N 1
ATOM 2819 C CA . GLY A 1 358 ? -29.617 0.296 62.767 1.00 93.56 358 GLY A CA 1
ATOM 2820 C C . GLY A 1 358 ? -29.621 1.369 61.673 1.00 93.56 358 GLY A C 1
ATOM 2821 O O . GLY A 1 358 ? -29.256 1.087 60.529 1.00 93.56 358 GLY A O 1
ATOM 2822 N N . LEU A 1 359 ? -30.002 2.605 62.002 1.00 92.69 359 LEU A N 1
ATOM 2823 C CA . LEU A 1 359 ? -29.912 3.768 61.116 1.00 92.69 359 LEU A CA 1
ATOM 2824 C C . LEU A 1 359 ? -28.463 4.225 60.949 1.00 92.69 359 LEU A C 1
ATOM 2826 O O . LEU A 1 359 ? -28.065 4.561 59.834 1.00 92.69 359 LEU A O 1
ATOM 2830 N N . ARG A 1 360 ? -27.657 4.178 62.015 1.00 93.31 360 ARG A N 1
ATOM 2831 C CA . ARG A 1 360 ? -26.227 4.504 61.964 1.00 93.31 360 ARG A CA 1
ATOM 2832 C C . ARG A 1 360 ? -25.472 3.548 61.042 1.00 93.31 360 ARG A C 1
ATOM 2834 O O . ARG A 1 360 ? -24.749 4.010 60.168 1.00 93.31 360 ARG A O 1
ATOM 2841 N N . LEU A 1 361 ? -25.712 2.242 61.167 1.00 93.62 361 LEU A N 1
ATOM 2842 C CA . LEU A 1 361 ? -25.128 1.221 60.290 1.00 93.62 361 LEU A CA 1
ATOM 2843 C C . LEU A 1 361 ? -25.597 1.372 58.835 1.00 93.62 361 LEU A C 1
ATOM 2845 O O . LEU A 1 361 ? -24.803 1.231 57.908 1.00 93.62 361 LEU A O 1
ATOM 2849 N N . ARG A 1 362 ? -26.876 1.711 58.611 1.00 94.00 362 ARG A N 1
ATOM 2850 C CA . ARG A 1 362 ? -27.393 2.001 57.260 1.00 94.00 362 ARG A CA 1
ATOM 2851 C C . ARG A 1 362 ? -26.737 3.231 56.638 1.00 94.00 362 ARG A C 1
ATOM 2853 O O . ARG A 1 362 ? -26.423 3.202 55.452 1.00 94.00 362 ARG A O 1
ATOM 2860 N N . LEU A 1 363 ? -26.524 4.290 57.418 1.00 91.12 363 LEU A N 1
ATOM 2861 C CA . LEU A 1 363 ? -25.809 5.486 56.973 1.00 91.12 363 LEU A CA 1
ATOM 2862 C C . LEU A 1 363 ? -24.346 5.177 56.655 1.00 91.12 363 LEU A C 1
ATOM 2864 O O . LEU A 1 363 ? -23.850 5.626 55.628 1.00 91.12 363 LEU A O 1
ATOM 2868 N N . GLU A 1 364 ? -23.674 4.384 57.485 1.00 91.50 364 GLU A N 1
ATOM 2869 C CA . GLU A 1 364 ? -22.285 3.971 57.273 1.00 91.50 364 GLU A CA 1
ATOM 2870 C C . GLU A 1 364 ? -22.132 3.138 55.989 1.00 91.50 364 GLU A C 1
ATOM 2872 O O . GLU A 1 364 ? -21.269 3.429 55.162 1.00 91.50 364 GLU A O 1
ATOM 2877 N N . LEU A 1 365 ? -23.054 2.201 55.736 1.00 92.38 365 LEU A N 1
ATOM 2878 C CA . LEU A 1 365 ? -23.118 1.441 54.483 1.00 92.38 365 LEU A CA 1
ATOM 2879 C C . LEU A 1 365 ? -23.390 2.345 53.266 1.00 92.38 365 LEU A C 1
ATOM 2881 O O . LEU A 1 365 ? -22.789 2.181 52.201 1.00 92.38 365 LEU A O 1
ATOM 2885 N N . PHE A 1 366 ? -24.290 3.321 53.405 1.00 88.62 366 PHE A N 1
ATOM 2886 C CA . PHE A 1 366 ? -24.613 4.256 52.325 1.00 88.62 366 PHE A CA 1
ATOM 2887 C C . PHE A 1 366 ? -23.444 5.206 52.012 1.00 88.62 366 PHE A C 1
ATOM 2889 O O . PHE A 1 366 ? -23.187 5.532 50.855 1.00 88.62 366 PHE A O 1
ATOM 2896 N N . LEU A 1 367 ? -22.699 5.634 53.032 1.00 89.75 367 LEU A N 1
ATOM 2897 C CA . LEU A 1 367 ? -21.490 6.439 52.863 1.00 89.75 367 LEU A CA 1
ATOM 2898 C C . LEU A 1 367 ? -20.349 5.620 52.243 1.00 89.75 367 LEU A C 1
ATOM 2900 O O . LEU A 1 367 ? -19.671 6.129 51.350 1.00 89.75 367 LEU A O 1
ATOM 2904 N N . GLY A 1 368 ? -20.188 4.355 52.644 1.00 87.38 368 GLY A N 1
ATOM 2905 C CA . GLY A 1 368 ? -19.226 3.424 52.047 1.00 87.38 368 GLY A CA 1
ATOM 2906 C C . GLY A 1 368 ? -19.488 3.195 50.557 1.00 87.38 368 GLY A C 1
ATOM 2907 O O . GLY A 1 368 ? -18.623 3.466 49.728 1.00 87.38 368 GLY A O 1
ATOM 2908 N N . THR A 1 369 ? -20.720 2.828 50.195 1.00 86.38 369 THR A N 1
ATOM 2909 C CA . THR A 1 369 ? -21.120 2.633 48.786 1.00 86.38 369 THR A CA 1
ATOM 2910 C C . THR A 1 369 ? -20.985 3.909 47.949 1.00 86.38 369 THR A C 1
ATOM 2912 O O . THR A 1 369 ? -20.570 3.848 46.793 1.00 86.38 369 THR A O 1
ATOM 2915 N N . ARG A 1 370 ? -21.262 5.091 48.517 1.00 87.56 370 ARG A N 1
ATOM 2916 C CA . ARG A 1 370 ? -21.040 6.379 47.837 1.00 87.56 370 ARG A CA 1
ATOM 2917 C C . ARG A 1 370 ? -19.554 6.687 47.622 1.00 87.56 370 ARG A C 1
ATOM 2919 O O . ARG A 1 370 ? -19.210 7.260 46.589 1.00 87.56 370 ARG A O 1
ATOM 2926 N N . SER A 1 371 ? -18.687 6.317 48.564 1.00 86.31 371 SER A N 1
ATOM 2927 C CA . SER A 1 371 ? -17.233 6.441 48.423 1.00 86.31 371 SER A CA 1
ATOM 2928 C C . SER A 1 371 ? -16.691 5.502 47.344 1.00 86.31 371 SER A C 1
ATOM 2930 O O . SER A 1 371 ? -15.930 5.932 46.482 1.00 86.31 371 SER A O 1
ATOM 2932 N N . GLU A 1 372 ? -17.115 4.240 47.338 1.00 85.62 372 GLU A N 1
ATOM 2933 C CA . GLU A 1 372 ? -16.736 3.264 46.307 1.00 85.62 372 GLU A CA 1
ATOM 2934 C C . GLU A 1 372 ? -17.236 3.678 44.919 1.00 85.62 372 GLU A C 1
ATOM 2936 O O . GLU A 1 372 ? -16.479 3.645 43.947 1.00 85.62 372 GLU A O 1
ATOM 2941 N N . ALA A 1 373 ? -18.473 4.174 44.826 1.00 85.50 373 ALA A N 1
ATOM 2942 C CA . ALA A 1 373 ? -19.000 4.752 43.597 1.00 85.50 373 ALA A CA 1
ATOM 2943 C C . ALA A 1 373 ? -18.157 5.954 43.138 1.00 85.50 373 ALA A C 1
ATOM 2945 O O . ALA A 1 373 ? -17.793 6.023 41.966 1.00 85.50 373 ALA A O 1
ATOM 2946 N N . ALA A 1 374 ? -17.769 6.860 44.042 1.00 86.81 374 ALA A N 1
ATOM 2947 C CA . ALA A 1 374 ? -16.906 7.995 43.708 1.00 86.81 374 ALA A CA 1
ATOM 2948 C C . ALA A 1 374 ? -15.520 7.556 43.196 1.00 86.81 374 ALA A C 1
ATOM 2950 O O . ALA A 1 374 ? -15.020 8.126 42.225 1.00 86.81 374 ALA A O 1
ATOM 2951 N N . ILE A 1 375 ? -14.929 6.512 43.787 1.00 89.75 375 ILE A N 1
ATOM 2952 C CA . ILE A 1 375 ? -13.654 5.931 43.336 1.00 89.75 375 ILE A CA 1
ATOM 2953 C C . ILE A 1 375 ? -13.811 5.293 41.948 1.00 89.75 375 ILE A C 1
ATOM 2955 O O . ILE A 1 375 ? -12.986 5.533 41.067 1.00 89.75 375 ILE A O 1
ATOM 2959 N N . SER A 1 376 ? -14.891 4.540 41.714 1.00 85.31 376 SER A N 1
ATOM 2960 C CA . SER A 1 376 ? -15.158 3.906 40.413 1.00 85.31 376 SER A CA 1
ATOM 2961 C C . SER A 1 376 ? -15.389 4.930 39.292 1.00 85.31 376 SER A C 1
ATOM 2963 O O . SER A 1 376 ? -14.871 4.771 38.187 1.00 85.31 376 SER A O 1
ATOM 2965 N N . VAL A 1 377 ? -16.087 6.031 39.589 1.00 90.50 377 VAL A N 1
ATOM 2966 C CA . VAL A 1 377 ? -16.306 7.144 38.655 1.00 90.50 377 VAL A CA 1
ATOM 2967 C C . VAL A 1 377 ? -14.993 7.873 38.365 1.00 90.50 377 VAL A C 1
ATOM 2969 O O . VAL A 1 377 ? -14.723 8.205 37.211 1.00 90.50 377 VAL A O 1
ATOM 2972 N N . GLY A 1 378 ? -14.141 8.069 39.376 1.00 91.12 378 GLY A N 1
ATOM 2973 C CA . GLY A 1 378 ? -12.798 8.623 39.192 1.00 91.12 378 GLY A CA 1
ATOM 2974 C C . GLY A 1 378 ? -11.918 7.750 38.292 1.00 91.12 378 GLY A C 1
ATOM 2975 O O . GLY A 1 378 ? -11.282 8.263 37.371 1.00 91.12 378 GLY A O 1
ATOM 2976 N N . ALA A 1 379 ? -11.934 6.430 38.496 1.00 90.12 379 ALA A N 1
ATOM 2977 C CA . ALA A 1 379 ? -11.197 5.479 37.664 1.00 90.12 379 ALA A CA 1
ATOM 2978 C C . ALA A 1 379 ? -11.697 5.470 36.208 1.00 90.12 379 ALA A C 1
ATOM 2980 O O . ALA A 1 379 ? -10.890 5.517 35.280 1.00 90.12 379 ALA A O 1
ATOM 2981 N N . LEU A 1 380 ? -13.018 5.486 35.993 1.00 91.00 380 LEU A N 1
ATOM 2982 C CA . LEU A 1 380 ? -13.611 5.591 34.655 1.00 91.00 380 LEU A CA 1
ATOM 2983 C C . LEU A 1 380 ? -13.234 6.906 33.959 1.00 91.00 380 LEU A C 1
ATOM 2985 O O . LEU A 1 380 ? -12.868 6.888 32.785 1.00 91.00 380 LEU A O 1
ATOM 2989 N N . SER A 1 381 ? -13.255 8.030 34.681 1.00 91.31 381 SER A N 1
ATOM 2990 C CA . SER A 1 381 ? -12.835 9.328 34.140 1.00 91.31 381 SER A CA 1
ATOM 2991 C C . SER A 1 381 ? -11.355 9.333 33.746 1.00 91.31 381 SER A C 1
ATOM 2993 O O . SER A 1 381 ? -11.007 9.881 32.702 1.00 91.31 381 SER A O 1
ATOM 2995 N N . ALA A 1 382 ? -10.485 8.702 34.540 1.00 93.62 382 ALA A N 1
ATOM 2996 C CA . ALA A 1 382 ? -9.060 8.591 34.232 1.00 93.62 382 ALA A CA 1
ATOM 2997 C C . ALA A 1 382 ? -8.806 7.726 32.984 1.00 93.62 382 ALA A C 1
ATOM 2999 O O . ALA A 1 382 ? -8.019 8.104 32.117 1.00 93.62 382 ALA A O 1
ATOM 3000 N N . VAL A 1 383 ? -9.518 6.601 32.843 1.00 93.06 383 VAL A N 1
ATOM 3001 C CA . VAL A 1 383 ? -9.452 5.750 31.640 1.00 93.06 383 VAL A CA 1
ATOM 3002 C C . VAL A 1 383 ? -9.958 6.502 30.410 1.00 93.06 383 VAL A C 1
ATOM 3004 O O . VAL A 1 383 ? -9.326 6.457 29.353 1.00 93.06 383 VAL A O 1
ATOM 3007 N N . GLN A 1 384 ? -11.065 7.236 30.541 1.00 94.38 384 GLN A N 1
ATOM 3008 C CA . GLN A 1 384 ? -11.607 8.041 29.452 1.00 94.38 384 GLN A CA 1
ATOM 3009 C C . GLN A 1 384 ? -10.621 9.131 29.021 1.00 94.38 384 GLN A C 1
ATOM 3011 O O . GLN A 1 384 ? -10.387 9.298 27.823 1.00 94.38 384 GLN A O 1
ATOM 3016 N N . GLN A 1 385 ? -9.988 9.817 29.972 1.00 95.31 385 GLN A N 1
ATOM 3017 C CA . GLN A 1 385 ? -8.983 10.834 29.684 1.00 95.31 385 GLN A CA 1
ATOM 3018 C C . GLN A 1 385 ? -7.753 10.243 28.982 1.00 95.31 385 GLN A C 1
ATOM 3020 O O . GLN A 1 385 ? -7.358 10.745 27.933 1.00 95.31 385 GLN A O 1
ATOM 3025 N N . HIS A 1 386 ? -7.220 9.121 29.469 1.00 95.69 386 HIS A N 1
ATOM 3026 C CA . HIS A 1 386 ? -6.102 8.433 28.822 1.00 95.69 386 HIS A CA 1
ATOM 3027 C C . HIS A 1 386 ? -6.454 7.964 27.399 1.00 95.69 386 HIS A C 1
ATOM 3029 O O . HIS A 1 386 ? -5.658 8.117 26.475 1.00 95.69 386 HIS A O 1
ATOM 3035 N N . SER A 1 387 ? -7.674 7.458 27.178 1.00 90.88 387 SER A N 1
ATOM 3036 C CA . SER A 1 387 ? -8.135 7.090 25.832 1.00 90.88 387 SER A CA 1
ATOM 3037 C C . SER A 1 387 ? -8.241 8.306 24.899 1.00 90.88 387 SER A C 1
ATOM 3039 O O . SER A 1 387 ? -7.852 8.233 23.733 1.00 90.88 387 SER A O 1
ATOM 3041 N N . ALA A 1 388 ? -8.698 9.454 25.412 1.00 95.56 388 ALA A N 1
ATOM 3042 C CA . ALA A 1 388 ? -8.777 10.698 24.652 1.00 95.56 388 ALA A CA 1
ATOM 3043 C C . ALA A 1 388 ? -7.382 11.250 24.311 1.00 95.56 388 ALA A C 1
ATOM 3045 O O . ALA A 1 388 ? -7.163 11.737 23.198 1.00 95.56 388 ALA A O 1
ATOM 3046 N N . GLU A 1 389 ? -6.425 11.130 25.232 1.00 96.81 389 GLU A N 1
ATOM 3047 C CA . GLU A 1 389 ? -5.019 11.489 25.025 1.00 96.81 389 GLU A CA 1
ATOM 3048 C C . GLU A 1 389 ? -4.353 10.582 23.981 1.00 96.81 389 GLU A C 1
ATOM 3050 O O . GLU A 1 389 ? -3.675 11.086 23.085 1.00 96.81 389 GLU A O 1
ATOM 3055 N N . GLN A 1 390 ? -4.609 9.269 24.010 1.00 96.62 390 GLN A N 1
ATOM 3056 C CA . GLN A 1 390 ? -4.132 8.329 22.987 1.00 96.62 390 GLN A CA 1
ATOM 3057 C C . GLN A 1 390 ? -4.701 8.629 21.597 1.00 96.62 390 GLN A C 1
ATOM 3059 O O . GLN A 1 390 ? -3.970 8.636 20.608 1.00 96.62 390 GLN A O 1
ATOM 3064 N N . VAL A 1 391 ? -6.000 8.919 21.496 1.00 96.12 391 VAL A N 1
ATOM 3065 C CA . VAL A 1 391 ? -6.610 9.299 20.213 1.00 96.12 391 VAL A CA 1
ATOM 3066 C C . VAL A 1 391 ? -6.026 10.621 19.710 1.00 96.12 391 VAL A C 1
ATOM 3068 O O . VAL A 1 391 ? -5.771 10.768 18.514 1.00 96.12 391 VAL A O 1
ATOM 3071 N N . SER A 1 392 ? -5.776 11.578 20.605 1.00 96.62 392 SER A N 1
ATOM 3072 C CA . SER A 1 392 ? -5.179 12.869 20.247 1.00 96.62 392 SER A CA 1
ATOM 3073 C C . SER A 1 392 ? -3.725 12.725 19.793 1.00 96.62 392 SER A C 1
ATOM 3075 O O . SER A 1 392 ? -3.340 13.327 18.791 1.00 96.62 392 SER A O 1
ATOM 3077 N N . SER A 1 393 ? -2.928 11.888 20.465 1.00 96.94 393 SER A N 1
ATOM 3078 C CA . SER A 1 393 ? -1.538 11.622 20.080 1.00 96.94 393 SER A CA 1
ATOM 3079 C C . SER A 1 393 ? -1.448 10.875 18.749 1.00 96.94 393 SER A C 1
ATOM 3081 O O . SER A 1 393 ? -0.626 11.232 17.904 1.00 96.94 393 SER A O 1
ATOM 3083 N N . LEU A 1 394 ? -2.345 9.914 18.507 1.00 97.50 394 LEU A N 1
ATOM 3084 C CA . LEU A 1 394 ? -2.432 9.202 17.235 1.00 97.50 394 LEU A CA 1
ATOM 3085 C C . LEU A 1 394 ? -2.809 10.146 16.086 1.00 97.50 394 LEU A C 1
ATOM 3087 O O . LEU A 1 394 ? -2.160 10.130 15.041 1.00 97.50 394 LEU A O 1
ATOM 3091 N N . ARG A 1 395 ? -3.802 11.024 16.289 1.00 97.62 395 ARG A N 1
ATOM 3092 C CA . ARG A 1 395 ? -4.173 12.056 15.304 1.00 97.62 395 ARG A CA 1
ATOM 3093 C C . ARG A 1 395 ? -3.017 13.015 15.020 1.00 97.62 395 ARG A C 1
ATOM 3095 O O . ARG A 1 395 ? -2.773 13.334 13.862 1.00 97.62 395 ARG A O 1
ATOM 3102 N N . ALA A 1 396 ? -2.284 13.437 16.051 1.00 97.50 396 ALA A N 1
ATOM 3103 C CA . ALA A 1 396 ? -1.125 14.312 15.893 1.00 97.50 396 ALA A CA 1
ATOM 3104 C C . ALA A 1 396 ? 0.040 13.626 15.157 1.00 97.50 396 ALA A C 1
ATOM 3106 O O . ALA A 1 396 ? 0.699 14.259 14.336 1.00 97.50 396 ALA A O 1
ATOM 3107 N N . ASN A 1 397 ? 0.291 12.339 15.423 1.00 96.00 397 ASN A N 1
ATOM 3108 C CA . ASN A 1 397 ? 1.276 11.545 14.684 1.00 96.00 397 ASN A CA 1
ATOM 3109 C C . ASN A 1 397 ? 0.890 11.422 13.208 1.00 96.00 397 ASN A C 1
ATOM 3111 O O . ASN A 1 397 ? 1.714 11.711 12.346 1.00 96.00 397 ASN A O 1
ATOM 3115 N N . HIS A 1 398 ? -0.366 11.068 12.926 1.00 97.25 398 HIS A N 1
ATOM 3116 C CA . HIS A 1 398 ? -0.865 10.956 11.558 1.00 97.25 398 HIS A CA 1
ATOM 3117 C C . HIS A 1 398 ? -0.743 12.281 10.792 1.00 97.25 398 HIS A C 1
ATOM 3119 O O . HIS A 1 398 ? -0.265 12.300 9.662 1.00 97.25 398 HIS A O 1
ATOM 3125 N N . GLN A 1 399 ? -1.100 13.402 11.425 1.00 97.38 399 GLN A N 1
ATOM 3126 C CA . GLN A 1 399 ? -0.949 14.730 10.830 1.00 97.38 399 GLN A CA 1
ATOM 3127 C C . GLN A 1 399 ? 0.518 15.047 10.494 1.00 97.38 399 GLN A C 1
ATOM 3129 O O . GLN A 1 399 ? 0.809 15.511 9.393 1.00 97.38 399 GLN A O 1
ATOM 3134 N N . ARG A 1 400 ? 1.451 14.733 11.402 1.00 97.44 400 ARG A N 1
ATOM 3135 C CA . ARG A 1 400 ? 2.894 14.879 11.149 1.00 97.44 400 ARG A CA 1
ATOM 3136 C C . ARG A 1 400 ? 3.372 14.018 9.986 1.00 97.44 400 ARG A C 1
ATOM 3138 O O . ARG A 1 400 ? 4.211 14.452 9.208 1.00 97.44 400 ARG A O 1
ATOM 3145 N N . GLU A 1 401 ? 2.862 12.800 9.865 1.00 97.19 401 GLU A N 1
ATOM 3146 C CA . GLU A 1 401 ? 3.240 11.896 8.781 1.00 97.19 401 GLU A CA 1
ATOM 3147 C C . GLU A 1 401 ? 2.735 12.394 7.421 1.00 97.19 401 GLU A C 1
ATOM 3149 O O . GLU A 1 401 ? 3.487 12.384 6.448 1.00 97.19 401 GLU A O 1
ATOM 3154 N N . LEU A 1 402 ? 1.516 12.942 7.362 1.00 96.50 402 LEU A N 1
ATOM 3155 C CA . LEU A 1 402 ? 1.009 13.621 6.165 1.00 96.50 402 LEU A CA 1
ATOM 3156 C C . LEU A 1 402 ? 1.872 14.831 5.780 1.00 96.50 402 LEU A C 1
ATOM 3158 O O . LEU A 1 402 ? 2.199 15.005 4.606 1.00 96.50 402 LEU A O 1
ATOM 3162 N N . GLU A 1 403 ? 2.275 15.650 6.751 1.00 96.69 403 GLU A N 1
ATOM 3163 C CA . GLU A 1 403 ? 3.176 16.787 6.523 1.00 96.69 403 GLU A CA 1
ATOM 3164 C C . GLU A 1 403 ? 4.564 16.333 6.046 1.00 96.69 403 GLU A C 1
ATOM 3166 O O . GLU A 1 403 ? 5.120 16.918 5.115 1.00 96.69 403 GLU A O 1
ATOM 3171 N N . ASN A 1 404 ? 5.101 15.247 6.605 1.00 96.38 404 ASN A N 1
ATOM 3172 C CA . ASN A 1 404 ? 6.359 14.645 6.162 1.00 96.38 404 ASN A CA 1
ATOM 3173 C C . ASN A 1 404 ? 6.270 14.121 4.721 1.00 96.38 404 ASN A C 1
ATOM 3175 O O . ASN A 1 404 ? 7.189 14.330 3.932 1.00 96.38 404 ASN A O 1
ATOM 3179 N N . LEU A 1 405 ? 5.160 13.481 4.343 1.00 95.50 405 LEU A N 1
ATOM 3180 C CA . LEU A 1 405 ? 4.944 13.017 2.969 1.00 95.50 405 LEU A CA 1
ATOM 3181 C C . LEU A 1 405 ? 4.821 14.189 1.991 1.00 95.50 405 LEU A C 1
ATOM 3183 O O . LEU A 1 405 ? 5.435 14.169 0.924 1.00 95.50 405 LEU A O 1
ATOM 3187 N N . LEU A 1 406 ? 4.073 15.233 2.357 1.00 93.81 406 LEU A N 1
ATOM 3188 C CA . LEU A 1 406 ? 3.920 16.436 1.536 1.00 93.81 406 LEU A CA 1
ATOM 3189 C C . LEU A 1 406 ? 5.246 17.177 1.354 1.00 93.81 406 LEU A C 1
ATOM 3191 O O . LEU A 1 406 ? 5.585 17.565 0.237 1.00 93.81 406 LEU A O 1
ATOM 3195 N N . THR A 1 407 ? 6.014 17.351 2.430 1.00 90.12 407 THR A N 1
ATOM 3196 C CA . THR A 1 407 ? 7.339 17.985 2.372 1.00 90.12 407 THR A CA 1
ATOM 3197 C C . THR A 1 407 ? 8.341 17.122 1.612 1.00 90.12 407 THR A C 1
ATOM 3199 O O . THR A 1 407 ? 9.074 17.652 0.783 1.00 90.12 407 THR A O 1
ATOM 3202 N N . GLY A 1 408 ? 8.324 15.799 1.795 1.00 88.31 408 GLY A N 1
ATOM 3203 C CA . GLY A 1 408 ? 9.132 14.858 1.020 1.00 88.31 408 GLY A CA 1
ATOM 3204 C C . GLY A 1 408 ? 8.832 14.932 -0.478 1.00 88.31 408 GLY A C 1
ATOM 3205 O O . GLY A 1 408 ? 9.752 15.056 -1.287 1.00 88.31 408 GLY A O 1
ATOM 3206 N N . HIS A 1 409 ? 7.551 14.959 -0.855 1.00 87.69 409 HIS A N 1
ATOM 3207 C CA . HIS A 1 409 ? 7.132 15.139 -2.245 1.00 87.69 409 HIS A CA 1
ATOM 3208 C C . HIS A 1 409 ? 7.547 16.515 -2.790 1.00 87.69 409 HIS A C 1
ATOM 3210 O O . HIS A 1 409 ? 8.072 16.610 -3.897 1.00 87.69 409 HIS A O 1
ATOM 3216 N N . ALA A 1 410 ? 7.372 17.586 -2.012 1.00 88.00 410 ALA A N 1
ATOM 3217 C CA . ALA A 1 410 ? 7.790 18.930 -2.402 1.00 88.00 410 ALA A CA 1
ATOM 3218 C C . ALA A 1 410 ? 9.313 19.053 -2.571 1.00 88.00 410 ALA A C 1
ATOM 3220 O O . ALA A 1 410 ? 9.758 19.758 -3.470 1.00 88.00 410 ALA A O 1
ATOM 3221 N N . LEU A 1 411 ? 10.116 18.363 -1.754 1.00 83.00 411 LEU A N 1
ATOM 3222 C CA . LEU A 1 411 ? 11.574 18.318 -1.891 1.00 83.00 411 LEU A CA 1
ATOM 3223 C C . LEU A 1 411 ? 11.997 17.515 -3.126 1.00 83.00 411 LEU A C 1
ATOM 3225 O O . LEU A 1 411 ? 12.798 18.007 -3.925 1.00 83.00 411 LEU A O 1
ATOM 3229 N N . ALA A 1 412 ? 11.420 16.326 -3.322 1.00 80.62 412 ALA A N 1
ATOM 3230 C CA . ALA A 1 412 ? 11.705 15.459 -4.467 1.00 80.62 412 ALA A CA 1
ATOM 3231 C C . ALA A 1 412 ? 11.328 16.109 -5.808 1.00 80.62 412 ALA A C 1
ATOM 3233 O O . ALA A 1 412 ? 12.043 15.959 -6.798 1.00 80.62 412 ALA A O 1
ATOM 3234 N N . HIS A 1 413 ? 10.235 16.874 -5.825 1.00 79.94 413 HIS A N 1
ATOM 3235 C CA . HIS A 1 413 ? 9.747 17.608 -6.993 1.00 79.94 413 HIS A CA 1
ATOM 3236 C C . HIS A 1 413 ? 10.046 19.106 -6.933 1.00 79.94 413 HIS A C 1
ATOM 3238 O O . HIS A 1 413 ? 9.458 19.890 -7.681 1.00 79.94 413 HIS A O 1
ATOM 3244 N N . SER A 1 414 ? 10.963 19.518 -6.058 1.00 79.50 414 SER A N 1
ATOM 3245 C CA . SER A 1 414 ? 11.371 20.914 -5.980 1.00 79.50 414 SER A CA 1
ATOM 3246 C C . SER A 1 414 ? 11.966 21.364 -7.312 1.00 79.50 414 SER A C 1
ATOM 3248 O O . SER A 1 414 ? 12.445 20.565 -8.128 1.00 79.50 414 SER A O 1
ATOM 3250 N N . SER A 1 415 ? 11.983 22.680 -7.517 1.00 69.00 415 SER A N 1
ATOM 3251 C CA . SER A 1 415 ? 12.585 23.310 -8.692 1.00 69.00 415 SER A CA 1
ATOM 3252 C C . SER A 1 415 ? 14.015 22.837 -8.961 1.00 69.00 415 SER A C 1
ATOM 3254 O O . SER A 1 415 ? 14.437 22.856 -10.110 1.00 69.00 415 SER A O 1
ATOM 3256 N N . SER A 1 416 ? 14.740 22.352 -7.945 1.00 77.25 416 SER A N 1
ATOM 3257 C CA . SER A 1 416 ? 16.078 21.782 -8.096 1.00 77.25 416 SER A CA 1
ATOM 3258 C C . SER A 1 416 ? 16.086 20.490 -8.914 1.00 77.25 416 SER A C 1
ATOM 3260 O O . SER A 1 416 ? 16.938 20.367 -9.790 1.00 77.25 416 SER A O 1
ATOM 3262 N N . LYS A 1 417 ? 15.132 19.565 -8.715 1.00 86.62 417 LYS A N 1
ATOM 3263 C CA . LYS A 1 417 ? 15.088 18.326 -9.510 1.00 86.62 417 LYS A CA 1
ATOM 3264 C C . LYS A 1 417 ? 14.635 18.587 -10.942 1.00 86.62 417 LYS A C 1
ATOM 3266 O O . LYS A 1 417 ? 15.186 18.021 -11.883 1.00 86.62 417 LYS A O 1
ATOM 3271 N N . VAL A 1 418 ? 13.672 19.491 -11.118 1.00 85.31 418 VAL A N 1
ATOM 3272 C CA . VAL A 1 418 ? 13.246 19.949 -12.448 1.00 85.31 418 VAL A CA 1
ATOM 3273 C C . VAL A 1 418 ? 14.394 20.662 -13.166 1.00 85.31 418 VAL A C 1
ATOM 3275 O O . VAL A 1 418 ? 14.635 20.390 -14.340 1.00 85.31 418 VAL A O 1
ATOM 3278 N N . ALA A 1 419 ? 15.151 21.514 -12.470 1.00 82.69 419 ALA A N 1
ATOM 3279 C CA . ALA A 1 419 ? 16.328 22.180 -13.021 1.00 82.69 419 ALA A CA 1
ATOM 3280 C C . ALA A 1 419 ? 17.452 21.188 -13.351 1.00 82.69 419 ALA A C 1
ATOM 3282 O O . ALA A 1 419 ? 18.090 21.329 -14.388 1.00 82.69 419 ALA A O 1
ATOM 3283 N N . GLU A 1 420 ? 17.673 20.160 -12.529 1.00 88.50 420 GLU A N 1
ATOM 3284 C CA . GLU A 1 420 ? 18.639 19.094 -12.811 1.00 88.50 420 GLU A CA 1
ATOM 3285 C C . GLU A 1 420 ? 18.267 18.333 -14.089 1.00 88.50 420 GLU A C 1
ATOM 3287 O O . GLU A 1 420 ? 19.096 18.210 -14.989 1.00 88.50 420 GLU A O 1
ATOM 3292 N N . LEU A 1 421 ? 17.013 17.884 -14.212 1.00 90.38 421 LEU A N 1
ATOM 3293 C CA . LEU A 1 421 ? 16.530 17.205 -15.417 1.00 90.38 421 LEU A CA 1
ATOM 3294 C C . LEU A 1 421 ? 16.596 18.122 -16.646 1.00 90.38 421 LEU A C 1
ATOM 3296 O O . LEU A 1 421 ? 17.028 17.692 -17.710 1.00 90.38 421 LEU A O 1
ATOM 3300 N N . THR A 1 422 ? 16.254 19.402 -16.494 1.00 90.62 422 THR A N 1
ATOM 3301 C CA . THR A 1 422 ? 16.376 20.402 -17.568 1.00 90.62 422 THR A CA 1
ATOM 3302 C C . THR A 1 422 ? 17.839 20.594 -17.983 1.00 90.62 422 THR A C 1
ATOM 3304 O O . THR A 1 422 ? 18.150 20.631 -19.172 1.00 90.62 422 THR A O 1
ATOM 3307 N N . ASN A 1 423 ? 18.770 20.648 -17.030 1.00 92.19 423 ASN A N 1
ATOM 3308 C CA . ASN A 1 423 ? 20.203 20.733 -17.313 1.00 92.19 423 ASN A CA 1
ATOM 3309 C C . ASN A 1 423 ? 20.727 19.466 -18.002 1.00 92.19 423 ASN A C 1
ATOM 3311 O O . ASN A 1 423 ? 21.564 19.557 -18.896 1.00 92.19 423 ASN A O 1
ATOM 3315 N N . GLN A 1 424 ? 20.229 18.282 -17.637 1.00 95.25 424 GLN A N 1
ATOM 3316 C CA . GLN A 1 424 ? 20.582 17.036 -18.320 1.00 95.25 424 GLN A CA 1
ATOM 3317 C C . GLN A 1 424 ? 20.078 17.027 -19.766 1.00 95.25 424 GLN A C 1
ATOM 3319 O O . GLN A 1 424 ? 20.855 16.719 -20.670 1.00 95.25 424 GLN A O 1
ATOM 3324 N N . VAL A 1 425 ? 18.821 17.417 -19.996 1.00 94.75 425 VAL A N 1
ATOM 3325 C CA . VAL A 1 425 ? 18.235 17.511 -21.343 1.00 94.75 425 VAL A CA 1
ATOM 3326 C C . VAL A 1 425 ? 19.005 18.515 -22.194 1.00 94.75 425 VAL A C 1
ATOM 3328 O O . VAL A 1 425 ? 19.477 18.155 -23.266 1.00 94.75 425 VAL A O 1
ATOM 3331 N N . THR A 1 426 ? 19.250 19.726 -21.692 1.00 92.81 426 THR A N 1
ATOM 3332 C CA . THR A 1 426 ? 20.024 20.734 -22.435 1.00 92.81 426 THR A CA 1
ATOM 3333 C C . THR A 1 426 ? 21.462 20.278 -22.694 1.00 92.81 426 THR A C 1
ATOM 3335 O O . THR A 1 426 ? 22.001 20.510 -23.774 1.00 92.81 426 THR A O 1
ATOM 3338 N N . THR A 1 427 ? 22.092 19.557 -21.761 1.00 94.38 427 THR A N 1
ATOM 3339 C CA . THR A 1 427 ? 23.429 18.978 -21.981 1.00 94.38 427 THR A CA 1
ATOM 3340 C C . THR A 1 427 ? 23.407 17.919 -23.086 1.00 94.38 427 THR A C 1
ATOM 3342 O O . THR A 1 427 ? 24.306 17.894 -23.931 1.00 94.38 427 THR A O 1
ATOM 3345 N N . GLN A 1 428 ? 22.385 17.058 -23.117 1.00 95.62 428 GLN A N 1
ATOM 3346 C CA . GLN A 1 428 ? 22.200 16.077 -24.189 1.00 95.62 428 GLN A CA 1
ATOM 3347 C C . GLN A 1 428 ? 21.925 16.755 -25.536 1.00 95.62 428 GLN A C 1
ATOM 3349 O O . GLN A 1 428 ? 22.545 16.381 -26.532 1.00 95.62 428 GLN A O 1
ATOM 3354 N N . GLU A 1 429 ? 21.080 17.786 -25.570 1.00 94.94 429 GLU A N 1
ATOM 3355 C CA . GLU A 1 429 ? 20.800 18.588 -26.766 1.00 94.94 429 GLU A CA 1
ATOM 3356 C C . GLU A 1 429 ? 22.074 19.248 -27.303 1.00 94.94 429 GLU A C 1
ATOM 3358 O O . GLU A 1 429 ? 22.398 19.108 -28.483 1.00 94.94 429 GLU A O 1
ATOM 3363 N N . VAL A 1 430 ? 22.863 19.895 -26.439 1.00 95.62 430 VAL A N 1
ATOM 3364 C CA . VAL A 1 430 ? 24.141 20.516 -26.819 1.00 95.62 430 VAL A CA 1
ATOM 3365 C C . VAL A 1 430 ? 25.127 19.474 -27.345 1.00 95.62 430 VAL A C 1
ATOM 3367 O O . VAL A 1 430 ? 25.835 19.737 -28.320 1.00 95.62 430 VAL A O 1
ATOM 3370 N N . LYS A 1 431 ? 25.184 18.285 -26.734 1.00 95.69 431 LYS A N 1
ATOM 3371 C CA . LYS A 1 431 ? 26.031 17.185 -27.214 1.00 95.69 431 LYS A CA 1
ATOM 3372 C C . LYS A 1 431 ? 25.592 16.723 -28.605 1.00 95.69 431 LYS A C 1
ATOM 3374 O O . LYS A 1 431 ? 26.423 16.660 -29.506 1.00 95.69 431 LYS A O 1
ATOM 3379 N N . HIS A 1 432 ? 24.297 16.493 -28.801 1.00 95.62 432 HIS A N 1
ATOM 3380 C CA . HIS A 1 432 ? 23.734 16.065 -30.079 1.00 95.62 432 HIS A CA 1
ATOM 3381 C C . HIS A 1 432 ? 23.964 17.097 -31.191 1.00 95.62 432 HIS A C 1
ATOM 3383 O O . HIS A 1 432 ? 24.398 16.739 -32.287 1.00 95.62 432 HIS A O 1
ATOM 3389 N N . LEU A 1 433 ? 23.749 18.386 -30.901 1.00 96.69 433 LEU A N 1
ATOM 3390 C CA . LEU A 1 433 ? 24.036 19.481 -31.830 1.00 96.69 433 LEU A CA 1
ATOM 3391 C C . LEU A 1 433 ? 25.528 19.558 -32.167 1.00 96.69 433 LEU A C 1
ATOM 3393 O O . LEU A 1 433 ? 25.889 19.725 -33.330 1.00 96.69 433 LEU A O 1
ATOM 3397 N N . ARG A 1 434 ? 26.411 19.396 -31.175 1.00 95.69 434 ARG A N 1
ATOM 3398 C CA . ARG A 1 434 ? 27.863 19.369 -31.400 1.00 95.69 434 ARG A CA 1
ATOM 3399 C C . ARG A 1 434 ? 28.269 18.218 -32.314 1.00 95.69 434 ARG A C 1
ATOM 3401 O O . ARG A 1 434 ? 29.122 18.412 -33.179 1.00 95.69 434 ARG A O 1
ATOM 3408 N N . ASP A 1 435 ? 27.684 17.044 -32.127 1.00 95.94 435 ASP A N 1
ATOM 3409 C CA . ASP A 1 435 ? 27.985 15.876 -32.949 1.00 95.94 435 ASP A CA 1
ATOM 3410 C C . ASP A 1 435 ? 27.441 16.043 -34.378 1.00 95.94 435 ASP A C 1
ATOM 3412 O O . ASP A 1 435 ? 28.182 15.794 -35.328 1.00 95.94 435 ASP A O 1
ATOM 3416 N N . HIS A 1 436 ? 26.244 16.618 -34.550 1.00 96.62 436 HIS A N 1
ATOM 3417 C CA . HIS A 1 436 ? 25.713 16.999 -35.869 1.00 96.62 436 HIS A CA 1
ATOM 3418 C C . HIS A 1 436 ? 26.608 18.015 -36.589 1.00 96.62 436 HIS A C 1
ATOM 3420 O O . HIS A 1 436 ? 26.883 17.874 -37.779 1.00 96.62 436 HIS A O 1
ATOM 3426 N N . VAL A 1 437 ? 27.110 19.032 -35.881 1.00 97.44 437 VAL A N 1
ATOM 3427 C CA . VAL A 1 437 ? 28.038 20.019 -36.459 1.00 97.44 437 VAL A CA 1
ATOM 3428 C C . VAL A 1 437 ? 29.345 19.355 -36.894 1.00 97.44 437 VAL A C 1
ATOM 3430 O O . VAL A 1 437 ? 29.857 19.669 -37.968 1.00 97.44 437 VAL A O 1
ATOM 3433 N N . LYS A 1 438 ? 29.883 18.420 -36.102 1.00 97.25 438 LYS A N 1
ATOM 3434 C CA . LYS A 1 438 ? 31.087 17.663 -36.480 1.00 97.25 438 LYS A CA 1
ATOM 3435 C C . LYS A 1 438 ? 30.854 16.786 -37.705 1.00 97.25 438 LYS A C 1
ATOM 3437 O O . LYS A 1 438 ? 31.719 16.739 -38.574 1.00 97.25 438 LYS A O 1
ATOM 3442 N N . GLU A 1 439 ? 29.714 16.109 -37.783 1.00 96.69 439 GLU A N 1
ATOM 3443 C CA . GLU A 1 439 ? 29.358 15.287 -38.939 1.00 96.69 439 GLU A CA 1
ATOM 3444 C C . GLU A 1 439 ? 29.232 16.144 -40.202 1.00 96.69 439 GLU A C 1
ATOM 3446 O O . GLU A 1 439 ? 29.885 15.862 -41.208 1.00 96.69 439 GLU A O 1
ATOM 3451 N N . LEU A 1 440 ? 28.491 17.254 -40.130 1.00 95.69 440 LEU A N 1
ATOM 3452 C CA . LEU A 1 440 ? 28.375 18.208 -41.232 1.00 95.69 440 LEU A CA 1
ATOM 3453 C C . LEU A 1 440 ? 29.742 18.755 -41.657 1.00 95.69 440 LEU A C 1
ATOM 3455 O O . LEU A 1 440 ? 30.031 18.816 -42.852 1.00 95.69 440 LEU A O 1
ATOM 3459 N N . GLN A 1 441 ? 30.617 19.087 -40.706 1.00 96.31 441 GLN A N 1
ATOM 3460 C CA . GLN A 1 441 ? 31.977 19.523 -41.015 1.00 96.31 441 GLN A CA 1
ATOM 3461 C C . GLN A 1 441 ? 32.779 18.419 -41.726 1.00 96.31 441 GLN A C 1
ATOM 3463 O O . GLN A 1 441 ? 33.412 18.692 -42.743 1.00 96.31 441 GLN A O 1
ATOM 3468 N N . GLY A 1 442 ? 32.676 17.165 -41.278 1.00 96.69 442 GLY A N 1
ATOM 3469 C CA . GLY A 1 442 ? 33.296 16.020 -41.947 1.00 96.69 442 GLY A CA 1
ATOM 3470 C C . GLY A 1 442 ? 32.789 15.812 -43.379 1.00 96.69 442 GLY A C 1
ATOM 3471 O O . GLY A 1 442 ? 33.587 15.575 -44.287 1.00 96.69 442 GLY A O 1
ATOM 3472 N N . THR A 1 443 ? 31.481 15.964 -43.621 1.00 94.38 443 THR A N 1
ATOM 3473 C CA . THR A 1 443 ? 30.918 15.882 -44.984 1.00 94.38 443 THR A CA 1
ATOM 3474 C C . THR A 1 443 ? 31.389 17.028 -45.879 1.00 94.38 443 THR A C 1
ATOM 3476 O O . THR A 1 443 ? 31.684 16.806 -47.055 1.00 94.38 443 THR A O 1
ATOM 3479 N N . LYS A 1 444 ? 31.524 18.243 -45.332 1.00 96.75 444 LYS A N 1
ATOM 3480 C CA . LYS A 1 444 ? 32.064 19.406 -46.045 1.00 96.75 444 LYS A CA 1
ATOM 3481 C C . LYS A 1 444 ? 33.519 19.183 -46.452 1.00 96.75 444 LYS A C 1
ATOM 3483 O O . LYS A 1 444 ? 33.874 19.468 -47.596 1.00 96.75 444 LYS A O 1
ATOM 3488 N N . ASP A 1 445 ? 34.337 18.650 -45.551 1.00 96.19 445 ASP A N 1
ATOM 3489 C CA . ASP A 1 445 ? 35.746 18.366 -45.827 1.00 96.19 445 ASP A CA 1
ATOM 3490 C C . ASP A 1 445 ? 35.885 17.238 -46.863 1.00 96.19 445 ASP A C 1
ATOM 3492 O O . ASP A 1 445 ? 36.653 17.360 -47.818 1.00 96.19 445 ASP A O 1
ATOM 3496 N N . ALA A 1 446 ? 35.070 16.182 -46.762 1.00 95.69 446 ALA A N 1
ATOM 3497 C CA . ALA A 1 446 ? 35.013 15.119 -47.767 1.00 95.69 446 ALA A CA 1
ATOM 3498 C C . ALA A 1 446 ? 34.589 15.644 -49.152 1.00 95.69 446 ALA A C 1
ATOM 3500 O O . ALA A 1 446 ? 35.180 15.269 -50.168 1.00 95.69 446 ALA A O 1
ATOM 3501 N N . LEU A 1 447 ? 33.608 16.552 -49.203 1.00 95.56 447 LEU A N 1
ATOM 3502 C CA . LEU A 1 447 ? 33.192 17.217 -50.437 1.00 95.56 447 LEU A CA 1
ATOM 3503 C C . LEU A 1 447 ? 34.321 18.075 -51.021 1.00 95.56 447 LEU A C 1
ATOM 3505 O O . LEU A 1 447 ? 34.538 18.044 -52.231 1.00 95.56 447 LEU A O 1
ATOM 3509 N N . ALA A 1 448 ? 35.058 18.814 -50.188 1.00 96.00 448 ALA A N 1
ATOM 3510 C CA . ALA A 1 448 ? 36.206 19.605 -50.629 1.00 96.00 448 ALA A CA 1
ATOM 3511 C C . ALA A 1 448 ? 37.309 18.720 -51.236 1.00 96.00 448 ALA A C 1
ATOM 3513 O O . ALA A 1 448 ? 37.836 19.042 -52.301 1.00 96.00 448 ALA A O 1
ATOM 3514 N N . VAL A 1 449 ? 37.601 17.567 -50.623 1.00 96.19 449 VAL A N 1
ATOM 3515 C CA . VAL A 1 449 ? 38.542 16.573 -51.170 1.00 96.19 449 VAL A CA 1
ATOM 3516 C C . VAL A 1 449 ? 38.041 16.003 -52.499 1.00 96.19 449 VAL A C 1
ATOM 3518 O O . VAL A 1 449 ? 38.822 15.862 -53.440 1.00 96.19 449 VAL A O 1
ATOM 3521 N N . SER A 1 450 ? 36.743 15.699 -52.607 1.00 92.69 450 SER A N 1
ATOM 3522 C CA . SER A 1 450 ? 36.156 15.206 -53.857 1.00 92.69 450 SER A CA 1
ATOM 3523 C C . SER A 1 450 ? 36.249 16.240 -54.978 1.00 92.69 450 SER A C 1
ATOM 3525 O O . SER A 1 450 ? 36.618 15.872 -56.089 1.00 92.69 450 SER A O 1
ATOM 3527 N N . LYS A 1 451 ? 35.981 17.520 -54.688 1.00 95.06 451 LYS A N 1
ATOM 3528 C CA . LYS A 1 451 ? 36.137 18.619 -55.655 1.00 95.06 451 LYS A CA 1
ATOM 3529 C C . LYS A 1 451 ? 37.583 18.770 -56.116 1.00 95.06 451 LYS A C 1
ATOM 3531 O O . LYS A 1 451 ? 37.831 18.809 -57.309 1.00 95.06 451 LYS A O 1
ATOM 3536 N N . LEU A 1 452 ? 38.548 18.743 -55.195 1.00 95.81 452 LEU A N 1
ATOM 3537 C CA . LEU A 1 452 ? 39.969 18.800 -55.555 1.00 95.81 452 LEU A CA 1
ATOM 3538 C C . LEU A 1 452 ? 40.378 17.629 -56.468 1.00 95.81 452 LEU A C 1
ATOM 3540 O O . LEU A 1 452 ? 41.151 17.799 -57.415 1.00 95.81 452 LEU A O 1
ATOM 3544 N N . ARG A 1 453 ? 39.864 16.425 -56.187 1.00 94.38 453 ARG A N 1
ATOM 3545 C CA . ARG A 1 453 ? 40.092 15.245 -57.029 1.00 94.38 453 ARG A CA 1
ATOM 3546 C C . ARG A 1 453 ? 39.452 15.409 -58.406 1.00 94.38 453 ARG A C 1
ATOM 3548 O O . ARG A 1 453 ? 40.089 15.056 -59.394 1.00 94.38 453 ARG A O 1
ATOM 3555 N N . GLU A 1 454 ? 38.228 15.923 -58.470 1.00 92.69 454 GLU A N 1
ATOM 3556 C CA . GLU A 1 454 ? 37.528 16.230 -59.719 1.00 92.69 454 GLU A CA 1
ATOM 3557 C C . GLU A 1 454 ? 38.299 17.262 -60.549 1.00 92.69 454 GLU A C 1
ATOM 3559 O O . GLU A 1 454 ? 38.608 16.973 -61.699 1.00 92.69 454 GLU A O 1
ATOM 3564 N N . ASP A 1 455 ? 38.730 18.376 -59.953 1.00 93.56 455 ASP A N 1
ATOM 3565 C CA . ASP A 1 455 ? 39.543 19.405 -60.616 1.00 93.56 455 ASP A CA 1
ATOM 3566 C C . ASP A 1 455 ? 40.852 18.815 -61.166 1.00 93.56 455 ASP A C 1
ATOM 3568 O O . ASP A 1 455 ? 41.272 19.103 -62.287 1.00 93.56 455 ASP A O 1
ATOM 3572 N N . THR A 1 456 ? 41.499 17.932 -60.397 1.00 92.69 456 THR A N 1
ATOM 3573 C CA . THR A 1 456 ? 42.716 17.233 -60.836 1.00 92.69 456 THR A CA 1
ATOM 3574 C C . THR A 1 456 ? 42.437 16.323 -62.034 1.00 92.69 456 THR A C 1
ATOM 3576 O O . THR A 1 456 ? 43.207 16.321 -62.994 1.00 92.69 456 THR A O 1
ATOM 3579 N N . LEU A 1 457 ? 41.336 15.566 -62.002 1.00 90.06 457 LEU A N 1
ATOM 3580 C CA . LEU A 1 457 ? 40.924 14.705 -63.113 1.00 90.06 457 LEU A CA 1
ATOM 3581 C C . LEU A 1 457 ? 40.530 15.526 -64.345 1.00 90.06 457 LEU A C 1
ATOM 3583 O O . LEU A 1 457 ? 40.923 15.175 -65.452 1.00 90.06 457 LEU A O 1
ATOM 3587 N N . GLN A 1 458 ? 39.816 16.637 -64.173 1.00 88.75 458 GLN A N 1
ATOM 3588 C CA . GLN A 1 458 ? 39.435 17.528 -65.264 1.00 88.75 458 GLN A CA 1
ATOM 3589 C C . GLN A 1 458 ? 40.668 18.159 -65.921 1.00 88.75 458 GLN A C 1
ATOM 3591 O O . GLN A 1 458 ? 40.759 18.185 -67.148 1.00 88.75 458 GLN A O 1
ATOM 3596 N N . ASN A 1 459 ? 41.657 18.577 -65.125 1.00 88.88 459 ASN A N 1
ATOM 3597 C CA . ASN A 1 459 ? 42.948 19.045 -65.631 1.00 88.88 459 ASN A CA 1
ATOM 3598 C C . ASN A 1 459 ? 43.697 17.943 -66.394 1.00 88.88 459 ASN A C 1
ATOM 3600 O O . ASN A 1 459 ? 44.253 18.211 -67.455 1.00 88.88 459 ASN A O 1
ATOM 3604 N N . GLN A 1 460 ? 43.683 16.696 -65.911 1.00 84.12 460 GLN A N 1
ATOM 3605 C CA . GLN A 1 460 ? 44.278 15.571 -66.642 1.00 84.12 460 GLN A CA 1
ATOM 3606 C C . GLN A 1 460 ? 43.561 15.302 -67.972 1.00 84.12 460 GLN A C 1
ATOM 3608 O O . GLN A 1 460 ? 44.232 15.100 -68.979 1.00 84.12 460 GLN A O 1
ATOM 3613 N N . VAL A 1 461 ? 42.225 15.348 -68.007 1.00 77.56 461 VAL A N 1
ATOM 3614 C CA . VAL A 1 461 ? 41.432 15.163 -69.236 1.00 77.56 461 VAL A CA 1
ATOM 3615 C C . VAL A 1 461 ? 41.670 16.295 -70.239 1.00 77.56 461 VAL A C 1
ATOM 3617 O O . VAL A 1 461 ? 41.790 16.024 -71.429 1.00 77.56 461 VAL A O 1
ATOM 3620 N N . LEU A 1 462 ? 41.809 17.543 -69.780 1.00 72.19 462 LEU A N 1
ATOM 3621 C CA . LEU A 1 462 ? 42.168 18.688 -70.630 1.00 72.19 462 LEU A CA 1
ATOM 3622 C C . LEU A 1 462 ? 43.592 18.592 -71.204 1.00 72.19 462 LEU A C 1
ATOM 3624 O O . LEU A 1 462 ? 43.855 19.140 -72.271 1.00 72.19 462 LEU A O 1
ATOM 3628 N N . VAL A 1 463 ? 44.505 17.902 -70.512 1.00 64.31 463 VAL A N 1
ATOM 3629 C CA . VAL A 1 463 ? 45.896 17.695 -70.948 1.00 64.31 463 VAL A CA 1
ATOM 3630 C C . VAL A 1 463 ? 46.041 16.492 -71.889 1.00 64.31 463 VAL A C 1
ATOM 3632 O O . VAL A 1 463 ? 47.066 16.390 -72.560 1.00 64.31 463 VAL A O 1
ATOM 3635 N N . ILE A 1 464 ? 45.035 15.613 -72.020 1.00 61.44 464 ILE A N 1
ATOM 3636 C CA . ILE A 1 464 ? 45.027 14.598 -73.085 1.00 61.44 464 ILE A CA 1
ATOM 3637 C C . ILE A 1 464 ? 44.882 15.341 -74.420 1.00 61.44 464 ILE A C 1
ATOM 3639 O O . ILE A 1 464 ? 43.818 15.900 -74.697 1.00 61.44 464 ILE A O 1
ATOM 3643 N N . PRO A 1 465 ? 45.917 15.370 -75.278 1.00 54.03 465 PRO A N 1
ATOM 3644 C CA . PRO A 1 465 ? 45.787 16.023 -76.562 1.00 54.03 465 PRO A CA 1
ATOM 3645 C C . PRO A 1 465 ? 44.759 15.244 -77.391 1.00 54.03 465 PRO A C 1
ATOM 3647 O O . PRO A 1 465 ? 44.835 14.022 -77.535 1.00 54.03 465 PRO A O 1
ATOM 3650 N N . ILE A 1 466 ? 43.808 15.972 -77.978 1.00 55.78 466 ILE A N 1
ATOM 3651 C CA . ILE A 1 466 ? 42.761 15.474 -78.893 1.00 55.78 466 ILE A CA 1
ATOM 3652 C C . ILE A 1 466 ? 43.354 14.699 -80.098 1.00 55.78 466 ILE A C 1
ATOM 3654 O O . ILE A 1 466 ? 42.638 14.052 -80.856 1.00 55.78 466 ILE A O 1
ATOM 3658 N N . THR A 1 467 ? 44.679 14.669 -80.252 1.00 53.25 467 THR A N 1
ATOM 3659 C CA . THR A 1 467 ? 45.400 13.928 -81.289 1.00 53.25 467 THR A CA 1
ATOM 3660 C C . THR A 1 467 ? 45.297 12.402 -81.192 1.00 53.25 467 THR A C 1
ATOM 3662 O O . THR A 1 467 ? 45.650 11.741 -82.164 1.00 53.25 467 THR A O 1
ATOM 3665 N N . PHE A 1 468 ? 44.795 11.820 -80.094 1.00 54.12 468 PHE A N 1
ATOM 3666 C CA . PHE A 1 468 ? 44.716 10.355 -79.941 1.00 54.12 468 PHE A CA 1
ATOM 3667 C C . PHE A 1 468 ? 43.338 9.719 -80.202 1.00 54.12 468 PHE A C 1
ATOM 3669 O O . PHE A 1 468 ? 43.231 8.494 -80.197 1.00 54.12 468 PHE A O 1
ATOM 3676 N N . ILE A 1 469 ? 42.292 10.508 -80.484 1.00 52.22 469 ILE A N 1
ATOM 3677 C CA . ILE A 1 469 ? 40.947 9.993 -80.813 1.00 52.22 469 ILE A CA 1
ATOM 3678 C C . ILE A 1 469 ? 40.560 10.410 -82.236 1.00 52.22 469 ILE A C 1
ATOM 3680 O O . ILE A 1 469 ? 39.546 11.054 -82.478 1.00 52.22 469 ILE A O 1
ATOM 3684 N N . VAL A 1 470 ? 41.379 10.021 -83.209 1.00 46.84 470 VAL A N 1
ATOM 3685 C CA . VAL A 1 470 ? 40.899 9.801 -84.577 1.00 46.84 470 VAL A CA 1
ATOM 3686 C C . VAL A 1 470 ? 41.451 8.448 -85.018 1.00 46.84 470 VAL A C 1
ATOM 3688 O O . VAL A 1 470 ? 42.644 8.341 -85.301 1.00 46.84 470 VAL A O 1
ATOM 3691 N N . PRO A 1 471 ? 40.627 7.387 -85.072 1.00 50.69 471 PRO A N 1
ATOM 3692 C CA . PRO A 1 471 ? 41.012 6.152 -85.733 1.00 50.69 471 PRO A CA 1
ATOM 3693 C C . PRO A 1 471 ? 41.408 6.479 -87.173 1.00 50.69 471 PRO A C 1
ATOM 3695 O O . PRO A 1 471 ? 40.645 7.123 -87.897 1.00 50.69 471 PRO A O 1
ATOM 3698 N N . SER A 1 472 ? 42.575 6.011 -87.612 1.00 53.44 472 SER A N 1
ATOM 3699 C CA . SER A 1 472 ? 43.146 6.259 -88.946 1.00 53.44 472 SER A CA 1
ATOM 3700 C C . SER A 1 472 ? 42.236 5.842 -90.119 1.00 53.44 472 SER A C 1
ATOM 3702 O O . SER A 1 472 ? 42.517 6.166 -91.268 1.00 53.44 472 SER A O 1
ATOM 3704 N N . HIS A 1 473 ? 41.109 5.178 -89.847 1.00 53.72 473 HIS A N 1
ATOM 3705 C CA . HIS A 1 473 ? 40.075 4.849 -90.827 1.00 53.72 473 HIS A CA 1
ATOM 3706 C C . HIS A 1 473 ? 39.067 5.977 -91.110 1.00 53.72 473 HIS A C 1
ATOM 3708 O O . HIS A 1 473 ? 38.450 5.963 -92.171 1.00 53.72 473 HIS A O 1
ATOM 3714 N N . ILE A 1 474 ? 38.928 6.985 -90.240 1.00 55.12 474 ILE A N 1
ATOM 3715 C CA . ILE A 1 474 ? 38.010 8.116 -90.484 1.00 55.12 474 ILE A CA 1
ATOM 3716 C C . ILE A 1 474 ? 38.672 9.181 -91.372 1.00 55.12 474 ILE A C 1
ATOM 3718 O O . ILE A 1 474 ? 38.000 9.812 -92.185 1.00 55.12 474 ILE A O 1
ATOM 3722 N N . HIS A 1 475 ? 40.000 9.325 -91.309 1.00 53.16 475 HIS A N 1
ATOM 3723 C CA . HIS A 1 475 ? 40.713 10.310 -92.128 1.00 53.16 475 HIS A CA 1
ATOM 3724 C C . HIS A 1 475 ? 40.660 9.984 -93.632 1.00 53.16 475 HIS A C 1
ATOM 3726 O O . HIS A 1 475 ? 40.623 10.898 -94.456 1.00 53.16 475 HIS A O 1
ATOM 3732 N N . ASN A 1 476 ? 40.577 8.699 -93.998 1.00 51.56 476 ASN A N 1
ATOM 3733 C CA . ASN A 1 476 ? 40.349 8.296 -95.387 1.00 51.56 476 ASN A CA 1
ATOM 3734 C C . ASN A 1 476 ? 38.896 8.523 -95.820 1.00 51.56 476 ASN A C 1
ATOM 3736 O O . ASN A 1 476 ? 38.677 8.989 -96.929 1.00 51.56 476 ASN A O 1
ATOM 3740 N N . PHE A 1 477 ? 37.912 8.296 -94.944 1.00 55.97 477 PHE A N 1
ATOM 3741 C CA . PHE A 1 477 ? 36.500 8.487 -95.292 1.00 55.97 477 PHE A CA 1
ATOM 3742 C C . PHE A 1 477 ? 36.128 9.971 -95.459 1.00 55.97 477 PHE A C 1
ATOM 3744 O O . PHE A 1 477 ? 35.392 10.327 -96.377 1.00 55.97 477 PHE A O 1
ATOM 3751 N N . ILE A 1 478 ? 36.694 10.859 -94.631 1.00 57.97 478 ILE A N 1
ATOM 3752 C CA . ILE A 1 478 ? 36.491 12.310 -94.760 1.00 57.97 478 ILE A CA 1
ATOM 3753 C C . ILE A 1 478 ? 37.213 12.859 -95.998 1.00 57.97 478 ILE A C 1
ATOM 3755 O O . ILE A 1 478 ? 36.639 13.683 -96.698 1.00 57.97 478 ILE A O 1
ATOM 3759 N N . ASN A 1 479 ? 38.411 12.374 -96.346 1.00 53.12 479 ASN A N 1
ATOM 3760 C CA . ASN A 1 479 ? 39.090 12.824 -97.569 1.00 53.12 479 ASN A CA 1
ATOM 3761 C C . ASN A 1 479 ? 38.368 12.370 -98.852 1.00 53.12 479 ASN A C 1
ATOM 3763 O O . ASN A 1 479 ? 38.370 13.111 -99.833 1.00 53.12 479 ASN A O 1
ATOM 3767 N N . THR A 1 480 ? 37.702 11.208 -98.851 1.00 55.84 480 THR A N 1
ATOM 3768 C CA . THR A 1 480 ? 36.872 10.771 -99.990 1.00 55.84 480 THR A CA 1
ATOM 3769 C C . THR A 1 480 ? 35.569 11.574 -100.091 1.00 55.84 480 THR A C 1
ATOM 3771 O O . THR A 1 480 ? 35.218 12.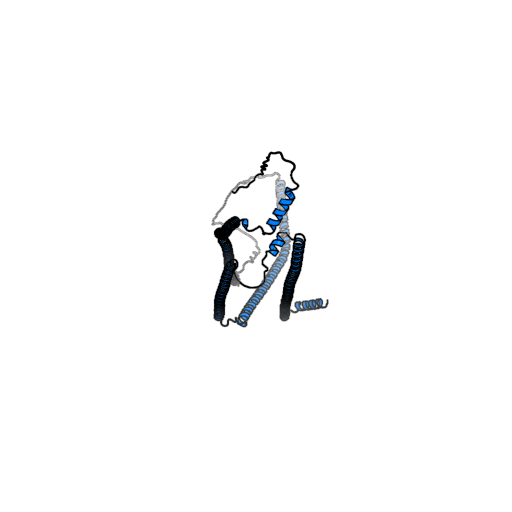012 -101.182 1.00 55.84 480 THR A O 1
ATOM 3774 N N . LEU A 1 481 ? 34.908 11.878 -98.966 1.00 54.59 481 LEU A N 1
ATOM 3775 C CA . LEU A 1 481 ? 33.702 12.722 -98.948 1.00 54.59 481 LEU A CA 1
ATOM 3776 C C . LEU A 1 481 ? 33.988 14.200 -99.263 1.00 54.59 481 LEU A C 1
ATOM 3778 O O . LEU A 1 481 ? 33.178 14.857 -99.910 1.00 54.59 481 LEU A O 1
ATOM 3782 N N . VAL A 1 482 ? 35.146 14.732 -98.863 1.00 55.94 482 VAL A N 1
ATOM 3783 C CA . VAL A 1 482 ? 35.553 16.109 -99.196 1.00 55.94 482 VAL A CA 1
ATOM 3784 C C . VAL A 1 482 ? 35.911 16.240 -100.684 1.00 55.94 482 VAL A C 1
ATOM 3786 O O . VAL A 1 482 ? 35.661 17.293 -101.266 1.00 55.94 482 VAL A O 1
ATOM 3789 N N . LEU A 1 483 ? 36.402 15.181 -101.342 1.00 51.59 483 LEU A N 1
ATOM 3790 C CA . LEU A 1 483 ? 36.615 15.171 -102.798 1.00 51.59 483 LEU A CA 1
ATOM 3791 C C . LEU A 1 483 ? 35.311 14.996 -103.603 1.00 51.59 483 LEU A C 1
ATOM 3793 O O . LEU A 1 483 ? 35.192 15.602 -104.666 1.00 51.59 483 LEU A O 1
ATOM 3797 N N . GLU A 1 484 ? 34.316 14.260 -103.095 1.00 47.78 484 GLU A N 1
ATOM 3798 C CA . GLU A 1 484 ? 32.993 14.142 -103.741 1.00 47.78 484 GLU A CA 1
ATOM 3799 C C . GLU A 1 484 ? 32.116 15.395 -103.567 1.00 47.78 484 GLU A C 1
ATOM 3801 O O . GLU A 1 484 ? 31.387 15.767 -104.485 1.00 47.78 484 GLU A O 1
ATOM 3806 N N . VAL A 1 485 ? 32.217 16.112 -102.442 1.00 50.91 485 VAL A N 1
ATOM 3807 C CA . VAL A 1 485 ? 31.436 17.347 -102.219 1.00 50.91 485 VAL A CA 1
ATOM 3808 C C . VAL A 1 485 ? 32.058 18.567 -102.924 1.00 50.91 485 VAL A C 1
ATOM 3810 O O . VAL A 1 485 ? 31.338 19.492 -103.303 1.00 50.91 485 VAL A O 1
ATOM 3813 N N . SER A 1 486 ? 33.366 18.555 -103.208 1.00 45.84 486 SER A N 1
ATOM 3814 C CA . SER A 1 486 ? 34.040 19.644 -103.942 1.00 45.84 486 SER A CA 1
ATOM 3815 C C . SER A 1 486 ? 33.757 19.645 -105.459 1.00 45.84 486 SER A C 1
ATOM 3817 O O . SER A 1 486 ? 34.048 20.626 -106.142 1.00 45.84 486 SER A O 1
ATOM 3819 N N . LEU A 1 487 ? 33.130 18.590 -105.999 1.00 48.31 487 LEU A N 1
ATOM 3820 C CA . LEU A 1 487 ? 32.709 18.503 -107.408 1.00 48.31 487 LEU A CA 1
ATOM 3821 C C . LEU A 1 487 ? 31.231 18.863 -107.654 1.00 48.31 487 LEU A C 1
ATOM 3823 O O . LEU A 1 487 ? 30.817 18.919 -108.810 1.00 48.31 487 LEU A O 1
ATOM 3827 N N . GLN A 1 488 ? 30.451 19.192 -106.614 1.00 50.38 488 GLN A N 1
ATOM 3828 C CA . GLN A 1 488 ? 29.011 19.471 -106.761 1.00 50.38 488 GLN A CA 1
ATOM 3829 C C . GLN A 1 488 ? 28.498 20.741 -106.050 1.00 50.38 488 GLN A C 1
ATOM 3831 O O . GLN A 1 488 ? 27.289 20.937 -105.957 1.00 50.38 488 GLN A O 1
ATOM 3836 N N . GLY A 1 489 ? 29.376 21.616 -105.550 1.00 39.34 489 GLY A N 1
ATOM 3837 C CA . GLY A 1 489 ? 28.982 22.710 -104.645 1.00 39.34 489 GLY A CA 1
ATOM 3838 C C . GLY A 1 489 ? 29.450 24.112 -105.025 1.00 39.34 489 GLY A C 1
ATOM 3839 O O . GLY A 1 489 ? 29.534 24.973 -104.157 1.00 39.34 489 GLY A O 1
ATOM 3840 N N . ASN A 1 490 ? 29.778 24.363 -106.292 1.00 43.12 490 ASN A N 1
ATOM 3841 C CA . ASN A 1 490 ? 29.924 25.724 -106.803 1.00 43.12 490 ASN A CA 1
ATOM 3842 C C . ASN A 1 490 ? 28.510 26.249 -107.095 1.00 43.12 490 ASN A C 1
ATOM 3844 O O . ASN A 1 490 ? 27.977 25.895 -108.137 1.00 43.12 490 ASN A O 1
ATOM 3848 N N . ILE A 1 491 ? 27.890 26.995 -106.170 1.00 40.84 491 ILE A N 1
ATOM 3849 C CA . ILE A 1 491 ? 26.866 28.044 -106.396 1.00 40.84 491 ILE A CA 1
ATOM 3850 C C . ILE A 1 491 ? 26.420 28.626 -105.031 1.00 40.84 491 ILE A C 1
ATOM 3852 O O . ILE A 1 491 ? 26.035 27.900 -104.121 1.00 40.84 491 ILE A O 1
ATOM 3856 N N . CYS A 1 492 ? 26.403 29.963 -104.962 1.00 36.94 492 CYS A N 1
ATOM 3857 C CA . CYS A 1 492 ? 25.708 30.836 -103.999 1.00 36.94 492 CYS A CA 1
ATOM 3858 C C . CYS A 1 492 ? 26.338 31.146 -102.625 1.00 36.94 492 CYS A C 1
ATOM 3860 O O . CYS A 1 492 ? 25.901 30.736 -101.557 1.00 36.94 492 CYS A O 1
ATOM 3862 N N . SER A 1 493 ? 27.300 32.059 -102.715 1.00 34.22 493 SER A N 1
ATOM 3863 C CA . SER A 1 493 ? 27.432 33.313 -101.960 1.00 34.22 493 SER A CA 1
ATOM 3864 C C . SER A 1 493 ? 26.161 33.975 -101.361 1.00 34.22 493 SER A C 1
ATOM 3866 O O . SER A 1 493 ? 25.194 34.207 -102.084 1.00 34.22 493 SER A O 1
ATOM 3868 N N . TYR A 1 494 ? 26.340 34.501 -100.135 1.00 32.66 494 TYR A N 1
ATOM 3869 C CA . TYR A 1 494 ? 26.099 35.895 -99.673 1.00 32.66 494 TYR A CA 1
ATOM 3870 C C . TYR A 1 494 ? 24.931 36.268 -98.721 1.00 32.66 494 TYR A C 1
ATOM 3872 O O . TYR A 1 494 ? 23.771 35.946 -98.948 1.00 32.66 494 TYR A O 1
ATOM 3880 N N . TYR A 1 495 ? 25.327 37.116 -97.746 1.00 36.94 495 TYR A N 1
ATOM 3881 C CA . TYR A 1 495 ? 24.631 37.837 -96.655 1.00 36.94 495 TYR A CA 1
ATOM 3882 C C . TYR A 1 495 ? 24.204 36.997 -95.432 1.00 36.94 495 TYR A C 1
ATOM 3884 O O . TYR A 1 495 ? 23.571 35.967 -95.573 1.00 36.94 495 TYR A O 1
ATOM 3892 N N . GLY A 1 496 ? 24.494 37.347 -94.175 1.00 32.22 496 GLY A N 1
ATOM 3893 C CA . GLY A 1 496 ? 25.041 38.573 -93.591 1.00 32.22 496 GLY A CA 1
ATOM 3894 C C . GLY A 1 496 ? 24.215 38.991 -92.363 1.00 32.22 496 GLY A C 1
ATOM 3895 O O . GLY A 1 496 ? 23.067 39.386 -92.527 1.00 32.22 496 GLY A O 1
ATOM 3896 N N . SER A 1 497 ? 24.858 38.982 -91.187 1.00 38.47 497 SER A N 1
ATOM 3897 C CA . SER A 1 497 ? 24.549 39.748 -89.956 1.00 38.47 497 SER A CA 1
ATOM 3898 C C . SER A 1 497 ? 23.660 39.157 -88.831 1.00 38.47 497 SER A C 1
ATOM 3900 O O . SER A 1 497 ? 22.844 38.276 -89.082 1.00 38.47 497 SER A O 1
ATOM 3902 N N . PRO A 1 498 ? 23.886 39.611 -87.568 1.00 53.25 498 PRO A N 1
ATOM 3903 C CA . PRO A 1 498 ? 23.721 38.821 -86.338 1.00 53.25 498 PRO A CA 1
ATOM 3904 C C . PRO A 1 498 ? 22.772 39.465 -85.292 1.00 53.25 498 PRO A C 1
ATOM 3906 O O . PRO A 1 498 ? 22.163 40.490 -85.574 1.00 53.25 498 PRO A O 1
ATOM 3909 N N . LEU A 1 499 ? 22.790 38.906 -84.067 1.00 35.19 499 LEU A N 1
ATOM 3910 C CA . LEU A 1 499 ? 22.184 39.335 -82.784 1.00 35.19 499 LEU A CA 1
ATOM 3911 C C . LEU A 1 499 ? 20.825 38.700 -82.452 1.00 35.19 499 LEU A C 1
ATOM 3913 O O . LEU A 1 499 ? 19.836 38.962 -83.119 1.00 35.19 499 LEU A O 1
ATOM 3917 N N . ASP A 1 500 ? 20.767 37.950 -81.344 1.00 34.34 500 ASP A N 1
ATOM 3918 C CA . ASP A 1 500 ? 20.084 38.508 -80.175 1.00 34.34 500 ASP A CA 1
ATOM 3919 C C . ASP A 1 500 ? 20.430 37.835 -78.841 1.00 34.34 500 ASP A C 1
ATOM 3921 O O . ASP A 1 500 ? 20.615 36.625 -78.713 1.00 34.34 500 ASP A O 1
ATOM 3925 N N . SER A 1 501 ? 20.527 38.710 -77.845 1.00 38.66 501 SER A N 1
ATOM 3926 C CA . SER A 1 501 ? 20.716 38.464 -76.424 1.00 38.66 501 SER A CA 1
ATOM 3927 C C . SER A 1 501 ? 19.340 38.341 -75.773 1.00 38.66 501 SER A C 1
ATOM 3929 O O . SER A 1 501 ? 18.526 39.250 -75.900 1.00 38.66 501 SER A O 1
ATOM 3931 N N . ALA A 1 502 ? 19.078 37.261 -75.035 1.00 37.41 502 ALA A N 1
ATOM 3932 C CA . ALA A 1 502 ? 17.876 37.140 -74.212 1.00 37.41 502 ALA A CA 1
ATOM 3933 C C . ALA A 1 502 ? 18.261 36.838 -72.761 1.00 37.41 502 ALA A C 1
ATOM 3935 O O . ALA A 1 502 ? 18.520 35.708 -72.353 1.00 37.41 502 ALA A O 1
ATOM 3936 N N . LYS A 1 503 ? 18.301 37.924 -71.995 1.00 40.25 503 LYS A N 1
ATOM 3937 C CA . LYS A 1 503 ? 18.370 37.999 -70.539 1.00 40.25 503 LYS A CA 1
ATOM 3938 C C . LYS A 1 503 ? 16.940 37.812 -70.014 1.00 40.25 503 LYS A C 1
ATOM 3940 O O . LYS A 1 503 ? 16.077 38.619 -70.346 1.00 40.25 503 LYS A O 1
ATOM 3945 N N . ALA A 1 504 ? 16.684 36.791 -69.198 1.00 36.12 504 ALA A N 1
ATOM 3946 C CA . ALA A 1 504 ? 15.409 36.630 -68.497 1.00 36.12 504 ALA A CA 1
ATOM 3947 C C . ALA A 1 504 ? 15.652 36.380 -67.005 1.00 36.12 504 ALA A C 1
ATOM 3949 O O . ALA A 1 504 ? 16.416 35.502 -66.610 1.00 36.12 504 ALA A O 1
ATOM 3950 N N . ALA A 1 505 ? 15.020 37.231 -66.204 1.00 39.22 505 ALA A N 1
ATOM 3951 C CA . ALA A 1 505 ? 15.039 37.282 -64.754 1.00 39.22 505 ALA A CA 1
ATOM 3952 C C . ALA A 1 505 ? 13.980 36.356 -64.132 1.00 39.22 505 ALA A C 1
ATOM 3954 O O . ALA A 1 505 ? 12.917 36.174 -64.718 1.00 39.22 505 ALA A O 1
ATOM 3955 N N . ALA A 1 506 ? 14.233 35.874 -62.912 1.00 36.53 506 ALA A N 1
ATOM 3956 C CA . ALA A 1 506 ? 13.217 35.603 -61.884 1.00 36.53 506 ALA A CA 1
ATOM 3957 C C . ALA A 1 506 ? 13.942 35.442 -60.525 1.00 36.53 506 ALA A C 1
ATOM 3959 O O . ALA A 1 506 ? 14.811 34.589 -60.401 1.00 36.53 506 ALA A O 1
ATOM 3960 N N . THR A 1 507 ? 13.873 36.401 -59.595 1.00 36.12 507 THR A N 1
ATOM 3961 C CA . THR A 1 507 ? 12.817 36.618 -58.577 1.00 36.12 507 THR A CA 1
ATOM 3962 C C . THR A 1 507 ? 13.023 35.768 -57.303 1.00 36.12 507 THR A C 1
ATOM 3964 O O . THR A 1 507 ? 12.790 34.566 -57.293 1.00 36.12 507 THR A O 1
ATOM 3967 N N . LEU A 1 508 ? 13.469 36.460 -56.240 1.00 41.47 508 LEU A N 1
ATOM 3968 C CA . LEU A 1 508 ? 13.415 36.158 -54.785 1.00 41.47 508 LEU A CA 1
ATOM 3969 C C . LEU A 1 508 ? 11.973 35.831 -54.313 1.00 41.47 508 LEU A C 1
ATOM 3971 O O . LEU A 1 508 ? 11.060 36.221 -55.040 1.00 41.47 508 LEU A O 1
ATOM 3975 N N . PRO A 1 509 ? 11.688 35.214 -53.132 1.00 53.88 509 PRO A N 1
ATOM 3976 C CA . PRO A 1 509 ? 12.172 35.570 -51.770 1.00 53.88 509 PRO A CA 1
ATOM 3977 C C . PRO A 1 509 ? 12.447 34.320 -50.884 1.00 53.88 509 PRO A C 1
ATOM 3979 O O . PRO A 1 509 ? 12.325 33.206 -51.366 1.00 53.88 509 PRO A O 1
ATOM 3982 N N . GLY A 1 510 ? 12.854 34.315 -49.611 1.00 41.22 510 GLY A N 1
ATOM 3983 C CA . GLY A 1 510 ? 12.934 35.231 -48.467 1.00 41.22 510 GLY A CA 1
ATOM 3984 C C . GLY A 1 510 ? 13.027 34.355 -47.188 1.00 41.22 510 GLY A C 1
ATOM 3985 O O . GLY A 1 510 ? 13.049 33.133 -47.308 1.00 41.22 510 GLY A O 1
ATOM 3986 N N . VAL A 1 511 ? 12.983 34.977 -45.997 1.00 43.28 511 VAL A N 1
ATOM 3987 C CA . VAL A 1 511 ? 12.948 34.403 -44.616 1.00 43.28 511 VAL A CA 1
ATOM 3988 C C . VAL A 1 511 ? 14.337 34.271 -43.954 1.00 43.28 511 VAL A C 1
ATOM 3990 O O . VAL A 1 511 ? 15.093 33.357 -44.251 1.00 43.28 511 VAL A O 1
ATOM 3993 N N . GLN A 1 512 ? 14.843 35.297 -43.251 1.00 48.59 512 GLN A N 1
ATOM 3994 C CA . GLN A 1 512 ? 14.588 35.725 -41.851 1.00 48.59 512 GLN A CA 1
ATOM 3995 C C . GLN A 1 512 ? 14.886 34.667 -40.772 1.00 48.59 512 GLN A C 1
ATOM 3997 O O . GLN A 1 512 ? 14.134 33.716 -40.593 1.00 48.59 512 GLN A O 1
ATOM 4002 N N . GLN A 1 513 ? 15.950 34.919 -40.001 1.00 44.94 513 GLN A N 1
ATOM 4003 C CA . GLN A 1 513 ? 16.202 34.355 -38.674 1.00 44.94 513 GLN A CA 1
ATOM 4004 C C . GLN A 1 513 ? 16.136 35.490 -37.649 1.00 44.94 513 GLN A C 1
ATOM 4006 O O . GLN A 1 513 ? 16.756 36.538 -37.847 1.00 44.94 513 GLN A O 1
ATOM 4011 N N . ASN A 1 514 ? 15.380 35.241 -36.584 1.00 52.00 514 ASN A N 1
ATOM 4012 C CA . ASN A 1 514 ? 15.495 35.848 -35.266 1.00 52.00 514 ASN A CA 1
ATOM 4013 C C . ASN A 1 514 ? 15.446 34.695 -34.263 1.00 52.00 514 ASN A C 1
ATOM 4015 O O . ASN A 1 514 ? 14.626 33.778 -34.518 1.00 52.00 514 ASN A O 1
#

Foldseek 3Di:
DVVVVVVVVVVVVVVPPPPVVVVVVVVVVVVVVVVVVVVVVVVVVVVVVVVVVVVVVVVVVVVVVVVVVVVVVVVVVVVVVVVVVVVVVVVVVVVVVVVLVVVCVVCVPDPSNVVVVVPPPPDPDDDDDDPDVVVVVVVVVVVVVVVVVVVVVVVVVVVVVVVVVVVVVVVVVVVVVVVVVVVVVVVCVVCVPPPVVCVVVVVVVVVVVVVVVVVVVVVVVVVVVVVVVVVVVVVVVVVVVVVVVVCVVVVVVVVVVVVVVVVVVVVVVVVVVVVVVVVVVVVVVPDDDDDDDDDDDDDDDDDDDDDDDDDDDDDDDDDDDDDDDDDDDDDDPPPPPPDDPCVVVPCPVVVVVVVVVVVVVVVVVVVVVVVVVVVVVVVVVVVVVVVVVVVVVVVVVVVVVVVVVVVVVCVCPPVVVVVVVVVVVVVVVVVVVVVVVVVVVVVVVVVVVVVVVVVVVVVVVVPPPPVPPDDPVVVVVVVVVVVVCVVPDPDDDDDDDDDDDDDDDDDDDDDDDD

Sequence (514 aa):
MMRKERDLDKAQVVYTSGDKSFELQVAEDRHKEWYAENQELLDRDSARLRAATADTHKLTEQVEKLKMGVGKRANQSKTKERAGDAKRIKDLERQVKEMVKTIRQRNPNSLPALSAANAPAVEEDGGAKSSPPTQTRTLLERHIQRLEVELESHDDEVKCSLRAMEQQYEQIKLQDEQQISDLEQQFTQKHPVQTWSPGVWQAQVCSLQQELELLKENHQSRGRILQAEVHSLQEHVQELSAKTHSVQDLSAKTHSVQELSAKTHSVQELSRTVERLQRERKTMLCGPGPRSEGCVGPGEARRQAARSKGPMVVATPGERGGTVGETATFPPTQDEKDYQPTAFSGSHISGVLQESEGLRLRLELFLGTRSEAAISVGALSAVQQHSAEQVSSLRANHQRELENLLTGHALAHSSSKVAELTNQVTTQEVKHLRDHVKELQGTKDALAVSKLREDTLQNQVLVIPITFIVPSHIHNFINTLVLEVSLQGNICSYYGSPLDSAKAAATLPGVQQN

Radius of gyration: 72.8 Å; chains: 1; bounding box: 146×90×217 Å

Organism: Oncorhynchus tshawytscha (NCBI:txid74940)

pLDDT: mean 75.91, std 22.41, range [26.52, 98.5]

InterPro domains:
  IPR038774 Centrosomal protein CEP162-like [PTHR34031] (2-461)
  IPR060442 CEP162, second coiled-coil domain [PF27821] (31-101)

Secondary structure (DSSP, 8-state):
-TTHHHHHHHHHHHTT---HHHHHHHHHHHHHHHHHHHHHHHHHHHHHHHHHHHHHHHHHHHHHHHHHHHHHHHHHHHHHHHHHHHHHHHHHHHHHHHHHHHHHHH-TTSHHHHHHHSS------------SHHHHHHHHHHHHHHHHHHHHHHHHHHHHHHHHHHHHHHHHHHHHHHHHHHHHHHHHHHSTT----HHHHHHHHHHHHHHHHHHHHHHHHHHHHHHHHHHHHHHHHHHHHHHHGGGHHHHHHHHHHHHHHHHHHHHHHHHHHHHHHHHHHHHHH--S-----------------------------------------PPP--------TTTT-STHHHHHHHHHHHHHHHHHHHHHHHHHHHHHHHHHHHHHHHHHHHHHHHHHHHHHHHHHHHHHHHHHTSHHHHHHHHHHHHHHHHHHHHHHHHHHHHHHHHHHHHHHHHHHHHHHHHHS-GGGS--HHHHHHHHHHHHHHTTS--------------------------